Protein AF-0000000065936110 (afdb_homodimer)

Nearest PDB structures (foldseek):
  8ofl-assembly1_A  TM=8.458E-01  e=2.499E-22  Listeria monocytogenes
  2h1v-assembly1_A  TM=8.481E-01  e=3.007E-22  Bacillus subtilis
  1ak1-assembly1_A  TM=8.326E-01  e=1.269E-22  Bacillus subtilis
  2q3j-assembly1_A  TM=8.250E-01  e=1.435E-22  Bacillus subtilis
  2c8j-assembly2_B  TM=8.100E-01  e=9.115E-22  Bacillus anthracis str. Ames

Solvent-accessible surface area (backbone atoms only — not comparable to full-atom values): 31126 Å² total; per-residue (Å²): 89,41,30,40,35,41,28,44,59,59,41,25,81,33,62,79,32,40,49,48,28,42,31,44,46,44,49,29,54,60,68,40,78,48,85,52,63,67,58,27,47,34,50,12,38,49,32,25,70,26,36,38,64,62,53,38,52,55,30,50,76,60,74,29,30,34,49,36,57,57,38,48,53,50,31,40,53,53,42,29,69,75,34,77,79,36,48,60,52,51,25,17,64,27,24,79,54,30,41,59,56,38,47,51,52,37,56,73,66,56,42,44,35,40,38,39,43,48,58,35,40,50,37,29,56,65,48,40,48,44,42,51,51,49,37,52,51,40,31,58,72,72,66,58,80,54,52,76,42,73,58,63,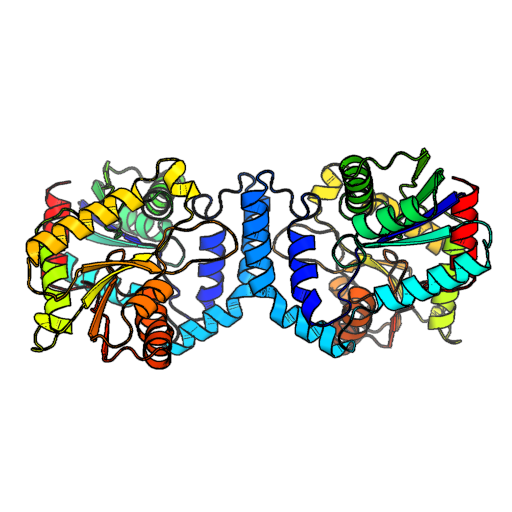53,54,57,80,38,66,46,40,49,49,21,47,51,50,28,50,53,57,58,47,67,83,52,66,47,59,62,22,33,37,33,37,35,27,74,41,48,53,43,65,54,45,73,74,63,38,53,33,67,61,47,50,53,50,38,51,50,52,52,51,61,73,54,51,86,41,39,65,41,80,44,73,26,18,38,84,78,70,66,84,57,63,52,47,74,47,38,41,69,58,51,49,61,74,46,41,64,34,32,37,40,34,35,53,69,54,44,43,50,47,27,61,61,49,58,42,44,51,58,43,53,47,43,50,50,36,55,76,68,42,34,67,37,82,45,66,28,61,41,41,40,58,34,67,44,34,46,50,23,52,52,53,52,59,74,72,104,88,41,30,39,35,41,29,45,60,60,40,23,82,34,62,81,33,40,48,48,28,42,32,42,47,43,49,29,56,58,69,40,79,49,87,51,62,66,60,27,46,35,51,12,38,48,33,26,71,26,37,36,64,63,52,39,51,56,31,49,76,60,75,29,30,33,50,36,58,58,39,48,52,51,31,42,54,54,43,28,69,77,32,76,80,37,49,59,50,51,24,17,64,28,26,80,54,31,41,59,56,39,47,51,51,37,55,73,66,57,42,43,34,40,37,39,42,47,61,34,40,50,37,30,56,64,48,40,47,43,42,52,50,50,37,53,52,41,29,57,74,72,68,59,78,54,53,77,43,74,58,62,54,54,58,79,39,64,46,40,50,48,22,47,51,51,28,50,52,57,57,46,67,84,52,67,47,59,61,21,34,37,33,38,34,29,75,39,49,53,43,65,54,45,74,73,63,38,53,33,66,61,46,51,53,51,39,51,51,53,52,45,60,74,52,52,88,43,41,65,39,81,44,73,24,19,38,82,79,71,65,84,57,63,53,48,74,48,38,40,70,59,51,50,61,73,46,41,66,33,32,36,38,33,34,52,69,55,43,43,49,49,27,60,60,50,58,42,45,51,60,43,54,46,43,52,51,36,54,74,68,41,33,67,37,82,46,68,28,62,43,41,41,57,36,69,44,32,45,52,23,51,52,53,52,58,73,72,103

Secondary structure (DSSP, 8-state):
-EEEEEEE----SSTTHHHHHHHHHHT-TTTS--S-HHHHHHHHHHHHHHHHHHHHHHHHHTTSS-HHHHHHHHHHHHHHHH-TTEEEEEEESSSSSPHHHHHHHHHHTT--EEEEEES-SS--IIIIIHHHHHHHHHHHHHT---EEEE-S--TT-HHHHHHHHHHHHHHHTT--GGGEEEEEEEE--BHHHHHTT--HHHHHHHHHHHHHHHHTT-SSEEEEEEE---SSS-B-SSBHHHHHHHTTTSEEEEEETT-SS--HIIIIIIIIIHHHHHHHHT-SEEEEPPP-TT-HHHHHHHHHHHHH-/-EEEEEEE----SSTTHHHHHHHHHHT-TTTS--S-HHHHHHHHHHHHHHHHHHHHHHHHHTTSS-HHHHHHHHHHHHHHHH-TTEEEEEEESSSSSPHHHHHHHHHHTT--EEEEEES-SS--IIIIIHHHHHHHHHHHHHT---EEEE-S--TT-HHHHHHHHHHHHHHHTT--GGGEEEEEEEE--BHHHHHTT--HHHHHHHHHHHHHHHHTT-SSEEEEEEE---SSS-B-SSBHHHHHHHTTTSEEEEEETT-SS--HIIIIIIIIIHHHHHHHHT-SEEEEPPP-TT-HHHHHHHHHHHHH-

InterPro domains:
  IPR001015 Ferrochelatase [MF_00323] (1-309)
  IPR001015 Ferrochelatase [PF00762] (2-307)
  IPR001015 Ferrochelatase [PTHR11108] (3-306)
  IPR001015 Ferrochelatase [TIGR00109] (3-305)
  IPR019772 Ferrochelatase, active site [PS00534] (182-200)
  IPR033644 Ferrochelatase, C-terminal [cd00419] (162-293)
  IPR033659 Ferrochelatase, N-terminal [cd03411] (2-157)

pLDDT: mean 96.92, std 2.72, range [80.81, 98.94]

Structure (mmCIF, N/CA/C/O backbone):
data_AF-0000000065936110-model_v1
#
loop_
_entity.id
_entity.type
_entity.pdbx_description
1 polymer Ferrochelatase
#
loop_
_atom_site.group_PDB
_atom_site.id
_atom_site.type_symbol
_atom_site.label_atom_id
_atom_site.label_alt_id
_atom_site.label_comp_id
_atom_site.label_asym_id
_atom_site.label_entity_id
_atom_site.label_seq_id
_atom_site.pdbx_PDB_ins_code
_atom_site.Cartn_x
_atom_site.Cartn_y
_atom_site.Cartn_z
_atom_site.occupancy
_atom_site.B_iso_or_equiv
_atom_site.auth_seq_id
_atom_site.auth_comp_id
_atom_site.auth_asym_id
_atom_site.auth_atom_id
_atom_site.pdbx_PDB_model_num
ATOM 1 N N . MET A 1 1 ? 23.516 -24.656 -29.562 1 90.06 1 MET A N 1
ATOM 2 C CA . MET A 1 1 ? 22.984 -25.219 -28.328 1 90.06 1 MET A CA 1
ATOM 3 C C . MET A 1 1 ? 21.609 -24.641 -28.016 1 90.06 1 MET A C 1
ATOM 5 O O . MET A 1 1 ? 21.344 -23.469 -28.328 1 90.06 1 MET A O 1
ATOM 9 N N . LYS A 1 2 ? 20.672 -25.469 -27.656 1 97.56 2 LYS A N 1
ATOM 10 C CA . LYS A 1 2 ? 19.328 -25.047 -27.297 1 97.56 2 LYS A CA 1
ATOM 11 C C . LYS A 1 2 ? 19.172 -24.969 -25.781 1 97.56 2 LYS A C 1
ATOM 13 O O . LYS A 1 2 ? 19.938 -25.578 -25.031 1 97.56 2 LYS A O 1
ATOM 18 N N . ALA A 1 3 ? 18.234 -24.125 -25.344 1 98.75 3 ALA A N 1
ATOM 19 C CA . ALA A 1 3 ? 18 -24.031 -23.906 1 98.75 3 ALA A CA 1
ATOM 20 C C . ALA A 1 3 ? 16.516 -23.875 -23.594 1 98.75 3 ALA A C 1
ATOM 22 O O . ALA A 1 3 ? 15.766 -23.266 -24.375 1 98.75 3 ALA A O 1
ATOM 23 N N . ILE A 1 4 ? 16.109 -24.453 -22.578 1 98.88 4 ILE A N 1
ATOM 24 C CA . ILE A 1 4 ? 14.797 -24.234 -21.984 1 98.88 4 ILE A CA 1
ATOM 25 C C . ILE A 1 4 ? 14.93 -23.328 -20.75 1 98.88 4 ILE A C 1
ATOM 27 O O . ILE A 1 4 ? 15.766 -23.578 -19.891 1 98.88 4 ILE A O 1
ATOM 31 N N . VAL A 1 5 ? 14.18 -22.266 -20.703 1 98.94 5 VAL A N 1
ATOM 32 C CA . VAL A 1 5 ? 14.094 -21.438 -19.516 1 98.94 5 VAL A CA 1
ATOM 33 C C . VAL A 1 5 ? 12.695 -21.547 -18.906 1 98.94 5 VAL A C 1
ATOM 35 O O . VAL A 1 5 ? 11.711 -21.156 -19.531 1 98.94 5 VAL A O 1
ATOM 38 N N . LEU A 1 6 ? 12.641 -22.109 -17.734 1 98.94 6 LEU A N 1
ATOM 39 C CA . LEU A 1 6 ? 11.391 -22.156 -16.984 1 98.94 6 LEU A CA 1
ATOM 40 C C . LEU A 1 6 ? 11.148 -20.828 -16.266 1 98.94 6 LEU A C 1
ATOM 42 O O . LEU A 1 6 ? 12.016 -20.359 -15.523 1 98.94 6 LEU A O 1
ATOM 46 N N . LEU A 1 7 ? 10.039 -20.219 -16.562 1 98.88 7 LEU A N 1
ATOM 47 C CA . LEU A 1 7 ? 9.703 -18.922 -15.961 1 98.88 7 LEU A CA 1
ATOM 48 C C . LEU A 1 7 ? 8.648 -19.078 -14.875 1 98.88 7 LEU A C 1
ATOM 50 O O . LEU A 1 7 ? 7.715 -19.875 -15.016 1 98.88 7 LEU A O 1
ATOM 54 N N . ASN A 1 8 ? 8.781 -18.406 -13.797 1 98.62 8 ASN A N 1
ATOM 55 C CA . ASN A 1 8 ? 7.824 -18.391 -12.703 1 98.62 8 ASN A CA 1
ATOM 56 C C . ASN A 1 8 ? 7.949 -17.125 -11.859 1 98.62 8 ASN A C 1
ATOM 58 O O . ASN A 1 8 ? 8.805 -16.281 -12.133 1 98.62 8 ASN A O 1
ATOM 62 N N . MET A 1 9 ? 7.098 -16.953 -10.922 1 97.44 9 MET A N 1
ATOM 63 C CA . MET A 1 9 ? 7.07 -15.758 -10.086 1 97.44 9 MET A CA 1
ATOM 64 C C . MET A 1 9 ? 8.289 -15.703 -9.172 1 97.44 9 MET A C 1
ATOM 66 O O . MET A 1 9 ? 8.773 -14.617 -8.836 1 97.44 9 MET A O 1
ATOM 70 N N . GLY A 1 10 ? 8.758 -16.875 -8.758 1 97.19 10 GLY A N 1
ATOM 71 C CA . GLY A 1 10 ? 9.789 -16.984 -7.742 1 97.19 10 GLY A CA 1
ATOM 72 C C . GLY A 1 10 ? 9.242 -16.922 -6.328 1 97.19 10 GLY A C 1
ATOM 73 O O . GLY A 1 10 ? 8.039 -17.062 -6.117 1 97.19 10 GLY A O 1
ATOM 74 N N . GLY A 1 11 ? 10.039 -16.891 -5.398 1 97 11 GLY A N 1
ATOM 75 C CA . GLY A 1 11 ? 9.797 -16.812 -3.967 1 97 11 GLY A CA 1
ATOM 76 C C . GLY A 1 11 ? 11.07 -16.609 -3.162 1 97 11 GLY A C 1
ATOM 77 O O . GLY A 1 11 ? 12.164 -16.922 -3.639 1 97 11 GLY A O 1
ATOM 78 N N . PRO A 1 12 ? 10.883 -16.078 -1.982 1 97.81 12 PRO A N 1
ATOM 79 C CA . PRO A 1 12 ? 12.07 -15.812 -1.161 1 97.81 12 PRO A CA 1
ATOM 80 C C . PRO A 1 12 ? 12.914 -17.062 -0.909 1 97.81 12 PRO A C 1
ATOM 82 O O . PRO A 1 12 ? 12.375 -18.109 -0.553 1 97.81 12 PRO A O 1
ATOM 85 N N . ASN A 1 13 ? 14.227 -16.922 -1.178 1 97 13 ASN A N 1
ATOM 86 C CA . ASN A 1 13 ? 15.164 -17.984 -0.863 1 97 13 ASN A CA 1
ATOM 87 C C . ASN A 1 13 ? 15.578 -17.953 0.605 1 97 13 ASN A C 1
ATOM 89 O O . ASN A 1 13 ? 16.156 -18.922 1.111 1 97 13 ASN A O 1
ATOM 93 N N . ASN A 1 14 ? 15.367 -16.953 1.229 1 96.88 14 ASN A N 1
ATOM 94 C CA . ASN A 1 14 ? 15.594 -16.688 2.646 1 96.88 14 ASN A CA 1
ATOM 95 C C . ASN A 1 14 ? 14.695 -15.57 3.16 1 96.88 14 ASN A C 1
ATOM 97 O O . ASN A 1 14 ? 13.992 -14.922 2.381 1 96.88 14 ASN A O 1
ATOM 101 N N . LEU A 1 15 ? 14.672 -15.383 4.453 1 96.88 15 LEU A N 1
ATOM 102 C CA . LEU A 1 15 ? 13.742 -14.438 5.062 1 96.88 15 LEU A CA 1
ATOM 103 C C . LEU A 1 15 ? 14.078 -13.008 4.652 1 96.88 15 LEU A C 1
ATOM 105 O O . LEU A 1 15 ? 13.188 -12.156 4.582 1 96.88 15 LEU A O 1
ATOM 109 N N . GLU A 1 16 ? 15.289 -12.727 4.289 1 95.88 16 GLU A N 1
ATOM 110 C CA . GLU A 1 16 ? 15.719 -11.398 3.871 1 95.88 16 GLU A CA 1
ATOM 111 C C . GLU A 1 16 ? 15.133 -11.023 2.516 1 95.88 16 GLU A C 1
ATOM 113 O O . GLU A 1 16 ? 14.914 -9.844 2.229 1 95.88 16 GLU A O 1
ATOM 118 N N . GLU A 1 17 ? 14.719 -12.008 1.714 1 97.75 17 GLU A N 1
ATOM 119 C CA . GLU A 1 17 ? 14.211 -11.781 0.365 1 97.75 17 GLU A CA 1
ATOM 120 C C . GLU A 1 17 ? 12.695 -11.57 0.373 1 97.75 17 GLU A C 1
ATOM 122 O O . GLU A 1 17 ? 12.094 -11.305 -0.669 1 97.75 17 GLU A O 1
ATOM 127 N N . VAL A 1 18 ? 12.133 -11.695 1.562 1 97.69 18 VAL A N 1
ATOM 128 C CA . VAL A 1 18 ? 10.68 -11.531 1.637 1 97.69 18 VAL A CA 1
ATOM 129 C C . VAL A 1 18 ? 10.297 -10.117 1.215 1 97.69 18 VAL A C 1
ATOM 131 O O . VAL A 1 18 ? 9.375 -9.93 0.418 1 97.69 18 VAL A O 1
ATOM 134 N N . GLU A 1 19 ? 11.031 -9.164 1.755 1 96.88 19 GLU A N 1
ATOM 135 C CA . GLU A 1 19 ? 10.773 -7.777 1.391 1 96.88 19 GLU A CA 1
ATOM 136 C C . GLU A 1 19 ? 11.023 -7.543 -0.096 1 96.88 19 GLU A C 1
ATOM 138 O O . GLU A 1 19 ? 10.266 -6.82 -0.75 1 96.88 19 GLU A O 1
ATOM 143 N N . LEU A 1 20 ? 12.109 -8.117 -0.57 1 97.62 20 LEU A N 1
ATOM 144 C CA . LEU A 1 20 ? 12.453 -8.008 -1.982 1 97.62 20 LEU A CA 1
ATOM 145 C C . LEU A 1 20 ? 11.336 -8.555 -2.863 1 97.62 20 LEU A C 1
ATOM 147 O O . LEU A 1 20 ? 10.977 -7.941 -3.873 1 97.62 20 LEU A O 1
ATOM 151 N N . PHE A 1 21 ? 10.852 -9.664 -2.488 1 98.25 21 PHE A N 1
ATOM 152 C CA . PHE A 1 21 ? 9.766 -10.312 -3.215 1 98.25 21 PHE A CA 1
ATOM 153 C C . PHE A 1 21 ? 8.555 -9.391 -3.311 1 98.25 21 PHE A C 1
ATOM 155 O O . PHE A 1 21 ? 8.039 -9.148 -4.406 1 98.25 21 PHE A O 1
ATOM 162 N N . LEU A 1 22 ? 8.094 -8.891 -2.182 1 97.31 22 LEU A N 1
ATOM 163 C CA . LEU A 1 22 ? 6.914 -8.031 -2.117 1 97.31 22 LEU A CA 1
ATOM 164 C C . LEU A 1 22 ? 7.125 -6.762 -2.936 1 97.31 22 LEU A C 1
ATOM 166 O O . LEU A 1 22 ? 6.25 -6.363 -3.709 1 97.31 22 LEU A O 1
ATOM 170 N N . ARG A 1 23 ? 8.266 -6.176 -2.779 1 97.19 23 ARG A N 1
ATOM 171 C CA . ARG A 1 23 ? 8.57 -4.922 -3.465 1 97.19 23 ARG A CA 1
ATOM 172 C C . ARG A 1 23 ? 8.531 -5.102 -4.977 1 97.19 23 ARG A C 1
ATOM 174 O O . ARG A 1 23 ? 7.938 -4.293 -5.691 1 97.19 23 ARG A O 1
ATOM 181 N N . ASN A 1 24 ? 9.148 -6.152 -5.445 1 98.25 24 ASN A N 1
ATOM 182 C CA . ASN A 1 24 ? 9.188 -6.402 -6.879 1 98.25 24 ASN A CA 1
ATOM 183 C C . ASN A 1 24 ? 7.805 -6.742 -7.426 1 98.25 24 ASN A C 1
ATOM 185 O O . ASN A 1 24 ? 7.438 -6.309 -8.523 1 98.25 24 ASN A O 1
ATOM 189 N N . MET A 1 25 ? 7.078 -7.5 -6.707 1 97.75 25 MET A N 1
ATOM 190 C CA . MET A 1 25 ? 5.746 -7.902 -7.156 1 97.75 25 MET A CA 1
ATOM 191 C C . MET A 1 25 ? 4.832 -6.691 -7.301 1 97.75 25 MET A C 1
ATOM 193 O O . MET A 1 25 ? 4.215 -6.5 -8.352 1 97.75 25 MET A O 1
ATOM 197 N N . PHE A 1 26 ? 4.793 -5.828 -6.289 1 96.56 26 PHE A N 1
ATOM 198 C CA . PHE A 1 26 ? 3.855 -4.715 -6.305 1 96.56 26 PHE A CA 1
ATOM 199 C C . PHE A 1 26 ? 4.387 -3.574 -7.168 1 96.56 26 PHE A C 1
ATOM 201 O O . PHE A 1 26 ? 3.656 -2.629 -7.473 1 96.56 26 PHE A O 1
ATOM 208 N N . ASN A 1 27 ? 5.664 -3.678 -7.594 1 97.44 27 ASN A N 1
ATOM 209 C CA . ASN A 1 27 ? 6.215 -2.703 -8.531 1 97.44 27 ASN A CA 1
ATOM 210 C C . ASN A 1 27 ? 6.086 -3.176 -9.977 1 97.44 27 ASN A C 1
ATOM 212 O O . ASN A 1 27 ? 6.648 -2.562 -10.883 1 97.44 27 ASN A O 1
ATOM 216 N N . ASP A 1 28 ? 5.441 -4.281 -10.203 1 97.81 28 ASP A N 1
ATOM 217 C CA . ASP A 1 28 ? 5.121 -4.793 -11.531 1 97.81 28 ASP A CA 1
ATOM 218 C C . ASP A 1 28 ? 3.879 -4.109 -12.102 1 97.81 28 ASP A C 1
ATOM 220 O O . ASP A 1 28 ? 2.801 -4.184 -11.508 1 97.81 28 ASP A O 1
ATOM 224 N N . LYS A 1 29 ? 4.043 -3.469 -13.258 1 96.81 29 LYS A N 1
ATOM 225 C CA . LYS A 1 29 ? 2.953 -2.723 -13.883 1 96.81 29 LYS A CA 1
ATOM 226 C C . LYS A 1 29 ? 1.805 -3.648 -14.273 1 96.81 29 LYS A C 1
ATOM 228 O O . LYS A 1 29 ? 0.672 -3.197 -14.461 1 96.81 29 LYS A O 1
ATOM 233 N N . ASN A 1 30 ? 2.117 -4.953 -14.398 1 96.94 30 ASN A N 1
ATOM 234 C CA . ASN A 1 30 ? 1.078 -5.918 -14.734 1 96.94 30 ASN A CA 1
ATOM 235 C C . ASN A 1 30 ? 0.255 -6.309 -13.516 1 96.94 30 ASN A C 1
ATOM 237 O O . ASN A 1 30 ? -0.836 -6.867 -13.648 1 96.94 30 ASN A O 1
ATOM 241 N N . ILE A 1 31 ? 0.775 -6.055 -12.305 1 95.19 31 ILE A N 1
ATOM 242 C CA . ILE A 1 31 ? 0.089 -6.344 -11.055 1 95.19 31 ILE A CA 1
ATOM 243 C C . ILE A 1 31 ? -0.644 -5.094 -10.562 1 95.19 31 ILE A C 1
ATOM 245 O O . ILE A 1 31 ? -1.825 -5.156 -10.219 1 95.19 31 ILE A O 1
ATOM 249 N N . LEU A 1 32 ? 0.073 -3.992 -10.5 1 94.5 32 LEU A N 1
ATOM 250 C CA . LEU A 1 32 ? -0.495 -2.688 -10.18 1 94.5 32 LEU A CA 1
ATOM 251 C C . LEU A 1 32 ? -0.374 -1.733 -11.359 1 94.5 32 LEU A C 1
ATOM 253 O O . LEU A 1 32 ? 0.663 -1.092 -11.547 1 94.5 32 LEU A O 1
ATOM 257 N N . PRO A 1 33 ? -1.454 -1.606 -12.07 1 94.62 33 PRO A N 1
ATOM 258 C CA . PRO A 1 33 ? -1.367 -0.84 -13.32 1 94.62 33 PRO A CA 1
ATOM 259 C C . PRO A 1 33 ? -1.363 0.669 -13.078 1 94.62 33 PRO A C 1
ATOM 261 O O . PRO A 1 33 ? -2.232 1.379 -13.594 1 94.62 33 PRO A O 1
ATOM 264 N N . ILE A 1 34 ? -0.388 1.136 -12.305 1 95.06 34 ILE A N 1
ATOM 265 C CA . ILE A 1 34 ? -0.094 2.555 -12.141 1 95.06 34 ILE A CA 1
ATOM 266 C C . ILE A 1 34 ? 0.918 2.996 -13.195 1 95.06 34 ILE A C 1
ATOM 268 O O . ILE A 1 34 ? 2.039 2.484 -13.242 1 95.06 34 ILE A O 1
ATOM 272 N N . ARG A 1 35 ? 0.65 3.971 -14.07 1 92.44 35 ARG A N 1
ATOM 273 C CA . ARG A 1 35 ? 1.43 4.336 -15.25 1 92.44 35 ARG A CA 1
ATOM 274 C C . ARG A 1 35 ? 2.736 5.016 -14.852 1 92.44 35 ARG A C 1
ATOM 276 O O . ARG A 1 35 ? 3.783 4.758 -15.445 1 92.44 35 ARG A O 1
ATOM 283 N N . ASN A 1 36 ? 2.594 5.875 -13.797 1 93.38 36 ASN A N 1
ATOM 284 C CA . ASN A 1 36 ? 3.787 6.582 -13.344 1 93.38 36 ASN A CA 1
ATOM 285 C C . ASN A 1 36 ? 4.715 5.664 -12.555 1 93.38 36 ASN A C 1
ATOM 287 O O . ASN A 1 36 ? 4.359 5.199 -11.469 1 93.38 36 ASN A O 1
ATOM 291 N N . ASP A 1 37 ? 5.93 5.422 -13.07 1 94.31 37 ASP A N 1
ATOM 292 C CA . ASP A 1 37 ? 6.863 4.457 -12.492 1 94.31 37 ASP A CA 1
ATOM 293 C C . ASP A 1 37 ? 7.273 4.863 -11.078 1 94.31 37 ASP A C 1
ATOM 295 O O . ASP A 1 37 ? 7.41 4.016 -10.195 1 94.31 37 ASP A O 1
ATOM 299 N N . LEU A 1 38 ? 7.473 6.109 -10.945 1 92.25 38 LEU A N 1
ATOM 300 C CA . LEU A 1 38 ? 7.918 6.586 -9.633 1 92.25 38 LEU A CA 1
ATOM 301 C C . LEU A 1 38 ? 6.809 6.43 -8.602 1 92.25 38 LEU A C 1
ATOM 303 O O . LEU A 1 38 ? 7.07 6.039 -7.461 1 92.25 38 LEU A O 1
ATOM 307 N N . LEU A 1 39 ? 5.586 6.789 -9 1 93 39 LEU A N 1
ATOM 308 C CA . LEU A 1 39 ? 4.445 6.617 -8.109 1 93 39 LEU A CA 1
ATOM 309 C C . LEU A 1 39 ? 4.234 5.148 -7.773 1 93 39 LEU A C 1
ATOM 311 O O . LEU A 1 39 ? 3.947 4.801 -6.621 1 93 39 LEU A O 1
ATOM 315 N N . ARG A 1 40 ? 4.375 4.277 -8.781 1 96 40 ARG A N 1
ATOM 316 C CA . ARG A 1 40 ? 4.207 2.844 -8.555 1 96 40 ARG A CA 1
ATOM 317 C C . ARG A 1 40 ? 5.262 2.314 -7.586 1 96 40 ARG A C 1
ATOM 319 O O . ARG A 1 40 ? 4.957 1.504 -6.711 1 96 40 ARG A O 1
ATOM 326 N N . LYS A 1 41 ? 6.496 2.801 -7.75 1 95.31 41 LYS A N 1
ATOM 327 C CA . LYS A 1 41 ? 7.578 2.408 -6.852 1 95.31 41 LYS A CA 1
ATOM 328 C C . LYS A 1 41 ? 7.285 2.836 -5.418 1 95.31 41 LYS A C 1
ATOM 330 O O . LYS A 1 41 ? 7.57 2.096 -4.473 1 95.31 41 LYS A O 1
ATOM 335 N N . PHE A 1 42 ? 6.773 3.988 -5.266 1 93.62 42 PHE A N 1
ATOM 336 C CA . PHE A 1 42 ? 6.418 4.504 -3.947 1 93.62 42 PHE A CA 1
ATOM 337 C C . PHE A 1 42 ? 5.309 3.666 -3.32 1 93.62 42 PHE A C 1
ATOM 339 O O . PHE A 1 42 ? 5.41 3.258 -2.162 1 93.62 42 PHE A O 1
ATOM 346 N N . VAL A 1 43 ? 4.273 3.42 -4.125 1 95.5 43 VAL A N 1
ATOM 347 C CA . VAL A 1 43 ? 3.139 2.633 -3.658 1 95.5 43 VAL A CA 1
ATOM 348 C C . VAL A 1 43 ? 3.605 1.23 -3.271 1 95.5 43 VAL A C 1
ATOM 350 O O . VAL A 1 43 ? 3.227 0.712 -2.219 1 95.5 43 VAL A O 1
ATOM 353 N N . ALA A 1 44 ? 4.406 0.65 -4.07 1 96.44 44 ALA A N 1
ATOM 354 C CA . ALA A 1 44 ? 4.961 -0.671 -3.793 1 96.44 44 ALA A CA 1
ATOM 355 C C . ALA A 1 44 ? 5.707 -0.684 -2.461 1 96.44 44 ALA A C 1
ATOM 357 O O . ALA A 1 44 ? 5.586 -1.632 -1.683 1 96.44 44 ALA A O 1
ATOM 358 N N . TYR A 1 45 ? 6.48 0.34 -2.26 1 95.25 45 TYR A N 1
ATOM 359 C CA . TYR A 1 45 ? 7.211 0.47 -1.003 1 95.25 45 TYR A CA 1
ATOM 360 C C . TYR A 1 45 ? 6.254 0.524 0.181 1 95.25 45 TYR A C 1
ATOM 362 O O . TYR A 1 45 ? 6.453 -0.169 1.182 1 95.25 45 TYR A O 1
ATOM 370 N N . MET A 1 46 ? 5.25 1.328 0.073 1 93.31 46 MET A N 1
ATOM 371 C CA . MET A 1 46 ? 4.293 1.505 1.161 1 93.31 46 MET A CA 1
ATOM 372 C C . MET A 1 46 ? 3.594 0.19 1.489 1 93.31 46 MET A C 1
ATOM 374 O O . MET A 1 46 ? 3.432 -0.157 2.66 1 93.31 46 MET A O 1
ATOM 378 N N . ILE A 1 47 ? 3.182 -0.541 0.476 1 94.44 47 ILE A N 1
ATOM 379 C CA . ILE A 1 47 ? 2.514 -1.822 0.672 1 94.44 47 ILE A CA 1
ATOM 380 C C . ILE A 1 47 ? 3.48 -2.816 1.312 1 94.44 47 ILE A C 1
ATOM 382 O O . ILE A 1 47 ? 3.123 -3.52 2.26 1 94.44 47 ILE A O 1
ATOM 386 N N . THR A 1 48 ? 4.68 -2.84 0.817 1 95.5 48 THR A N 1
ATOM 387 C CA . THR A 1 48 ? 5.695 -3.773 1.293 1 95.5 48 THR A CA 1
ATOM 388 C C . THR A 1 48 ? 5.988 -3.547 2.773 1 95.5 48 THR A C 1
ATOM 390 O O . THR A 1 48 ? 6.031 -4.496 3.557 1 95.5 48 THR A O 1
ATOM 393 N N . GLN A 1 49 ? 6.156 -2.287 3.166 1 92.88 49 GLN A N 1
ATOM 394 C CA . GLN A 1 49 ? 6.477 -1.963 4.555 1 92.88 49 GLN A CA 1
ATOM 395 C C . GLN A 1 49 ? 5.348 -2.383 5.492 1 92.88 49 GLN A C 1
ATOM 397 O O . GLN A 1 49 ? 5.598 -2.789 6.629 1 92.88 49 GLN A O 1
ATOM 402 N N . GLY A 1 50 ? 4.188 -2.311 5.02 1 90.75 50 GLY A N 1
ATOM 403 C CA . GLY A 1 50 ? 3.043 -2.697 5.824 1 90.75 50 GLY A CA 1
ATOM 404 C C . GLY A 1 50 ? 2.861 -4.199 5.922 1 90.75 50 GLY A C 1
ATOM 405 O O . GLY A 1 50 ? 2.367 -4.711 6.93 1 90.75 50 GLY A O 1
ATOM 406 N N . ARG A 1 51 ? 3.338 -4.902 4.922 1 91.88 51 ARG A N 1
ATOM 407 C CA . ARG A 1 51 ? 3.004 -6.32 4.828 1 91.88 51 ARG A CA 1
ATOM 408 C C . ARG A 1 51 ? 4.211 -7.191 5.156 1 91.88 51 ARG A C 1
ATOM 410 O O . ARG A 1 51 ? 4.07 -8.391 5.391 1 91.88 51 ARG A O 1
ATOM 417 N N . LYS A 1 52 ? 5.398 -6.688 5.168 1 93.81 52 LYS A N 1
ATOM 418 C CA . LYS A 1 52 ? 6.625 -7.48 5.227 1 93.81 52 LYS A CA 1
ATOM 419 C C . LYS A 1 52 ? 6.676 -8.312 6.504 1 93.81 52 LYS A C 1
ATOM 421 O O . LYS A 1 52 ? 7.137 -9.461 6.484 1 93.81 52 LYS A O 1
ATOM 426 N N . LYS A 1 53 ? 6.18 -7.812 7.629 1 92.12 53 LYS A N 1
ATOM 427 C CA . LYS A 1 53 ? 6.254 -8.547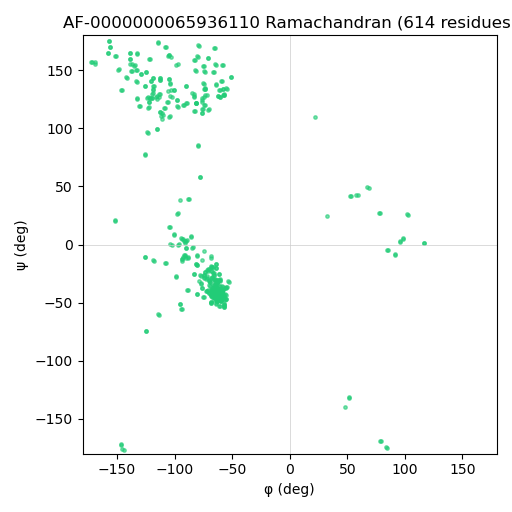 8.891 1 92.12 53 LYS A CA 1
ATOM 428 C C . LYS A 1 53 ? 5.367 -9.789 8.852 1 92.12 53 LYS A C 1
ATOM 430 O O . LYS A 1 53 ? 5.805 -10.883 9.227 1 92.12 53 LYS A O 1
ATOM 435 N N . GLU A 1 54 ? 4.172 -9.617 8.453 1 90.44 54 GLU A N 1
ATOM 436 C CA . GLU A 1 54 ? 3.254 -10.742 8.352 1 90.44 54 GLU A CA 1
ATOM 437 C C . GLU A 1 54 ? 3.756 -11.773 7.336 1 90.44 54 GLU A C 1
ATOM 439 O O . GLU A 1 54 ? 3.713 -12.977 7.59 1 90.44 54 GLU A O 1
ATOM 444 N N . ALA A 1 55 ? 4.184 -11.336 6.18 1 92.62 55 ALA A N 1
ATOM 445 C CA . ALA A 1 55 ? 4.707 -12.234 5.152 1 92.62 55 ALA A CA 1
ATOM 446 C C . ALA A 1 55 ? 5.91 -13.016 5.668 1 92.62 55 ALA A C 1
ATOM 448 O O . ALA A 1 55 ? 6.031 -14.219 5.426 1 92.62 55 ALA A O 1
ATOM 449 N N . ARG A 1 56 ? 6.781 -12.281 6.348 1 95.19 56 ARG A N 1
ATOM 450 C CA . ARG A 1 56 ? 7.953 -12.938 6.918 1 95.19 56 ARG A CA 1
ATOM 451 C C . ARG A 1 56 ? 7.547 -14.039 7.895 1 95.19 56 ARG A C 1
ATOM 453 O O . ARG A 1 56 ? 8.117 -15.125 7.879 1 95.19 56 ARG A O 1
ATOM 460 N N . SER A 1 57 ? 6.594 -13.703 8.711 1 94.06 57 SER A N 1
ATOM 461 C CA . SER A 1 57 ? 6.094 -14.688 9.672 1 94.06 57 SER A CA 1
ATOM 462 C C . SER A 1 57 ? 5.559 -15.93 8.969 1 94.06 57 SER A C 1
ATOM 464 O O . SER A 1 57 ? 5.781 -17.047 9.422 1 94.06 57 SER A O 1
ATOM 466 N N . ASN A 1 58 ? 4.828 -15.75 7.895 1 91.94 58 ASN A N 1
ATOM 467 C CA . ASN A 1 58 ? 4.305 -16.875 7.125 1 91.94 58 ASN A CA 1
ATOM 468 C C . ASN A 1 58 ? 5.426 -17.75 6.562 1 91.94 58 ASN A C 1
ATOM 470 O O . ASN A 1 58 ? 5.344 -18.969 6.605 1 91.94 58 ASN A O 1
ATOM 474 N N . TYR A 1 59 ? 6.461 -17.109 6.047 1 95.5 59 TYR A N 1
ATOM 475 C CA . TYR A 1 59 ? 7.57 -17.859 5.477 1 95.5 59 TYR A CA 1
ATOM 476 C C . TYR A 1 59 ? 8.367 -18.562 6.57 1 95.5 59 TYR A C 1
ATOM 478 O O . TYR A 1 59 ? 8.938 -19.641 6.34 1 95.5 59 TYR A O 1
ATOM 486 N N . GLU A 1 60 ? 8.406 -17.938 7.77 1 95.75 60 GLU A N 1
ATOM 487 C CA . GLU A 1 60 ? 9.047 -18.609 8.898 1 95.75 60 GLU A CA 1
ATOM 488 C C . GLU A 1 60 ? 8.359 -19.938 9.211 1 95.75 60 GLU A C 1
ATOM 490 O O . GLU A 1 60 ? 9.031 -20.922 9.5 1 95.75 60 GLU A O 1
ATOM 495 N N . LYS A 1 61 ? 7.082 -19.938 9.102 1 93.38 61 LYS A N 1
ATOM 496 C CA . LYS A 1 61 ? 6.309 -21.156 9.352 1 93.38 61 LYS A CA 1
ATOM 497 C C . LYS A 1 61 ? 6.578 -22.203 8.281 1 93.38 61 LYS A C 1
ATOM 499 O O . LYS A 1 61 ? 6.336 -23.391 8.5 1 93.38 61 LYS A O 1
ATOM 504 N N . LEU A 1 62 ? 7.105 -21.797 7.152 1 94.19 62 LEU A N 1
ATOM 505 C CA . LEU A 1 62 ? 7.363 -22.703 6.035 1 94.19 62 LEU A CA 1
ATOM 506 C C . LEU A 1 62 ? 8.836 -23.094 5.984 1 94.19 62 LEU A C 1
ATOM 508 O O . LEU A 1 62 ? 9.297 -23.656 4.988 1 94.19 62 LEU A O 1
ATOM 512 N N . GLY A 1 63 ? 9.633 -22.734 7.016 1 94.31 63 GLY A N 1
ATOM 513 C CA . GLY A 1 63 ? 11.039 -23.094 7.055 1 94.31 63 GLY A CA 1
ATOM 514 C C . GLY A 1 63 ? 11.953 -21.984 6.598 1 94.31 63 GLY A C 1
ATOM 515 O O . GLY A 1 63 ? 13.156 -22.188 6.402 1 94.31 63 GLY A O 1
ATOM 516 N N . GLY A 1 64 ? 11.406 -20.766 6.309 1 94.88 64 GLY A N 1
ATOM 517 C CA . GLY A 1 64 ? 12.211 -19.578 6.086 1 94.88 64 GLY A CA 1
ATOM 518 C C . GLY A 1 64 ? 12.484 -19.312 4.621 1 94.88 64 GLY A C 1
ATOM 519 O O . GLY A 1 64 ? 13.234 -18.391 4.281 1 94.88 64 GLY A O 1
ATOM 520 N N . LYS A 1 65 ? 11.93 -20.125 3.758 1 95.38 65 LYS A N 1
ATOM 521 C CA . LYS A 1 65 ? 12.109 -19.922 2.32 1 95.38 65 LYS A CA 1
ATOM 522 C C . LYS A 1 65 ? 10.906 -20.469 1.543 1 95.38 65 LYS A C 1
ATOM 524 O O . LYS A 1 65 ? 10.109 -21.234 2.08 1 95.38 65 LYS A O 1
ATOM 529 N N . SER A 1 66 ? 10.758 -20.047 0.315 1 95.69 66 SER A N 1
ATOM 530 C CA . SER A 1 66 ? 9.664 -20.5 -0.534 1 95.69 66 SER A CA 1
ATOM 531 C C . SER A 1 66 ? 9.891 -21.938 -1.002 1 95.69 66 SER A C 1
ATOM 533 O O . SER A 1 66 ? 10.961 -22.266 -1.512 1 95.69 66 SER A O 1
ATOM 535 N N . PRO A 1 67 ? 8.906 -22.75 -0.92 1 96.62 67 PRO A N 1
ATOM 536 C CA . PRO A 1 67 ? 9.023 -24.109 -1.451 1 96.62 67 PRO A CA 1
ATOM 537 C C . PRO A 1 67 ? 9.133 -24.156 -2.975 1 96.62 67 PRO A C 1
ATOM 539 O O . PRO A 1 67 ? 9.641 -25.125 -3.539 1 96.62 67 PRO A O 1
ATOM 542 N N . LEU A 1 68 ? 8.727 -23.109 -3.613 1 97.75 68 LEU A N 1
ATOM 543 C CA . LEU A 1 68 ? 8.672 -23.047 -5.07 1 97.75 68 LEU A CA 1
ATOM 544 C C . LEU A 1 68 ? 10.055 -23.297 -5.676 1 97.75 68 LEU A C 1
ATOM 546 O O . LEU A 1 68 ? 10.18 -24.031 -6.656 1 97.75 68 LEU A O 1
ATOM 550 N N . ASN A 1 69 ? 11.062 -22.672 -5.117 1 96.69 69 ASN A N 1
ATOM 551 C CA . ASN A 1 69 ? 12.406 -22.797 -5.668 1 96.69 69 ASN A CA 1
ATOM 552 C C . ASN A 1 69 ? 12.93 -24.234 -5.531 1 96.69 69 ASN A C 1
ATOM 554 O O . ASN A 1 69 ? 13.633 -24.719 -6.418 1 96.69 69 ASN A O 1
ATOM 558 N N . PHE A 1 70 ? 12.625 -24.828 -4.422 1 96.44 70 PHE A N 1
ATOM 559 C CA . PHE A 1 70 ? 13.008 -26.203 -4.172 1 96.44 70 PHE A CA 1
ATOM 560 C C . PHE A 1 70 ? 12.461 -27.125 -5.262 1 96.44 70 PHE A C 1
ATOM 562 O O . PHE A 1 70 ? 13.219 -27.875 -5.875 1 96.44 70 PHE A O 1
ATOM 569 N N . TYR A 1 71 ? 11.242 -27.047 -5.535 1 98.38 71 TYR A N 1
ATOM 570 C CA . TYR A 1 71 ? 10.594 -27.891 -6.52 1 98.38 71 TYR A CA 1
ATOM 571 C C . TYR A 1 71 ? 11.055 -27.547 -7.934 1 98.38 71 TYR A C 1
ATOM 573 O O . TYR A 1 71 ? 11.164 -28.422 -8.789 1 98.38 71 TYR A O 1
ATOM 581 N N . THR A 1 72 ? 11.289 -26.266 -8.18 1 98.75 72 THR A N 1
ATOM 582 C CA . THR A 1 72 ? 11.766 -25.844 -9.492 1 98.75 72 THR A CA 1
ATOM 583 C C . THR A 1 72 ? 13.133 -26.469 -9.789 1 98.75 72 THR A C 1
ATOM 585 O O . THR A 1 72 ? 13.367 -26.969 -10.898 1 98.75 72 THR A O 1
ATOM 588 N N . ASP A 1 73 ? 14.023 -26.438 -8.812 1 98.56 73 ASP A N 1
ATOM 589 C CA . ASP A 1 73 ? 15.359 -27 -8.992 1 98.56 73 ASP A CA 1
ATOM 590 C C . ASP A 1 73 ? 15.297 -28.5 -9.273 1 98.56 73 ASP A C 1
ATOM 592 O O . ASP A 1 73 ? 16.047 -29 -10.109 1 98.56 73 ASP A O 1
ATOM 596 N N . ARG A 1 74 ? 14.438 -29.141 -8.57 1 98.69 74 ARG A N 1
ATOM 597 C CA . ARG A 1 74 ? 14.273 -30.578 -8.789 1 98.69 74 ARG A CA 1
ATOM 598 C C . ARG A 1 74 ? 13.695 -30.859 -10.172 1 98.69 74 ARG A C 1
ATOM 600 O O . ARG A 1 74 ? 14.078 -31.828 -10.828 1 98.69 74 ARG A O 1
ATOM 607 N N . LEU A 1 75 ? 12.75 -30.047 -10.547 1 98.88 75 LEU A N 1
ATOM 608 C CA . LEU A 1 75 ? 12.156 -30.172 -11.875 1 98.88 75 LEU A CA 1
ATOM 609 C C . LEU A 1 75 ? 13.203 -29.969 -12.961 1 98.88 75 LEU A C 1
ATOM 611 O O . LEU A 1 75 ? 13.242 -30.734 -13.938 1 98.88 75 LEU A O 1
ATOM 615 N N . ILE A 1 76 ? 14.031 -28.969 -12.797 1 98.81 76 ILE A N 1
ATOM 616 C CA . ILE A 1 76 ? 15.086 -28.672 -13.758 1 98.81 76 ILE A CA 1
ATOM 617 C C . ILE A 1 76 ? 16.047 -29.844 -13.859 1 98.81 76 ILE A C 1
ATOM 619 O O . ILE A 1 76 ? 16.438 -30.25 -14.953 1 98.81 76 ILE A O 1
ATOM 623 N N . ALA A 1 77 ? 16.453 -30.406 -12.719 1 98.69 77 ALA A N 1
ATOM 624 C CA . ALA A 1 77 ? 17.375 -31.531 -12.695 1 98.69 77 ALA A CA 1
ATOM 625 C C . ALA A 1 77 ? 16.812 -32.719 -13.477 1 98.69 77 ALA A C 1
ATOM 627 O O . ALA A 1 77 ? 17.531 -33.344 -14.25 1 98.69 77 ALA A O 1
ATOM 628 N N . LYS A 1 78 ? 15.578 -33 -13.305 1 98.75 78 LYS A N 1
ATOM 629 C CA . LYS A 1 78 ? 14.945 -34.125 -13.992 1 98.75 78 LYS A CA 1
ATOM 630 C C . LYS A 1 78 ? 14.805 -33.844 -15.484 1 98.75 78 LYS A C 1
ATOM 632 O O . LYS A 1 78 ? 15.008 -34.75 -16.312 1 98.75 78 LYS A O 1
ATOM 637 N N . LEU A 1 79 ? 14.414 -32.625 -15.812 1 98.69 79 LEU A N 1
ATOM 638 C CA . LEU A 1 79 ? 14.281 -32.25 -17.219 1 98.69 79 LEU A CA 1
ATOM 639 C C . LEU A 1 79 ? 15.625 -32.312 -17.922 1 98.69 79 LEU A C 1
ATOM 641 O O . LEU A 1 79 ? 15.695 -32.75 -19.078 1 98.69 79 LEU A O 1
ATOM 645 N N . GLN A 1 80 ? 16.641 -31.859 -17.172 1 98.56 80 GLN A N 1
ATOM 646 C CA . GLN A 1 80 ? 17.984 -31.922 -17.734 1 98.56 80 GLN A CA 1
ATOM 647 C C . GLN A 1 80 ? 18.406 -33.344 -18.031 1 98.56 80 GLN A C 1
ATOM 649 O O . GLN A 1 80 ? 19.031 -33.625 -19.062 1 98.56 80 GLN A O 1
ATOM 654 N N . LYS A 1 81 ? 18.094 -34.219 -17.125 1 98.38 81 LYS A N 1
ATOM 655 C CA . LYS A 1 81 ? 18.406 -35.625 -17.328 1 98.38 81 LYS A CA 1
ATOM 656 C C . LYS A 1 81 ? 17.672 -36.188 -18.531 1 98.38 81 LYS A C 1
ATOM 658 O O . LYS A 1 81 ? 18.219 -37 -19.297 1 98.38 81 LYS A O 1
ATOM 663 N N . ARG A 1 82 ? 16.422 -35.75 -18.75 1 98.06 82 ARG A N 1
ATOM 664 C CA . ARG A 1 82 ? 15.586 -36.219 -19.844 1 98.06 82 ARG A CA 1
ATOM 665 C C . ARG A 1 82 ? 16.031 -35.625 -21.188 1 98.06 82 ARG A C 1
ATOM 667 O O . ARG A 1 82 ? 15.773 -36.219 -22.234 1 98.06 82 ARG A O 1
ATOM 674 N N . LEU A 1 83 ? 16.625 -34.438 -21.109 1 98.19 83 LEU A N 1
ATOM 675 C CA . LEU A 1 83 ? 17.094 -33.719 -22.281 1 98.19 83 LEU A CA 1
ATOM 676 C C . LEU A 1 83 ? 18.562 -33.344 -22.141 1 98.19 83 LEU A C 1
ATOM 678 O O . LEU A 1 83 ? 18.891 -32.156 -22 1 98.19 83 LEU A O 1
ATOM 682 N N . PRO A 1 84 ? 19.469 -34.25 -22.328 1 97.06 84 PRO A N 1
ATOM 683 C CA . PRO A 1 84 ? 20.891 -34 -22.047 1 97.06 84 PRO A CA 1
ATOM 684 C C . PRO A 1 84 ? 21.516 -33 -23 1 97.06 84 PRO A C 1
ATOM 686 O O . PRO A 1 84 ? 22.516 -32.375 -22.672 1 97.06 84 PRO A O 1
ATOM 689 N N . ASP A 1 85 ? 20.953 -32.812 -24.172 1 96.25 85 ASP A N 1
ATOM 690 C CA . ASP A 1 85 ? 21.547 -31.953 -25.188 1 96.25 85 ASP A CA 1
ATOM 691 C C . ASP A 1 85 ? 20.938 -30.547 -25.141 1 96.25 85 ASP A C 1
ATOM 693 O O . ASP A 1 85 ? 21.266 -29.703 -25.969 1 96.25 85 ASP A O 1
ATOM 697 N N . VAL A 1 86 ? 20.031 -30.312 -24.25 1 97.94 86 VAL A N 1
ATOM 698 C CA . VAL A 1 86 ? 19.375 -29.031 -24.094 1 97.94 86 VAL A CA 1
ATOM 699 C C . VAL A 1 86 ? 19.719 -28.453 -22.719 1 97.94 86 VAL A C 1
ATOM 701 O O . VAL A 1 86 ? 19.562 -29.125 -21.703 1 97.94 86 VAL A O 1
ATOM 704 N N . TYR A 1 87 ? 20.188 -27.281 -22.672 1 98.06 87 TYR A N 1
ATOM 705 C CA . TYR A 1 87 ? 20.469 -26.641 -21.391 1 98.06 87 TYR A CA 1
ATOM 706 C C . TYR A 1 87 ? 19.188 -26.172 -20.719 1 98.06 87 TYR A C 1
ATOM 708 O O . TYR A 1 87 ? 18.375 -25.469 -21.344 1 98.06 87 TYR A O 1
ATOM 716 N N . VAL A 1 88 ? 18.922 -26.562 -19.469 1 98.69 88 VAL A N 1
ATOM 717 C CA . VAL A 1 88 ? 17.703 -26.188 -18.766 1 98.69 88 VAL A CA 1
ATOM 718 C C . VAL A 1 88 ? 18.016 -25.266 -17.594 1 98.69 88 VAL A C 1
ATOM 720 O O . VAL A 1 88 ? 18.891 -25.578 -16.781 1 98.69 88 VAL A O 1
ATOM 723 N N . THR A 1 89 ? 17.375 -24.141 -17.516 1 98.56 89 THR A N 1
ATOM 724 C CA . THR A 1 89 ? 17.547 -23.203 -16.422 1 98.56 89 THR A CA 1
ATOM 725 C C . THR A 1 89 ? 16.234 -22.516 -16.078 1 98.56 89 THR A C 1
ATOM 727 O O . THR A 1 89 ? 15.164 -22.938 -16.531 1 98.56 89 THR A O 1
ATOM 730 N N . LYS A 1 90 ? 16.281 -21.562 -15.117 1 98.88 90 LYS A N 1
ATOM 731 C CA . LYS A 1 90 ? 15.078 -20.875 -14.68 1 98.88 90 LYS A CA 1
ATOM 732 C C . LYS A 1 90 ? 15.312 -19.359 -14.578 1 98.88 90 LYS A C 1
ATOM 734 O O . LYS A 1 90 ? 16.453 -18.906 -14.492 1 98.88 90 LYS A O 1
ATOM 739 N N . ALA A 1 91 ? 14.32 -18.625 -14.703 1 98.81 91 ALA A N 1
ATOM 740 C CA . ALA A 1 91 ? 14.266 -17.203 -14.398 1 98.81 91 ALA A CA 1
ATOM 741 C C . ALA A 1 91 ? 13.039 -16.859 -13.562 1 98.81 91 ALA A C 1
ATOM 743 O O . ALA A 1 91 ? 11.914 -17.203 -13.938 1 98.81 91 ALA A O 1
ATOM 744 N N . MET A 1 92 ? 13.266 -16.234 -12.445 1 98.81 92 MET A N 1
ATOM 745 C CA . MET A 1 92 ? 12.172 -15.867 -11.539 1 98.81 92 MET A CA 1
ATOM 746 C C . MET A 1 92 ? 11.867 -14.375 -11.625 1 98.81 92 MET A C 1
ATOM 748 O O . MET A 1 92 ? 12.789 -13.555 -11.742 1 98.81 92 MET A O 1
ATOM 752 N N . ARG A 1 93 ? 10.594 -14.031 -11.547 1 98.69 93 ARG A N 1
ATOM 753 C CA . ARG A 1 93 ? 10.117 -12.688 -11.844 1 98.69 93 ARG A CA 1
ATOM 754 C C . ARG A 1 93 ? 10.414 -11.734 -10.695 1 98.69 93 ARG A C 1
ATOM 756 O O . ARG A 1 93 ? 10.734 -10.562 -10.914 1 98.69 93 ARG A O 1
ATOM 763 N N . TYR A 1 94 ? 10.367 -12.297 -9.391 1 98.5 94 TYR A N 1
ATOM 764 C CA . TYR A 1 94 ? 10.344 -11.32 -8.305 1 98.5 94 TYR A CA 1
ATOM 765 C C . TYR A 1 94 ? 11.469 -11.578 -7.312 1 98.5 94 TYR A C 1
ATOM 767 O O . TYR A 1 94 ? 11.695 -10.781 -6.398 1 98.5 94 TYR A O 1
ATOM 775 N N . THR A 1 95 ? 12.156 -12.695 -7.406 1 98.31 95 THR A N 1
ATOM 776 C CA . THR A 1 95 ? 13.336 -13.008 -6.605 1 98.31 95 THR A CA 1
ATOM 777 C C . THR A 1 95 ? 14.406 -13.68 -7.461 1 98.31 95 THR A C 1
ATOM 779 O O . THR A 1 95 ? 14.125 -14.133 -8.57 1 98.31 95 THR A O 1
ATOM 782 N N . PRO A 1 96 ? 15.641 -13.742 -6.957 1 97.75 96 PRO A N 1
ATOM 783 C CA . PRO A 1 96 ? 16.656 -14.445 -7.734 1 97.75 96 PRO A CA 1
ATOM 784 C C . PRO A 1 96 ? 16.359 -15.938 -7.883 1 97.75 96 PRO A C 1
ATOM 786 O O . PRO A 1 96 ? 15.773 -16.547 -6.988 1 97.75 96 PRO A O 1
ATOM 789 N N . PRO A 1 97 ? 16.953 -16.469 -8.984 1 98.06 97 PRO A N 1
ATOM 790 C CA . PRO A 1 97 ? 17.656 -15.836 -10.094 1 98.06 97 PRO A CA 1
ATOM 791 C C . PRO A 1 97 ? 16.719 -15.086 -11.039 1 98.06 97 PRO A C 1
ATOM 793 O O . PRO A 1 97 ? 15.75 -15.664 -11.531 1 98.06 97 PRO A O 1
ATOM 796 N N . PHE A 1 98 ? 17.031 -13.867 -11.312 1 98.62 98 PHE A N 1
ATOM 797 C CA . PHE A 1 98 ? 16.234 -13.031 -12.211 1 98.62 98 PHE A CA 1
ATOM 798 C C . PHE A 1 98 ? 16.547 -13.367 -13.664 1 98.62 98 PHE A C 1
ATOM 800 O O . PHE A 1 98 ? 17.469 -14.117 -13.953 1 98.62 98 PHE A O 1
ATOM 807 N N . ALA A 1 99 ? 15.773 -12.812 -14.57 1 98.62 99 ALA A N 1
ATOM 808 C CA . ALA A 1 99 ? 15.969 -13.016 -16 1 98.62 99 ALA A CA 1
ATOM 809 C C . ALA A 1 99 ? 17.391 -12.641 -16.422 1 98.62 99 ALA A C 1
ATOM 811 O O . ALA A 1 99 ? 17.984 -13.305 -17.266 1 98.62 99 ALA A O 1
ATOM 812 N N . LYS A 1 100 ? 17.906 -11.625 -15.82 1 98 100 LYS A N 1
ATOM 813 C CA . LYS A 1 100 ? 19.25 -11.164 -16.156 1 98 100 LYS A CA 1
ATOM 814 C C . LYS A 1 100 ? 20.281 -12.258 -15.906 1 98 100 LYS A C 1
ATOM 816 O O . LYS A 1 100 ? 21.172 -12.484 -16.734 1 98 100 LYS A O 1
ATOM 821 N N . GLU A 1 101 ? 20.203 -12.867 -14.797 1 97.69 101 GLU A N 1
ATOM 822 C CA . GLU A 1 101 ? 21.141 -13.922 -14.438 1 97.69 101 GLU A CA 1
ATOM 823 C C . GLU A 1 101 ? 21 -15.125 -15.375 1 97.69 101 GLU A C 1
ATOM 825 O O . GLU A 1 101 ? 22 -15.711 -15.805 1 97.69 101 GLU A O 1
ATOM 830 N N . ALA A 1 102 ? 19.75 -15.516 -15.656 1 98.06 102 ALA A N 1
ATOM 831 C CA . ALA A 1 102 ? 19.516 -16.625 -16.578 1 98.06 102 ALA A CA 1
ATOM 832 C C . ALA A 1 102 ? 20.094 -16.312 -17.953 1 98.06 102 ALA A C 1
ATOM 834 O O . ALA A 1 102 ? 20.719 -17.188 -18.578 1 98.06 102 ALA A O 1
ATOM 835 N N . ILE A 1 103 ? 19.938 -15.117 -18.375 1 98.56 103 ILE A N 1
ATOM 836 C CA . ILE A 1 103 ? 20.406 -14.703 -19.703 1 98.56 103 ILE A CA 1
ATOM 837 C C . ILE A 1 103 ? 21.922 -14.719 -19.75 1 98.56 103 ILE A C 1
ATOM 839 O O . ILE A 1 103 ? 22.516 -15.156 -20.734 1 98.56 103 ILE A O 1
ATOM 843 N N . LYS A 1 104 ? 22.516 -14.203 -18.703 1 97.62 104 LYS A N 1
ATOM 844 C CA . LYS A 1 104 ? 23.969 -14.25 -18.625 1 97.62 104 LYS A CA 1
ATOM 845 C C . LYS A 1 104 ? 24.484 -15.688 -18.75 1 97.62 104 LYS A C 1
ATOM 847 O O . LYS A 1 104 ? 25.484 -15.938 -19.406 1 97.62 104 LYS A O 1
ATOM 852 N N . GLU A 1 105 ? 23.812 -16.547 -18.094 1 97.31 105 GLU A N 1
ATOM 853 C CA . GLU A 1 105 ? 24.156 -17.953 -18.188 1 97.31 105 GLU A CA 1
ATOM 854 C C . GLU A 1 105 ? 24.016 -18.469 -19.609 1 97.31 105 GLU A C 1
ATOM 856 O O . GLU A 1 105 ? 24.859 -19.219 -20.094 1 97.31 105 GLU A O 1
ATOM 861 N N . LEU A 1 106 ? 22.953 -18.109 -20.281 1 98.38 106 LEU A N 1
ATOM 862 C CA . LEU A 1 106 ? 22.703 -18.531 -21.656 1 98.38 106 LEU A CA 1
ATOM 863 C C . LEU A 1 106 ? 23.797 -18 -22.594 1 98.38 106 LEU A C 1
ATOM 865 O O . LEU A 1 106 ? 24.266 -18.719 -23.469 1 98.38 106 LEU A O 1
ATOM 869 N N . MET A 1 107 ? 24.125 -16.781 -22.328 1 97.5 107 MET A N 1
ATOM 870 C CA . MET A 1 107 ? 25.188 -16.172 -23.125 1 97.5 107 MET A CA 1
ATOM 871 C C . MET A 1 107 ? 26.516 -16.906 -22.906 1 97.5 107 MET A C 1
ATOM 873 O O . MET A 1 107 ? 27.25 -17.156 -23.859 1 97.5 107 MET A O 1
ATOM 877 N N . TYR A 1 108 ? 26.781 -17.172 -21.672 1 96.56 108 TYR A N 1
ATOM 878 C CA . TYR A 1 108 ? 28 -17.891 -21.328 1 96.56 108 TYR A CA 1
ATOM 879 C C . TYR A 1 108 ? 28.094 -19.219 -22.062 1 96.56 108 TYR A C 1
ATOM 881 O O . TYR A 1 108 ? 29.172 -19.641 -22.5 1 96.56 108 TYR A O 1
ATOM 889 N N . HIS A 1 109 ? 27 -19.922 -22.25 1 96.31 109 HIS A N 1
ATOM 890 C CA . HIS A 1 109 ? 26.953 -21.219 -22.906 1 96.31 109 HIS A CA 1
ATOM 891 C C . HIS A 1 109 ? 26.75 -21.078 -24.406 1 96.31 109 HIS A C 1
ATOM 893 O O . HIS A 1 109 ? 26.547 -22.062 -25.109 1 96.31 109 HIS A O 1
ATOM 899 N N . ASN A 1 110 ? 26.734 -19.875 -24.875 1 96.25 110 ASN A N 1
ATOM 900 C CA . ASN A 1 110 ? 26.594 -19.578 -26.297 1 96.25 110 ASN A CA 1
ATOM 901 C C . ASN A 1 110 ? 25.312 -20.172 -26.875 1 96.25 110 ASN A C 1
ATOM 903 O O . ASN A 1 110 ? 25.328 -20.766 -27.953 1 96.25 110 ASN A O 1
ATOM 907 N N . VAL A 1 111 ? 24.25 -20.031 -26.109 1 97.94 111 VAL A N 1
ATOM 908 C CA . VAL A 1 111 ? 22.953 -20.516 -26.547 1 97.94 111 VAL A CA 1
ATOM 909 C C . VAL A 1 111 ? 22.391 -19.594 -27.625 1 97.94 111 VAL A C 1
ATOM 911 O O . VAL A 1 111 ? 22.375 -18.375 -27.469 1 97.94 111 VAL A O 1
ATOM 914 N N . ARG A 1 112 ? 21.875 -20.188 -28.672 1 96.62 112 ARG A N 1
ATOM 915 C CA . ARG A 1 112 ? 21.375 -19.375 -29.766 1 96.62 112 ARG A CA 1
ATOM 916 C C . ARG A 1 112 ? 19.891 -19.609 -29.984 1 96.62 112 ARG A C 1
ATOM 918 O O . ARG A 1 112 ? 19.234 -18.859 -30.703 1 96.62 112 ARG A O 1
ATOM 925 N N . GLU A 1 113 ? 19.312 -20.609 -29.422 1 98.31 113 GLU A N 1
ATOM 926 C CA . GLU A 1 113 ? 17.891 -20.906 -29.5 1 98.31 113 GLU A CA 1
ATOM 927 C C . GLU A 1 113 ? 17.312 -21.172 -28.109 1 98.31 113 GLU A C 1
ATOM 929 O O . GLU A 1 113 ? 17.75 -22.094 -27.406 1 98.31 113 GLU A O 1
ATOM 934 N N . VAL A 1 114 ? 16.328 -20.328 -27.688 1 98.75 114 VAL A N 1
ATOM 935 C CA . VAL A 1 114 ? 15.836 -20.359 -26.312 1 98.75 114 VAL A CA 1
ATOM 936 C C . VAL A 1 114 ? 14.336 -20.641 -26.312 1 98.75 114 VAL A C 1
ATOM 938 O O . VAL A 1 114 ? 13.57 -19.969 -27.016 1 98.75 114 VAL A O 1
ATOM 941 N N . PHE A 1 115 ? 13.906 -21.625 -25.594 1 98.88 115 PHE A N 1
ATOM 942 C CA . PHE A 1 115 ? 12.508 -21.969 -25.406 1 98.88 115 PHE A CA 1
ATOM 943 C C . PHE A 1 115 ? 12.023 -21.547 -24.031 1 98.88 115 PHE A C 1
ATOM 945 O O . PHE A 1 115 ? 12.461 -22.078 -23.016 1 98.88 115 PHE A O 1
ATOM 952 N N . LEU A 1 116 ? 11.148 -20.516 -23.984 1 98.88 116 LEU A N 1
ATOM 953 C CA . LEU A 1 116 ? 10.609 -19.969 -22.75 1 98.88 116 LEU A CA 1
ATOM 954 C C . LEU A 1 116 ? 9.297 -20.656 -22.375 1 98.88 116 LEU A C 1
ATOM 956 O O . LEU A 1 116 ? 8.32 -20.578 -23.125 1 98.88 116 LEU A O 1
ATOM 960 N N . ILE A 1 117 ? 9.273 -21.266 -21.219 1 98.88 117 ILE A N 1
ATOM 961 C CA . ILE A 1 117 ? 8.086 -21.969 -20.766 1 98.88 117 ILE A CA 1
ATOM 962 C C . ILE A 1 117 ? 7.652 -21.422 -19.406 1 98.88 117 ILE A C 1
ATOM 964 O O . ILE A 1 117 ? 8.156 -21.859 -18.359 1 98.88 117 ILE A O 1
ATOM 968 N N . PRO A 1 118 ? 6.699 -20.5 -19.406 1 98.81 118 PRO A N 1
ATOM 969 C CA . PRO A 1 118 ? 6.121 -20.094 -18.109 1 98.81 118 PRO A CA 1
ATOM 970 C C . PRO A 1 118 ? 5.438 -21.25 -17.391 1 98.81 118 PRO A C 1
ATOM 972 O O . PRO A 1 118 ? 4.652 -21.984 -18 1 98.81 118 PRO A O 1
ATOM 975 N N . LEU A 1 119 ? 5.723 -21.375 -16.172 1 98.81 119 LEU A N 1
ATOM 976 C CA . LEU A 1 119 ? 5.148 -22.484 -15.398 1 98.81 119 LEU A CA 1
ATOM 977 C C . LEU A 1 119 ? 3.797 -22.078 -14.812 1 98.81 119 LEU A C 1
ATOM 979 O O . LEU A 1 119 ? 3.508 -22.375 -13.648 1 98.81 119 LEU A O 1
ATOM 983 N N . TYR A 1 120 ? 3.043 -21.375 -15.555 1 98.38 120 TYR A N 1
ATOM 984 C CA . TYR A 1 120 ? 1.625 -21.094 -15.383 1 98.38 120 TYR A CA 1
ATOM 985 C C . TYR A 1 120 ? 0.786 -21.828 -16.422 1 98.38 120 TYR A C 1
ATOM 987 O O . TYR A 1 120 ? 0.902 -21.562 -17.625 1 98.38 120 TYR A O 1
ATOM 995 N N . PRO A 1 121 ? -0.072 -22.719 -15.922 1 98.75 121 PRO A N 1
ATOM 996 C CA . PRO A 1 121 ? -0.825 -23.469 -16.938 1 98.75 121 PRO A CA 1
ATOM 997 C C . PRO A 1 121 ? -1.727 -22.562 -17.781 1 98.75 121 PRO A C 1
ATOM 999 O O . PRO A 1 121 ? -1.996 -22.875 -18.938 1 98.75 121 PRO A O 1
ATOM 1002 N N . HIS A 1 122 ? -2.186 -21.484 -17.141 1 98.88 122 HIS A N 1
ATOM 1003 C CA . HIS A 1 122 ? -3.102 -20.547 -17.797 1 98.88 122 HIS A CA 1
ATOM 1004 C C . HIS A 1 122 ? -2.436 -19.203 -18.031 1 98.88 122 HIS A C 1
ATOM 1006 O O . HIS A 1 122 ? -1.675 -18.719 -17.188 1 98.88 122 HIS A O 1
ATOM 1012 N N . TYR A 1 123 ? -2.783 -18.625 -19.156 1 98.81 123 TYR A N 1
ATOM 1013 C CA . TYR A 1 123 ? -2.236 -17.297 -19.469 1 98.81 123 TYR A CA 1
ATOM 1014 C C . TYR A 1 123 ? -2.906 -16.219 -18.625 1 98.81 123 TYR A C 1
ATOM 1016 O O . TYR A 1 123 ? -4.125 -16.25 -18.422 1 98.81 123 TYR A O 1
ATOM 1024 N N . SER A 1 124 ? -2.131 -15.328 -18.156 1 98.75 124 SER A N 1
ATOM 1025 C CA . SER A 1 124 ? -2.615 -14.07 -17.609 1 98.75 124 SER A CA 1
ATOM 1026 C C . SER A 1 124 ? -1.61 -12.945 -17.828 1 98.75 124 SER A C 1
ATOM 1028 O O . SER A 1 124 ? -0.403 -13.188 -17.891 1 98.75 124 SER A O 1
ATOM 1030 N N . THR A 1 125 ? -2.102 -11.773 -17.938 1 98.5 125 THR A N 1
ATOM 1031 C CA . THR A 1 125 ? -1.226 -10.609 -18.016 1 98.5 125 THR A CA 1
ATOM 1032 C C . THR A 1 125 ? -0.389 -10.477 -16.75 1 98.5 125 THR A C 1
ATOM 1034 O O . THR A 1 125 ? 0.747 -10 -16.797 1 98.5 125 THR A O 1
ATOM 1037 N N . THR A 1 126 ? -0.884 -11.016 -15.625 1 97.75 126 THR A N 1
ATOM 1038 C CA . THR A 1 126 ? -0.245 -10.812 -14.328 1 97.75 126 THR A CA 1
ATOM 1039 C C . THR A 1 126 ? 0.811 -11.883 -14.078 1 97.75 126 THR A C 1
ATOM 1041 O O . THR A 1 126 ? 1.557 -11.812 -13.094 1 97.75 126 THR A O 1
ATOM 1044 N N . THR A 1 127 ? 0.861 -12.906 -14.875 1 98.5 127 THR A N 1
ATOM 1045 C CA . THR A 1 127 ? 1.815 -13.984 -14.648 1 98.5 127 THR A CA 1
ATOM 1046 C C . THR A 1 127 ? 2.664 -14.219 -15.891 1 98.5 127 THR A C 1
ATOM 1048 O O . THR A 1 127 ? 3.768 -13.688 -16.016 1 98.5 127 THR A O 1
ATOM 1051 N N . THR A 1 128 ? 2.066 -14.844 -16.938 1 98.81 128 THR A N 1
ATOM 1052 C CA . THR A 1 128 ? 2.766 -15.219 -18.156 1 98.81 128 THR A CA 1
ATOM 1053 C C . THR A 1 128 ? 3.324 -13.992 -18.859 1 98.81 128 THR A C 1
ATOM 1055 O O . THR A 1 128 ? 4.52 -13.93 -19.172 1 98.81 128 THR A O 1
ATOM 1058 N N . LYS A 1 129 ? 2.467 -13.055 -19.094 1 98.75 129 LYS A N 1
ATOM 1059 C CA . LYS A 1 129 ? 2.902 -11.852 -19.797 1 98.75 129 LYS A CA 1
ATOM 1060 C C . LYS A 1 129 ? 4.02 -11.141 -19.031 1 98.75 129 LYS A C 1
ATOM 1062 O O . LYS A 1 129 ? 5.027 -10.75 -19.625 1 98.75 129 LYS A O 1
ATOM 1067 N N . SER A 1 130 ? 3.805 -10.961 -17.75 1 98.69 130 SER A N 1
ATOM 1068 C CA . SER A 1 130 ? 4.793 -10.281 -16.922 1 98.69 130 SER A CA 1
ATOM 1069 C C . SER A 1 130 ? 6.156 -10.961 -17.016 1 98.69 130 SER A C 1
ATOM 1071 O O . SER A 1 130 ? 7.176 -10.297 -17.188 1 98.69 130 SER A O 1
ATOM 1073 N N . SER A 1 131 ? 6.199 -12.258 -16.906 1 98.75 131 SER A N 1
ATOM 1074 C CA . SER A 1 131 ? 7.449 -13.016 -16.922 1 98.75 131 SER A CA 1
ATOM 1075 C C . SER A 1 131 ? 8.117 -12.938 -18.281 1 98.75 131 SER A C 1
ATOM 1077 O O . SER A 1 131 ? 9.336 -12.75 -18.375 1 98.75 131 SER A O 1
ATOM 1079 N N . LEU A 1 132 ? 7.336 -13.117 -19.328 1 98.81 132 LEU A N 1
ATOM 1080 C CA . LEU A 1 132 ? 7.883 -13.086 -20.672 1 98.81 132 LEU A CA 1
ATOM 1081 C C . LEU A 1 132 ? 8.422 -11.695 -21 1 98.81 132 LEU A C 1
ATOM 1083 O O . LEU A 1 132 ? 9.531 -11.562 -21.531 1 98.81 132 LEU A O 1
ATOM 1087 N N . GLU A 1 133 ? 7.625 -10.648 -20.641 1 98.56 133 GLU A N 1
ATOM 1088 C CA . GLU A 1 133 ? 8.062 -9.281 -20.891 1 98.56 133 GLU A CA 1
ATOM 1089 C C . GLU A 1 133 ? 9.375 -8.977 -20.172 1 98.56 133 GLU A C 1
ATOM 1091 O O . GLU A 1 133 ? 10.266 -8.336 -20.75 1 98.56 133 GLU A O 1
ATOM 1096 N N . ASP A 1 134 ? 9.43 -9.422 -18.984 1 98.62 134 ASP A N 1
ATOM 1097 C CA . ASP A 1 134 ? 10.641 -9.195 -18.203 1 98.62 134 ASP A CA 1
ATOM 1098 C C . ASP A 1 134 ? 11.852 -9.836 -18.875 1 98.62 134 ASP A C 1
ATOM 1100 O O . ASP A 1 134 ? 12.906 -9.203 -19 1 98.62 134 ASP A O 1
ATOM 1104 N N . PHE A 1 135 ? 11.711 -11.062 -19.312 1 98.75 135 PHE A N 1
ATOM 1105 C CA . PHE A 1 135 ? 12.805 -11.789 -19.953 1 98.75 135 PHE A CA 1
ATOM 1106 C C . PHE A 1 135 ? 13.227 -11.102 -21.25 1 98.75 135 PHE A C 1
ATOM 1108 O O . PHE A 1 135 ? 14.414 -10.867 -21.469 1 98.75 135 PHE A O 1
ATOM 1115 N N . TYR A 1 136 ? 12.273 -10.766 -22.094 1 98.56 136 TYR A N 1
ATOM 1116 C CA . TYR A 1 136 ? 12.562 -10.133 -23.375 1 98.56 136 TYR A CA 1
ATOM 1117 C C . TYR A 1 136 ? 13.219 -8.773 -23.188 1 98.56 136 TYR A C 1
ATOM 1119 O O . TYR A 1 136 ? 14.172 -8.43 -23.891 1 98.56 136 TYR A O 1
ATOM 1127 N N . ASN A 1 137 ? 12.656 -8.023 -22.234 1 98.12 137 ASN A N 1
ATOM 1128 C CA . ASN A 1 137 ? 13.227 -6.711 -21.969 1 98.12 137 ASN A CA 1
ATOM 1129 C C . ASN A 1 137 ? 14.68 -6.82 -21.484 1 98.12 137 ASN A C 1
ATOM 1131 O O . ASN A 1 137 ? 15.531 -6.023 -21.891 1 98.12 137 ASN A O 1
ATOM 1135 N N . MET A 1 138 ? 14.891 -7.773 -20.625 1 98.19 138 MET A N 1
ATOM 1136 C CA . MET A 1 138 ? 16.25 -7.965 -20.109 1 98.19 138 MET A CA 1
ATOM 1137 C C . MET A 1 138 ? 17.188 -8.414 -21.219 1 98.19 138 MET A C 1
ATOM 1139 O O . MET A 1 138 ? 18.328 -7.957 -21.297 1 98.19 138 MET A O 1
ATOM 1143 N N . ALA A 1 139 ? 16.734 -9.352 -22.047 1 98.31 139 ALA A N 1
ATOM 1144 C CA . ALA A 1 139 ? 17.547 -9.812 -23.172 1 98.31 139 ALA A CA 1
ATOM 1145 C C . ALA A 1 139 ? 17.938 -8.648 -24.078 1 98.31 139 ALA A C 1
ATOM 1147 O O . ALA A 1 139 ? 19.094 -8.516 -24.453 1 98.31 139 ALA A O 1
ATOM 1148 N N . LYS A 1 140 ? 16.906 -7.867 -24.359 1 97.31 140 LYS A N 1
ATOM 1149 C CA . LYS A 1 140 ? 17.141 -6.691 -25.188 1 97.31 140 LYS A CA 1
ATOM 1150 C C . LYS A 1 140 ? 18.141 -5.746 -24.531 1 97.31 140 LYS A C 1
ATOM 1152 O O . LYS A 1 140 ? 19.047 -5.227 -25.203 1 97.31 140 LYS A O 1
ATOM 1157 N N . GLY A 1 141 ? 17.984 -5.57 -23.281 1 97 141 GLY A N 1
ATOM 1158 C CA . GLY A 1 141 ? 18.812 -4.633 -22.531 1 97 141 GLY A CA 1
ATOM 1159 C C . GLY A 1 141 ? 20.281 -5.012 -22.516 1 97 141 GLY A C 1
ATOM 1160 O O . GLY A 1 141 ? 21.156 -4.145 -22.484 1 97 141 GLY A O 1
ATOM 1161 N N . VAL A 1 142 ? 20.562 -6.305 -22.562 1 96.44 142 VAL A N 1
ATOM 1162 C CA . VAL A 1 142 ? 21.953 -6.73 -22.453 1 96.44 142 VAL A CA 1
ATOM 1163 C C . VAL A 1 142 ? 22.484 -7.129 -23.828 1 96.44 142 VAL A C 1
ATOM 1165 O O . VAL A 1 142 ? 23.609 -7.609 -23.938 1 96.44 142 VAL A O 1
ATOM 1168 N N . GLY A 1 143 ? 21.656 -7.02 -24.844 1 96.31 143 GLY A N 1
ATOM 1169 C CA . GLY A 1 143 ? 22.062 -7.297 -26.219 1 96.31 143 GLY A CA 1
ATOM 1170 C C . GLY A 1 143 ? 22.141 -8.781 -26.531 1 96.31 143 GLY A C 1
ATOM 1171 O O . GLY A 1 143 ? 23.016 -9.211 -27.297 1 96.31 143 GLY A O 1
ATOM 1172 N N . TYR A 1 144 ? 21.359 -9.539 -25.812 1 97.31 144 TYR A N 1
ATOM 1173 C CA . TYR A 1 144 ? 21.312 -10.977 -26.078 1 97.31 144 TYR A CA 1
ATOM 1174 C C . TYR A 1 144 ? 20.359 -11.273 -27.25 1 97.31 144 TYR A C 1
ATOM 1176 O O . TYR A 1 144 ? 19.172 -10.977 -27.172 1 97.31 144 TYR A O 1
ATOM 1184 N N . HIS A 1 145 ? 21 -11.766 -28.312 1 93.38 145 HIS A N 1
ATOM 1185 C CA . HIS A 1 145 ? 20.219 -12.094 -29.5 1 93.38 145 HIS A CA 1
ATOM 1186 C C . HIS A 1 145 ? 20.172 -13.602 -29.734 1 93.38 145 HIS A C 1
ATOM 1188 O O . HIS A 1 145 ? 21.203 -14.242 -29.906 1 93.38 145 HIS A O 1
ATOM 1194 N N . ALA A 1 146 ? 19.094 -14.125 -29.547 1 96.38 146 ALA A N 1
ATOM 1195 C CA . ALA A 1 146 ? 18.828 -15.539 -29.797 1 96.38 146 ALA A CA 1
ATOM 1196 C C . ALA A 1 146 ? 17.469 -15.719 -30.453 1 96.38 146 ALA A C 1
ATOM 1198 O O . ALA A 1 146 ? 16.672 -14.781 -30.531 1 96.38 146 ALA A O 1
ATOM 1199 N N . ARG A 1 147 ? 17.375 -16.844 -31.156 1 97.06 147 ARG A N 1
ATOM 1200 C CA . ARG A 1 147 ? 16.031 -17.203 -31.625 1 97.06 147 ARG A CA 1
ATOM 1201 C C . ARG A 1 147 ? 15.156 -17.641 -30.453 1 97.06 147 ARG A C 1
ATOM 1203 O O . ARG A 1 147 ? 15.43 -18.656 -29.797 1 97.06 147 ARG A O 1
ATOM 1210 N N . PHE A 1 148 ? 14.016 -16.906 -30.078 1 98.44 148 PHE A N 1
ATOM 1211 C CA . PHE A 1 148 ? 13.18 -17.156 -28.922 1 98.44 148 PHE A CA 1
ATOM 1212 C C . PHE A 1 148 ? 11.875 -17.844 -29.328 1 98.44 148 PHE A C 1
ATOM 1214 O O . PHE A 1 148 ? 11.258 -17.469 -30.328 1 98.44 148 PHE A O 1
ATOM 1221 N N . HIS A 1 149 ? 11.547 -18.828 -28.641 1 98.5 149 HIS A N 1
ATOM 1222 C CA . HIS A 1 149 ? 10.242 -19.484 -28.688 1 98.5 149 HIS A CA 1
ATOM 1223 C C . HIS A 1 149 ? 9.555 -19.422 -27.328 1 98.5 149 HIS A C 1
ATOM 1225 O O . HIS A 1 149 ? 10.203 -19.609 -26.281 1 98.5 149 HIS A O 1
ATOM 1231 N N . ASP A 1 150 ? 8.305 -18.984 -27.297 1 98.56 150 ASP A N 1
ATOM 1232 C CA . ASP A 1 150 ? 7.586 -19 -26.016 1 98.56 150 ASP A CA 1
ATOM 1233 C C . ASP A 1 150 ? 6.195 -19.609 -26.188 1 98.56 150 ASP A C 1
ATOM 1235 O O . ASP A 1 150 ? 5.746 -19.859 -27.297 1 98.56 150 ASP A O 1
ATOM 1239 N N . ILE A 1 151 ? 5.594 -19.953 -25.125 1 98.31 151 ILE A N 1
ATOM 1240 C CA . ILE A 1 151 ? 4.234 -20.484 -25.125 1 98.31 151 ILE A CA 1
ATOM 1241 C C . ILE A 1 151 ? 3.389 -19.719 -24.109 1 98.31 151 ILE A C 1
ATOM 1243 O O . ILE A 1 151 ? 3.887 -19.312 -23.062 1 98.31 151 ILE A O 1
ATOM 1247 N N . ALA A 1 152 ? 2.139 -19.547 -24.375 1 97.75 152 ALA A N 1
ATOM 1248 C CA . ALA A 1 152 ? 1.248 -18.719 -23.562 1 97.75 152 ALA A CA 1
ATOM 1249 C C . ALA A 1 152 ? 0.603 -19.547 -22.453 1 97.75 152 ALA A C 1
ATOM 1251 O O . ALA A 1 152 ? 0.294 -19.031 -21.375 1 97.75 152 ALA A O 1
ATOM 1252 N N . ASN A 1 153 ? 0.257 -20.719 -22.781 1 98.56 153 ASN A N 1
ATOM 1253 C CA . ASN A 1 153 ? -0.438 -21.641 -21.875 1 98.56 153 ASN A CA 1
ATOM 1254 C C . ASN A 1 153 ? -0.252 -23.094 -22.312 1 98.56 153 ASN A C 1
ATOM 1256 O O . ASN A 1 153 ? 0.294 -23.359 -23.375 1 98.56 153 ASN A O 1
ATOM 1260 N N . PHE A 1 154 ? -0.561 -24 -21.422 1 98.81 154 PHE A N 1
ATOM 1261 C CA . PHE A 1 154 ? -0.418 -25.406 -21.812 1 98.81 154 PHE A CA 1
ATOM 1262 C C . PHE A 1 154 ? -1.405 -26.281 -21.047 1 98.81 154 PHE A C 1
ATOM 1264 O O . PHE A 1 154 ? -1.19 -27.484 -20.891 1 98.81 154 PHE A O 1
ATOM 1271 N N . TYR A 1 155 ? -2.514 -25.672 -20.5 1 98.75 155 TYR A N 1
ATOM 1272 C CA . TYR A 1 155 ? -3.447 -26.359 -19.609 1 98.75 155 TYR A CA 1
ATOM 1273 C C . TYR A 1 155 ? -4.156 -27.5 -20.344 1 98.75 155 TYR A C 1
ATOM 1275 O O . TYR A 1 155 ? -4.68 -28.422 -19.703 1 98.75 155 TYR A O 1
ATOM 1283 N N . GLU A 1 156 ? -4.109 -27.5 -21.672 1 98.56 156 GLU A N 1
ATOM 1284 C CA . GLU A 1 156 ? -4.816 -28.516 -22.453 1 98.56 156 GLU A CA 1
ATOM 1285 C C . GLU A 1 156 ? -3.93 -29.719 -22.719 1 98.56 156 GLU A C 1
ATOM 1287 O O . GLU A 1 156 ? -4.395 -30.75 -23.234 1 98.56 156 GLU A O 1
ATOM 1292 N N . ASN A 1 157 ? -2.68 -29.641 -22.438 1 98.69 157 ASN A N 1
ATOM 1293 C CA . ASN A 1 157 ? -1.748 -30.719 -22.719 1 98.69 157 ASN A CA 1
ATOM 1294 C C . ASN A 1 157 ? -2.166 -32 -22.031 1 98.69 157 ASN A C 1
ATOM 1296 O O . ASN A 1 157 ? -2.367 -32.031 -20.812 1 98.69 157 ASN A O 1
ATOM 1300 N N . ARG A 1 158 ? -2.238 -33.031 -22.75 1 98.25 158 ARG A N 1
ATOM 1301 C CA . ARG A 1 158 ? -2.754 -34.312 -22.281 1 98.25 158 ARG A CA 1
ATOM 1302 C C . ARG A 1 158 ? -1.866 -34.875 -21.172 1 98.25 158 ARG A C 1
ATOM 1304 O O . ARG A 1 158 ? -2.365 -35.375 -20.156 1 98.25 158 ARG A O 1
ATOM 1311 N N . LEU A 1 159 ? -0.582 -34.844 -21.391 1 98.69 159 LEU A N 1
ATOM 1312 C CA . LEU A 1 159 ? 0.349 -35.406 -20.406 1 98.69 159 LEU A CA 1
ATOM 1313 C C . LEU A 1 159 ? 0.331 -34.594 -19.125 1 98.69 159 LEU A C 1
ATOM 1315 O O . LEU A 1 159 ? 0.462 -35.156 -18.031 1 98.69 159 LEU A O 1
ATOM 1319 N N . TYR A 1 160 ? 0.155 -33.281 -19.25 1 98.81 160 TYR A N 1
ATOM 1320 C CA . TYR A 1 160 ? 0.038 -32.438 -18.078 1 98.81 160 TYR A CA 1
ATOM 1321 C C . TYR A 1 160 ? -1.188 -32.812 -17.25 1 98.81 160 TYR A C 1
ATOM 1323 O O . TYR A 1 160 ? -1.11 -32.906 -16.016 1 98.81 160 TYR A O 1
ATOM 1331 N N . ASN A 1 161 ? -2.312 -33 -17.922 1 98.81 161 ASN A N 1
ATOM 1332 C CA . ASN A 1 161 ? -3.547 -33.344 -17.234 1 98.81 161 ASN A CA 1
ATOM 1333 C C . ASN A 1 161 ? -3.445 -34.719 -16.578 1 98.81 161 ASN A C 1
ATOM 1335 O O . ASN A 1 161 ? -4.035 -34.969 -15.531 1 98.81 161 ASN A O 1
ATOM 1339 N N . GLN A 1 162 ? -2.646 -35.625 -17.172 1 98.44 162 GLN A N 1
ATOM 1340 C CA . GLN A 1 162 ? -2.396 -36.906 -16.531 1 98.44 162 GLN A CA 1
ATOM 1341 C C . GLN A 1 162 ? -1.603 -36.75 -15.242 1 98.44 162 GLN A C 1
ATOM 1343 O O . GLN A 1 162 ? -1.835 -37.469 -14.273 1 98.44 162 GLN A O 1
ATOM 1348 N N . ALA A 1 163 ? -0.629 -35.844 -15.305 1 98.75 163 ALA A N 1
ATOM 1349 C CA . ALA A 1 163 ? 0.14 -35.562 -14.094 1 98.75 163 ALA A CA 1
ATOM 1350 C C . ALA A 1 163 ? -0.767 -35.062 -12.977 1 98.75 163 ALA A C 1
ATOM 1352 O O . ALA A 1 163 ? -0.588 -35.438 -11.812 1 98.75 163 ALA A O 1
ATOM 1353 N N . ILE A 1 164 ? -1.754 -34.219 -13.336 1 98.81 164 ILE A N 1
ATOM 1354 C CA . ILE A 1 164 ? -2.697 -33.688 -12.367 1 98.81 164 ILE A CA 1
ATOM 1355 C C . ILE A 1 164 ? -3.543 -34.812 -11.781 1 98.81 164 ILE A C 1
ATOM 1357 O O . ILE A 1 164 ? -3.705 -34.906 -10.562 1 98.81 164 ILE A O 1
ATOM 1361 N N . ILE A 1 165 ? -4.051 -35.688 -12.641 1 97.94 165 ILE A N 1
ATOM 1362 C CA . ILE A 1 165 ? -4.914 -36.781 -12.219 1 97.94 165 ILE A CA 1
ATOM 1363 C C . ILE A 1 165 ? -4.16 -37.688 -11.25 1 97.94 165 ILE A C 1
ATOM 1365 O O . ILE A 1 165 ? -4.719 -38.125 -10.25 1 97.94 165 ILE A O 1
ATOM 1369 N N . GLU A 1 166 ? -2.938 -37.906 -11.539 1 97.69 166 GLU A N 1
ATOM 1370 C CA . GLU A 1 166 ? -2.111 -38.719 -10.664 1 97.69 166 GLU A CA 1
ATOM 1371 C C . GLU A 1 166 ? -2.008 -38.125 -9.266 1 97.69 166 GLU A C 1
ATOM 1373 O O . GLU A 1 166 ? -2.072 -38.844 -8.266 1 97.69 166 GLU A O 1
ATOM 1378 N N . ARG A 1 167 ? -1.823 -36.844 -9.164 1 98.38 167 ARG A N 1
ATOM 1379 C CA . ARG A 1 167 ? -1.71 -36.156 -7.879 1 98.38 167 ARG A CA 1
ATOM 1380 C C . ARG A 1 167 ? -3.02 -36.219 -7.098 1 98.38 167 ARG A C 1
ATOM 1382 O O . ARG A 1 167 ? -3.01 -36.375 -5.875 1 98.38 167 ARG A O 1
ATOM 1389 N N . ILE A 1 168 ? -4.113 -36.031 -7.812 1 98 168 ILE A N 1
ATOM 1390 C CA . ILE A 1 168 ? -5.438 -36.125 -7.199 1 98 168 ILE A CA 1
ATOM 1391 C C . ILE A 1 168 ? -5.645 -37.531 -6.613 1 98 168 ILE A C 1
ATOM 1393 O O . ILE A 1 168 ? -6.082 -37.656 -5.469 1 98 168 ILE A O 1
ATOM 1397 N N . GLU A 1 169 ? -5.273 -38.5 -7.344 1 95.88 169 GLU A N 1
ATOM 1398 C CA . GLU A 1 169 ? -5.414 -39.875 -6.891 1 95.88 169 GLU A CA 1
ATOM 1399 C C . GLU A 1 169 ? -4.512 -40.156 -5.691 1 95.88 169 GLU A C 1
ATOM 1401 O O . GLU A 1 169 ? -4.922 -40.812 -4.742 1 95.88 169 GLU A O 1
ATOM 1406 N N . GLU A 1 170 ? -3.332 -39.688 -5.781 1 97.44 170 GLU A N 1
ATOM 1407 C CA . GLU A 1 170 ? -2.389 -39.875 -4.684 1 97.44 170 GLU A CA 1
ATOM 1408 C C . GLU A 1 170 ? -2.932 -39.281 -3.387 1 97.44 170 GLU A C 1
ATOM 1410 O O . GLU A 1 170 ? -2.738 -39.844 -2.309 1 97.44 170 GLU A O 1
ATOM 1415 N N . ALA A 1 171 ? -3.58 -38.156 -3.508 1 97.44 171 ALA A N 1
ATOM 1416 C CA . ALA A 1 171 ? -4.086 -37.438 -2.334 1 97.44 171 ALA A CA 1
ATOM 1417 C C . ALA A 1 171 ? -5.219 -38.219 -1.673 1 97.44 171 ALA A C 1
ATOM 1419 O O . ALA A 1 171 ? -5.426 -38.125 -0.461 1 97.44 171 ALA A O 1
ATOM 1420 N N . LEU A 1 172 ? -5.949 -38.969 -2.379 1 95.69 172 LEU A N 1
ATOM 1421 C CA . LEU A 1 172 ? -7.062 -39.75 -1.854 1 95.69 172 LEU A CA 1
ATOM 1422 C C . LEU A 1 172 ? -6.555 -40.938 -1.011 1 95.69 172 LEU A C 1
ATOM 1424 O O . LEU A 1 172 ? -7.25 -41.406 -0.106 1 95.69 172 LEU A O 1
ATOM 1428 N N . ASP A 1 173 ? -5.32 -41.375 -1.364 1 93.94 173 ASP A N 1
ATOM 1429 C CA . ASP A 1 173 ? -4.645 -42.406 -0.58 1 93.94 173 ASP A CA 1
ATOM 1430 C C . ASP A 1 173 ? -5.539 -43.625 -0.392 1 93.94 173 ASP A C 1
ATOM 1432 O O . ASP A 1 173 ? -5.746 -44.094 0.734 1 93.94 173 ASP A O 1
ATOM 1436 N N . GLY A 1 174 ? -6.191 -44 -1.375 1 92.88 174 GLY A N 1
ATOM 1437 C CA . GLY A 1 174 ? -6.953 -45.25 -1.354 1 92.88 174 GLY A CA 1
ATOM 1438 C C . GLY A 1 174 ? -8.391 -45.062 -0.905 1 92.88 174 GLY A C 1
ATOM 1439 O O . GLY A 1 174 ? -9.195 -45.969 -0.969 1 92.88 174 GLY A O 1
ATOM 1440 N N . GLU A 1 175 ? -8.719 -43.906 -0.455 1 95.56 175 GLU A N 1
ATOM 1441 C CA . GLU A 1 175 ? -10.094 -43.656 -0.045 1 95.56 175 GLU A CA 1
ATOM 1442 C C . GLU A 1 175 ? -11.023 -43.594 -1.251 1 95.56 175 GLU A C 1
ATOM 1444 O O . GLU A 1 175 ? -10.578 -43.344 -2.373 1 95.56 175 GLU A O 1
ATOM 1449 N N . ASP A 1 176 ? -12.281 -43.781 -0.925 1 94.56 176 ASP A N 1
ATOM 1450 C CA . ASP A 1 176 ? -13.289 -43.812 -1.98 1 94.56 176 ASP A CA 1
ATOM 1451 C C . ASP A 1 176 ? -13.539 -42.375 -2.508 1 94.56 176 ASP A C 1
ATOM 1453 O O . ASP A 1 176 ? -14.016 -41.531 -1.772 1 94.56 176 ASP A O 1
ATOM 1457 N N . THR A 1 177 ? -13.297 -42.188 -3.762 1 93.38 177 THR A N 1
ATOM 1458 C CA . THR A 1 177 ? -13.461 -40.906 -4.406 1 93.38 177 THR A CA 1
ATOM 1459 C C . THR A 1 177 ? -14.914 -40.438 -4.301 1 93.38 177 THR A C 1
ATOM 1461 O O . THR A 1 177 ? -15.172 -39.219 -4.219 1 93.38 177 THR A O 1
ATOM 1464 N N . LYS A 1 178 ? -15.789 -41.344 -4.25 1 94.69 178 LYS A N 1
ATOM 1465 C CA . LYS A 1 178 ? -17.219 -41.031 -4.242 1 94.69 178 LYS A CA 1
ATOM 1466 C C . LYS A 1 178 ? -17.625 -40.344 -2.932 1 94.69 178 LYS A C 1
ATOM 1468 O O . LYS A 1 178 ? -18.688 -39.75 -2.842 1 94.69 178 LYS A O 1
ATOM 1473 N N . GLU A 1 179 ? -16.766 -40.375 -2.047 1 96.19 179 GLU A N 1
ATOM 1474 C CA . GLU A 1 179 ? -17.047 -39.781 -0.748 1 96.19 179 GLU A CA 1
ATOM 1475 C C . GLU A 1 179 ? -16.594 -38.344 -0.706 1 96.19 179 GLU A C 1
ATOM 1477 O O . GLU A 1 179 ? -16.906 -37.594 0.241 1 96.19 179 GLU A O 1
ATOM 1482 N N . TYR A 1 180 ? -15.883 -37.906 -1.705 1 97.75 180 TYR A N 1
ATOM 1483 C CA . TYR A 1 180 ? -15.258 -36.594 -1.663 1 97.75 180 TYR A CA 1
ATOM 1484 C C . TYR A 1 180 ? -15.883 -35.656 -2.688 1 97.75 180 TYR A C 1
ATOM 1486 O O . TYR A 1 180 ? -16.234 -36.062 -3.795 1 97.75 180 TYR A O 1
ATOM 1494 N N . GLU A 1 181 ? -16.031 -34.406 -2.283 1 98.06 181 GLU A N 1
ATOM 1495 C CA . GLU A 1 181 ? -16.156 -33.281 -3.223 1 98.06 181 GLU A CA 1
ATOM 1496 C C . GLU A 1 181 ? -14.789 -32.812 -3.68 1 98.06 181 GLU A C 1
ATOM 1498 O O . GLU A 1 181 ? -13.891 -32.594 -2.859 1 98.06 181 GLU A O 1
ATOM 1503 N N . LEU A 1 182 ? -14.617 -32.688 -4.996 1 98.56 182 LEU A N 1
ATOM 1504 C CA . LEU A 1 182 ? -13.359 -32.156 -5.523 1 98.56 182 LEU A CA 1
ATOM 1505 C C . LEU A 1 182 ? -13.492 -30.688 -5.84 1 98.56 182 LEU A C 1
ATOM 1507 O O . LEU A 1 182 ? -14.336 -30.297 -6.645 1 98.56 182 LEU A O 1
ATOM 1511 N N . VAL A 1 183 ? -12.688 -29.875 -5.176 1 98.75 183 VAL A N 1
ATOM 1512 C CA . VAL A 1 183 ? -12.703 -28.438 -5.406 1 98.75 183 VAL A CA 1
ATOM 1513 C C . VAL A 1 183 ? -11.406 -28.016 -6.098 1 98.75 183 VAL A C 1
ATOM 1515 O O . VAL A 1 183 ? -10.32 -28.109 -5.523 1 98.75 183 VAL A O 1
ATOM 1518 N N . PHE A 1 184 ? -11.531 -27.578 -7.336 1 98.88 184 PHE A N 1
ATOM 1519 C CA . PHE A 1 184 ? -10.406 -26.922 -8.008 1 98.88 184 PHE A CA 1
ATOM 1520 C C . PHE A 1 184 ? -10.234 -25.5 -7.508 1 98.88 184 PHE A C 1
ATOM 1522 O O . PHE A 1 184 ? -11.102 -24.656 -7.73 1 98.88 184 PHE A O 1
ATOM 1529 N N . SER A 1 185 ? -9.148 -25.25 -6.824 1 98.81 185 SER A N 1
ATOM 1530 C CA . SER A 1 185 ? -8.859 -23.922 -6.312 1 98.81 185 SER A CA 1
ATOM 1531 C C . SER A 1 185 ? -7.906 -23.172 -7.238 1 98.81 185 SER A C 1
ATOM 1533 O O . SER A 1 185 ? -6.828 -23.672 -7.566 1 98.81 185 SER A O 1
ATOM 1535 N N . ALA A 1 186 ? -8.273 -22.031 -7.68 1 98.75 186 ALA A N 1
ATOM 1536 C CA . ALA A 1 186 ? -7.449 -21.172 -8.531 1 98.75 186 ALA A CA 1
ATOM 1537 C C . ALA A 1 186 ? -7.16 -19.828 -7.863 1 98.75 186 ALA A C 1
ATOM 1539 O O . ALA A 1 186 ? -7.984 -19.328 -7.105 1 98.75 186 ALA A O 1
ATOM 1540 N N . HIS A 1 187 ? -5.957 -19.312 -8.062 1 98.19 187 HIS A N 1
ATOM 1541 C CA . HIS A 1 187 ? -5.688 -17.953 -7.621 1 98.19 187 HIS A CA 1
ATOM 1542 C C . HIS A 1 187 ? -6.652 -16.953 -8.273 1 98.19 187 HIS A C 1
ATOM 1544 O O . HIS A 1 187 ? -6.875 -17.016 -9.484 1 98.19 187 HIS A O 1
ATOM 1550 N N . SER A 1 188 ? -7.191 -16.094 -7.512 1 97.81 188 SER A N 1
ATOM 1551 C CA . SER A 1 188 ? -8.164 -15.141 -8.031 1 97.81 188 SER A CA 1
ATOM 1552 C C . SER A 1 188 ? -7.469 -13.977 -8.734 1 97.81 188 SER A C 1
ATOM 1554 O O . SER A 1 188 ? -6.25 -13.812 -8.625 1 97.81 188 SER A O 1
ATOM 1556 N N . LEU A 1 189 ? -8.219 -13.258 -9.578 1 96.88 189 LEU A N 1
ATOM 1557 C CA . LEU A 1 189 ? -7.828 -11.992 -10.195 1 96.88 189 LEU A CA 1
ATOM 1558 C C . LEU A 1 189 ? -8.945 -10.961 -10.07 1 96.88 189 LEU A C 1
ATOM 1560 O O . LEU A 1 189 ? -10.125 -11.312 -10.023 1 96.88 189 LEU A O 1
ATOM 1564 N N . PRO A 1 190 ? -8.516 -9.711 -10.008 1 93.81 190 PRO A N 1
ATOM 1565 C CA . PRO A 1 190 ? -9.562 -8.695 -10.109 1 93.81 190 PRO A CA 1
ATOM 1566 C C . PRO A 1 190 ? -10.422 -8.859 -11.367 1 93.81 190 PRO A C 1
ATOM 1568 O O . PRO A 1 190 ? -9.883 -9.062 -12.461 1 93.81 190 PRO A O 1
ATOM 1571 N N . GLN A 1 191 ? -11.711 -8.773 -11.219 1 96.19 191 GLN A N 1
ATOM 1572 C CA . GLN A 1 191 ? -12.648 -8.922 -12.328 1 96.19 191 GLN A CA 1
ATOM 1573 C C . GLN A 1 191 ? -12.297 -7.98 -13.477 1 96.19 191 GLN A C 1
ATOM 1575 O O . GLN A 1 191 ? -12.492 -8.32 -14.641 1 96.19 191 GLN A O 1
ATOM 1580 N N . LYS A 1 192 ? -11.773 -6.852 -13.156 1 93.38 192 LYS A N 1
ATOM 1581 C CA . LYS A 1 192 ? -11.445 -5.84 -14.156 1 93.38 192 LYS A CA 1
ATOM 1582 C C . LYS A 1 192 ? -10.383 -6.348 -15.125 1 93.38 192 LYS A C 1
ATOM 1584 O O . LYS A 1 192 ? -10.383 -5.977 -16.297 1 93.38 192 LYS A O 1
ATOM 1589 N N . ILE A 1 193 ? -9.492 -7.172 -14.672 1 95.25 193 ILE A N 1
ATOM 1590 C CA . ILE A 1 193 ? -8.453 -7.746 -15.523 1 95.25 193 ILE A CA 1
ATOM 1591 C C . ILE A 1 193 ? -9.086 -8.641 -16.578 1 95.25 193 ILE A C 1
ATOM 1593 O O . ILE A 1 193 ? -8.703 -8.602 -17.75 1 95.25 193 ILE A O 1
ATOM 1597 N N . ILE A 1 194 ? -10.086 -9.383 -16.188 1 97.81 194 ILE A N 1
ATOM 1598 C CA . ILE A 1 194 ? -10.812 -10.258 -17.109 1 97.81 194 ILE A CA 1
ATOM 1599 C C . ILE A 1 194 ? -11.586 -9.414 -18.109 1 97.81 194 ILE A C 1
ATOM 1601 O O . ILE A 1 194 ? -11.578 -9.703 -19.312 1 97.81 194 ILE A O 1
ATOM 1605 N N . GLU A 1 195 ? -12.156 -8.367 -17.641 1 96.75 195 GLU A N 1
ATOM 1606 C CA . GLU A 1 195 ? -12.961 -7.496 -18.484 1 96.75 195 GLU A CA 1
ATOM 1607 C C . GLU A 1 195 ? -12.109 -6.809 -19.547 1 96.75 195 GLU A C 1
ATOM 1609 O O . GLU A 1 195 ? -12.594 -6.48 -20.625 1 96.75 195 GLU A O 1
ATOM 1614 N N . LYS A 1 196 ? -10.883 -6.66 -19.25 1 96 196 LYS A N 1
ATOM 1615 C CA . LYS A 1 196 ? -9.961 -6.016 -20.188 1 96 196 LYS A CA 1
ATOM 1616 C C . LYS A 1 196 ? -9.43 -7.012 -21.203 1 96 196 LYS A C 1
ATOM 1618 O O . LYS A 1 196 ? -8.617 -6.652 -22.062 1 96 196 LYS A O 1
ATOM 1623 N N . GLY A 1 197 ? -9.844 -8.305 -21.047 1 97.88 197 GLY A N 1
ATOM 1624 C CA . GLY A 1 197 ? -9.539 -9.242 -22.125 1 97.88 197 GLY A CA 1
ATOM 1625 C C . GLY A 1 197 ? -8.617 -10.359 -21.688 1 97.88 197 GLY A C 1
ATOM 1626 O O . GLY A 1 197 ? -8.234 -11.211 -22.5 1 97.88 197 GLY A O 1
ATOM 1627 N N . ASP A 1 198 ? -8.242 -10.367 -20.453 1 98.5 198 ASP A N 1
ATOM 1628 C CA . ASP A 1 198 ? -7.41 -11.453 -19.953 1 98.5 198 ASP A CA 1
ATOM 1629 C C . ASP A 1 198 ? -8.141 -12.789 -20.047 1 98.5 198 ASP A C 1
ATOM 1631 O O . ASP A 1 198 ? -9.258 -12.93 -19.531 1 98.5 198 ASP A O 1
ATOM 1635 N N . PRO A 1 199 ? -7.543 -13.758 -20.625 1 98.75 199 PRO A N 1
ATOM 1636 C CA . PRO A 1 199 ? -8.266 -15.008 -20.875 1 98.75 199 PRO A CA 1
ATOM 1637 C C . PRO A 1 199 ? -8.234 -15.953 -19.688 1 98.75 199 PRO A C 1
ATOM 1639 O O . PRO A 1 199 ? -8.789 -17.047 -19.75 1 98.75 199 PRO A O 1
ATOM 1642 N N . TYR A 1 200 ? -7.73 -15.586 -18.594 1 98.81 200 TYR A N 1
ATOM 1643 C CA . TYR A 1 200 ? -7.414 -16.438 -17.453 1 98.81 200 TYR A CA 1
ATOM 1644 C C . TYR A 1 200 ? -8.648 -17.188 -16.969 1 98.81 200 TYR A C 1
ATOM 1646 O O . TYR A 1 200 ? -8.617 -18.406 -16.828 1 98.81 200 TYR A O 1
ATOM 1654 N N . LEU A 1 201 ? -9.688 -16.484 -16.734 1 98.75 201 LEU A N 1
ATOM 1655 C CA . LEU A 1 201 ? -10.891 -17.125 -16.203 1 98.75 201 LEU A CA 1
ATOM 1656 C C . LEU A 1 201 ? -11.422 -18.172 -17.172 1 98.75 201 LEU A C 1
ATOM 1658 O O . LEU A 1 201 ? -11.766 -19.281 -16.75 1 98.75 201 LEU A O 1
ATOM 1662 N N . GLN A 1 202 ? -11.477 -17.828 -18.406 1 98.69 202 GLN A N 1
ATOM 1663 C CA . GLN A 1 202 ? -11.953 -18.766 -19.422 1 98.69 202 GLN A CA 1
ATOM 1664 C C . GLN A 1 202 ? -11.078 -20.016 -19.469 1 98.69 202 GLN A C 1
ATOM 1666 O O . GLN A 1 202 ? -11.594 -21.125 -19.547 1 98.69 202 GLN A O 1
ATOM 1671 N N . GLU A 1 203 ? -9.812 -19.828 -19.422 1 98.88 203 GLU A N 1
ATOM 1672 C CA . GLU A 1 203 ? -8.883 -20.953 -19.5 1 98.88 203 GLU A CA 1
ATOM 1673 C C . GLU A 1 203 ? -9 -21.844 -18.281 1 98.88 203 GLU A C 1
ATOM 1675 O O . GLU A 1 203 ? -8.938 -23.078 -18.391 1 98.88 203 GLU A O 1
ATOM 1680 N N . VAL A 1 204 ? -9.156 -21.219 -17.109 1 98.88 204 VAL A N 1
ATOM 1681 C CA . VAL A 1 204 ? -9.312 -22 -15.891 1 98.88 204 VAL A CA 1
ATOM 1682 C C . VAL A 1 204 ? -10.586 -22.844 -15.969 1 98.88 204 VAL A C 1
ATOM 1684 O O . VAL A 1 204 ? -10.578 -24.031 -15.641 1 98.88 204 VAL A O 1
ATOM 1687 N N . GLN A 1 205 ? -11.648 -22.25 -16.406 1 98.81 205 GLN A N 1
ATOM 1688 C CA . GLN A 1 205 ? -12.93 -22.938 -16.516 1 98.81 205 GLN A CA 1
ATOM 1689 C C . GLN A 1 205 ? -12.844 -24.078 -17.531 1 98.81 205 GLN A C 1
ATOM 1691 O O . GLN A 1 205 ? -13.367 -25.172 -17.297 1 98.81 205 GLN A O 1
ATOM 1696 N N . GLU A 1 206 ? -12.211 -23.797 -18.641 1 98.81 206 GLU A N 1
ATOM 1697 C CA . GLU A 1 206 ? -12.008 -24.844 -19.641 1 98.81 206 GLU A CA 1
ATOM 1698 C C . GLU A 1 206 ? -11.172 -25.984 -19.078 1 98.81 206 GLU A C 1
ATOM 1700 O O . GLU A 1 206 ? -11.453 -27.156 -19.359 1 98.81 206 GLU A O 1
ATOM 1705 N N . HIS A 1 207 ? -10.172 -25.625 -18.328 1 98.88 207 HIS A N 1
ATOM 1706 C CA . HIS A 1 207 ? -9.312 -26.625 -17.719 1 98.88 207 HIS A CA 1
ATOM 1707 C C . HIS A 1 207 ? -10.094 -27.516 -16.75 1 98.88 207 HIS A C 1
ATOM 1709 O O . HIS A 1 207 ? -9.922 -28.734 -16.734 1 98.88 207 HIS A O 1
ATOM 1715 N N . VAL A 1 208 ? -10.922 -26.891 -15.93 1 98.69 208 VAL A N 1
ATOM 1716 C CA . VAL A 1 208 ? -11.766 -27.625 -15 1 98.69 208 VAL A CA 1
ATOM 1717 C C . VAL A 1 208 ? -12.656 -28.594 -15.773 1 98.69 208 VAL A C 1
ATOM 1719 O O . VAL A 1 208 ? -12.82 -29.75 -15.367 1 98.69 208 VAL A O 1
ATOM 1722 N N . LYS A 1 209 ? -13.211 -28.141 -16.875 1 98.25 209 LYS A N 1
ATOM 1723 C CA . LYS A 1 209 ? -14.055 -29 -17.703 1 98.25 209 LYS A CA 1
ATOM 1724 C C . LYS A 1 209 ? -13.281 -30.203 -18.219 1 98.25 209 LYS A C 1
ATOM 1726 O O . LYS A 1 209 ? -13.789 -31.328 -18.234 1 98.25 209 LYS A O 1
ATOM 1731 N N . ILE A 1 210 ? -12.102 -29.953 -18.672 1 98.56 210 ILE A N 1
ATOM 1732 C CA . ILE A 1 210 ? -11.258 -31.016 -19.203 1 98.56 210 ILE A CA 1
ATOM 1733 C C . ILE A 1 210 ? -11 -32.062 -18.109 1 98.56 210 ILE A C 1
ATOM 1735 O O . ILE A 1 210 ? -11.203 -33.25 -18.328 1 98.56 210 ILE A O 1
ATOM 1739 N N . LEU A 1 211 ? -10.602 -31.594 -16.922 1 98.56 211 LEU A N 1
ATOM 1740 C CA . LEU A 1 211 ? -10.25 -32.5 -15.836 1 98.56 211 LEU A CA 1
ATOM 1741 C C . LEU A 1 211 ? -11.477 -33.25 -15.328 1 98.56 211 LEU A C 1
ATOM 1743 O O . LEU A 1 211 ? -11.391 -34.438 -15.016 1 98.56 211 LEU A O 1
ATOM 1747 N N . THR A 1 212 ? -12.586 -32.531 -15.234 1 97.5 212 THR A N 1
ATOM 1748 C CA . THR A 1 212 ? -13.812 -33.188 -14.789 1 97.5 212 THR A CA 1
ATOM 1749 C C . THR A 1 212 ? -14.25 -34.25 -15.773 1 97.5 212 THR A C 1
ATOM 1751 O O . THR A 1 212 ? -14.781 -35.312 -15.367 1 97.5 212 THR A O 1
ATOM 1754 N N . SER A 1 213 ? -14.062 -34 -17.031 1 96.94 213 SER A N 1
ATOM 1755 C CA . SER A 1 213 ? -14.398 -34.969 -18.047 1 96.94 213 SER A CA 1
ATOM 1756 C C . SER A 1 213 ? -13.531 -36.219 -17.906 1 96.94 213 SER A C 1
ATOM 1758 O O . SER A 1 213 ? -14.008 -37.344 -18.125 1 96.94 213 SER A O 1
ATOM 1760 N N . ILE A 1 214 ? -12.266 -36.062 -17.625 1 96.38 214 ILE A N 1
ATOM 1761 C CA . ILE A 1 214 ? -11.344 -37.188 -17.469 1 96.38 214 ILE A CA 1
ATOM 1762 C C . ILE A 1 214 ? -11.719 -37.969 -16.219 1 96.38 214 ILE A C 1
ATOM 1764 O O . ILE A 1 214 ? -11.695 -39.219 -16.234 1 96.38 214 ILE A O 1
ATOM 1768 N N . LEU A 1 215 ? -12.031 -37.344 -15.148 1 94.94 215 LEU A N 1
ATOM 1769 C CA . LEU A 1 215 ? -12.312 -37.938 -13.852 1 94.94 215 LEU A CA 1
ATOM 1770 C C . LEU A 1 215 ? -13.695 -38.594 -13.852 1 94.94 215 LEU A C 1
ATOM 1772 O O . LEU A 1 215 ? -13.977 -39.469 -13.023 1 94.94 215 LEU A O 1
ATOM 1776 N N . GLU A 1 216 ? -14.438 -38.5 -14.797 1 84 216 GLU A N 1
ATOM 1777 C CA . GLU A 1 216 ? -15.742 -39.094 -15.031 1 84 216 GLU A CA 1
ATOM 1778 C C . GLU A 1 216 ? -16.406 -39.5 -13.719 1 84 216 GLU A C 1
ATOM 1780 O O . GLU A 1 216 ? -16.094 -40.531 -13.141 1 84 216 GLU A O 1
ATOM 1785 N N . GLU A 1 217 ? -17.422 -38.938 -13.195 1 81.69 217 GLU A N 1
ATOM 1786 C CA . GLU A 1 217 ? -18.344 -39.188 -12.086 1 81.69 217 GLU A CA 1
ATOM 1787 C C . GLU A 1 217 ? -17.641 -39.906 -10.938 1 81.69 217 GLU A C 1
ATOM 1789 O O . GLU A 1 217 ? -18.266 -40.656 -10.195 1 81.69 217 GLU A O 1
ATOM 1794 N N . LYS A 1 218 ? -16.281 -39.75 -10.836 1 91 218 LYS A N 1
ATOM 1795 C CA . LYS A 1 218 ? -15.531 -40.375 -9.758 1 91 218 LYS A CA 1
ATOM 1796 C C . LYS A 1 218 ? -15.781 -39.688 -8.422 1 91 218 LYS A C 1
ATOM 1798 O O . LYS A 1 218 ? -15.688 -40.312 -7.363 1 91 218 LYS A O 1
ATOM 1803 N N . PHE A 1 219 ? -16.047 -38.469 -8.438 1 96.25 219 PHE A N 1
ATOM 1804 C CA . PHE A 1 219 ? -16.25 -37.719 -7.223 1 96.25 219 PHE A CA 1
ATOM 1805 C C . PHE A 1 219 ? -17.734 -37.406 -7.027 1 96.25 219 PHE A C 1
ATOM 1807 O O . PHE A 1 219 ? -18.531 -37.531 -7.961 1 96.25 219 PHE A O 1
ATOM 1814 N N . SER A 1 220 ? -18.078 -37.062 -5.785 1 96 220 SER A N 1
ATOM 1815 C CA . SER A 1 220 ? -19.453 -36.688 -5.488 1 96 220 SER A CA 1
ATOM 1816 C C . SER A 1 220 ? -19.859 -35.406 -6.191 1 96 220 SER A C 1
ATOM 1818 O O . SER A 1 220 ? -21.031 -35.188 -6.473 1 96 220 SER A O 1
ATOM 1820 N N . GLY A 1 221 ? -18.906 -34.594 -6.395 1 96.81 221 GLY A N 1
ATOM 1821 C CA . GLY A 1 221 ? -19.109 -33.312 -7.078 1 96.81 221 GLY A CA 1
ATOM 1822 C C . GLY A 1 221 ? -17.812 -32.625 -7.441 1 96.81 221 GLY A C 1
ATOM 1823 O O . GLY A 1 221 ? -16.75 -32.969 -6.922 1 96.81 221 GLY A O 1
ATOM 1824 N N . TYR A 1 222 ? -17.922 -31.797 -8.445 1 98 222 TYR A N 1
ATOM 1825 C CA . TYR A 1 222 ? -16.797 -30.984 -8.914 1 98 222 TYR A CA 1
ATOM 1826 C C . TYR A 1 222 ? -17.109 -29.5 -8.781 1 98 222 TYR A C 1
ATOM 1828 O O . TYR A 1 222 ? -18.219 -29.047 -9.109 1 98 222 TYR A O 1
ATOM 1836 N N . HIS A 1 223 ? -16.109 -28.75 -8.219 1 98.38 223 HIS A N 1
ATOM 1837 C CA . HIS A 1 223 ? -16.328 -27.344 -7.957 1 98.38 223 HIS A CA 1
ATOM 1838 C C . HIS A 1 223 ? -15.102 -26.516 -8.336 1 98.38 223 HIS A C 1
ATOM 1840 O O . HIS A 1 223 ? -13.984 -27.031 -8.383 1 98.38 223 HIS A O 1
ATOM 1846 N N . LEU A 1 224 ? -15.352 -25.297 -8.734 1 98.75 224 LEU A N 1
ATOM 1847 C CA . LEU A 1 224 ? -14.312 -24.297 -8.93 1 98.75 224 LEU A CA 1
ATOM 1848 C C . LEU A 1 224 ? -14.453 -23.172 -7.906 1 98.75 224 LEU A C 1
ATOM 1850 O O . LEU A 1 224 ? -15.562 -22.703 -7.648 1 98.75 224 LEU A O 1
ATOM 1854 N N . ALA A 1 225 ? -13.398 -22.828 -7.238 1 98.69 225 ALA A N 1
ATOM 1855 C CA . ALA A 1 225 ? -13.375 -21.703 -6.312 1 98.69 225 ALA A CA 1
ATOM 1856 C C . ALA A 1 225 ? -12.07 -20.906 -6.441 1 98.69 225 ALA A C 1
ATOM 1858 O O . ALA A 1 225 ? -11.086 -21.422 -6.977 1 98.69 225 ALA A O 1
ATOM 1859 N N . PHE A 1 226 ? -12.141 -19.734 -5.984 1 98.5 226 PHE A N 1
ATOM 1860 C CA . PHE A 1 226 ? -11 -18.828 -6.141 1 98.5 226 PHE A CA 1
ATOM 1861 C C . PHE A 1 226 ? -10.469 -18.391 -4.781 1 98.5 226 PHE A C 1
ATOM 1863 O O . PHE A 1 226 ? -11.242 -18.141 -3.857 1 98.5 226 PHE A O 1
ATOM 1870 N N . GLN A 1 227 ? -9.148 -18.391 -4.656 1 96.88 227 GLN A N 1
ATOM 1871 C CA . GLN A 1 227 ? -8.508 -17.984 -3.412 1 96.88 227 GLN A CA 1
ATOM 1872 C C . GLN A 1 227 ? -7.703 -16.703 -3.602 1 96.88 227 GLN A C 1
ATOM 1874 O O . GLN A 1 227 ? -7.602 -16.188 -4.715 1 96.88 227 GLN A O 1
ATOM 1879 N N . SER A 1 228 ? -7.16 -16.141 -2.52 1 93.19 228 SER A N 1
ATOM 1880 C CA . SER A 1 228 ? -6.223 -15.023 -2.484 1 93.19 228 SER A CA 1
ATOM 1881 C C . SER A 1 228 ? -6.879 -13.727 -2.945 1 93.19 228 SER A C 1
ATOM 1883 O O . SER A 1 228 ? -6.328 -13 -3.779 1 93.19 228 SER A O 1
ATOM 1885 N N . LYS A 1 229 ? -7.98 -13.375 -2.455 1 89 229 LYS A N 1
ATOM 1886 C CA . LYS A 1 229 ? -8.68 -12.125 -2.711 1 89 229 LYS A CA 1
ATOM 1887 C C . LYS A 1 229 ? -8.273 -11.047 -1.708 1 89 229 LYS A C 1
ATOM 1889 O O . LYS A 1 229 ? -8.07 -11.336 -0.527 1 89 229 LYS A O 1
ATOM 1894 N N . LEU A 1 230 ? -8.055 -9.852 -2.289 1 83 230 LEU A N 1
ATOM 1895 C CA . LEU A 1 230 ? -7.656 -8.758 -1.413 1 83 230 LEU A CA 1
ATOM 1896 C C . LEU A 1 230 ? -8.477 -7.5 -1.705 1 83 230 LEU A C 1
ATOM 1898 O O . LEU A 1 230 ? -8.773 -7.207 -2.865 1 83 230 LEU A O 1
ATOM 1902 N N . GLY A 1 231 ? -8.852 -6.797 -0.606 1 80.81 231 GLY A N 1
ATOM 1903 C CA . GLY A 1 231 ? -9.359 -5.445 -0.748 1 80.81 231 GLY A CA 1
ATOM 1904 C C . GLY A 1 231 ? -10.805 -5.395 -1.198 1 80.81 231 GLY A C 1
ATOM 1905 O O . GLY A 1 231 ? -11.484 -6.422 -1.23 1 80.81 231 GLY A O 1
ATOM 1906 N N . PRO A 1 232 ? -11.164 -4.164 -1.539 1 82.81 232 PRO A N 1
ATOM 1907 C CA . PRO A 1 232 ? -12.586 -3.92 -1.785 1 82.81 232 PRO A CA 1
ATOM 1908 C C . PRO A 1 232 ? -12.969 -4.09 -3.254 1 82.81 232 PRO A C 1
ATOM 1910 O O . PRO A 1 232 ? -14.141 -3.93 -3.613 1 82.81 232 PRO A O 1
ATOM 1913 N N . VAL A 1 233 ? -12.094 -4.5 -4.039 1 87.19 233 VAL A N 1
ATOM 1914 C CA . VAL A 1 233 ? -12.391 -4.633 -5.461 1 87.19 233 VAL A CA 1
ATOM 1915 C C . VAL A 1 233 ? -13.094 -5.965 -5.719 1 87.19 233 VAL A C 1
ATOM 1917 O O . VAL A 1 233 ? -13.055 -6.867 -4.879 1 87.19 233 VAL A O 1
ATOM 1920 N N . LYS A 1 234 ? -13.773 -5.973 -6.844 1 91.62 234 LYS A N 1
ATOM 1921 C CA . LYS A 1 234 ? -14.438 -7.215 -7.215 1 91.62 234 LYS A CA 1
ATOM 1922 C C . LYS A 1 234 ? -13.445 -8.234 -7.754 1 91.62 234 LYS A C 1
ATOM 1924 O O . LYS A 1 234 ? -12.68 -7.938 -8.672 1 91.62 234 LYS A O 1
ATOM 1929 N N . TRP A 1 235 ? -13.391 -9.383 -7.152 1 94.62 235 TRP A N 1
ATOM 1930 C CA . TRP A 1 235 ? -12.523 -10.477 -7.559 1 94.62 235 TRP A CA 1
ATOM 1931 C C . TRP A 1 235 ? -13.336 -11.602 -8.203 1 94.62 235 TRP A C 1
ATOM 1933 O O . TRP A 1 235 ? -14.562 -11.602 -8.148 1 94.62 235 TRP A O 1
ATOM 1943 N N . LEU A 1 236 ? -12.609 -12.516 -8.781 1 96.5 236 LEU A N 1
ATOM 1944 C CA . LEU A 1 236 ? -13.273 -13.703 -9.312 1 96.5 236 LEU A CA 1
ATOM 1945 C C . LEU A 1 236 ? -13.922 -14.516 -8.195 1 96.5 236 LEU A C 1
ATOM 1947 O O . LEU A 1 236 ? -13.352 -14.648 -7.109 1 96.5 236 LEU A O 1
ATOM 1951 N N . GLU A 1 237 ? -15.125 -15.008 -8.398 1 94.69 237 GLU A N 1
ATOM 1952 C CA . GLU A 1 237 ? -15.938 -15.758 -7.445 1 94.69 237 GLU A CA 1
ATOM 1953 C C . GLU A 1 237 ? -16.297 -17.141 -7.988 1 94.69 237 GLU A C 1
ATOM 1955 O O . GLU A 1 237 ? -16.203 -17.375 -9.195 1 94.69 237 GLU A O 1
ATOM 1960 N N . PRO A 1 238 ? -16.656 -18.047 -7.125 1 97.38 238 PRO A N 1
ATOM 1961 C CA . PRO A 1 238 ? -16.844 -17.969 -5.676 1 97.38 238 PRO A CA 1
ATOM 1962 C C . PRO A 1 238 ? -15.523 -18.078 -4.91 1 97.38 238 PRO A C 1
ATOM 1964 O O . PRO A 1 238 ? -14.602 -18.766 -5.359 1 97.38 238 PRO A O 1
ATOM 1967 N N . GLY A 1 239 ? -15.438 -17.453 -3.791 1 97.56 239 GLY A N 1
ATOM 1968 C CA . GLY A 1 239 ? -14.297 -17.625 -2.91 1 97.56 239 GLY A CA 1
ATOM 1969 C C . GLY A 1 239 ? -14.195 -19.016 -2.33 1 97.56 239 GLY A C 1
ATOM 1970 O O . GLY A 1 239 ? -15.219 -19.656 -2.07 1 97.56 239 GLY A O 1
ATOM 1971 N N . LEU A 1 240 ? -13.008 -19.438 -2.092 1 98.06 240 LEU A N 1
ATOM 1972 C CA . LEU A 1 240 ? -12.812 -20.781 -1.542 1 98.06 240 LEU A CA 1
ATOM 1973 C C . LEU A 1 240 ? -13.469 -20.906 -0.171 1 98.06 240 LEU A C 1
ATOM 1975 O O . LEU A 1 240 ? -14.008 -21.969 0.169 1 98.06 240 LEU A O 1
ATOM 1979 N N . ASP A 1 241 ? -13.398 -19.875 0.617 1 96.5 241 ASP A N 1
ATOM 1980 C CA . ASP A 1 241 ? -14.055 -19.891 1.923 1 96.5 241 ASP A CA 1
ATOM 1981 C C . ASP A 1 241 ? -15.555 -20.094 1.78 1 96.5 241 ASP A C 1
ATOM 1983 O O . ASP A 1 241 ? -16.156 -20.891 2.51 1 96.5 241 ASP A O 1
ATOM 1987 N N . GLU A 1 242 ? -16.125 -19.359 0.881 1 97 242 GLU A N 1
ATOM 1988 C CA . GLU A 1 242 ? -17.562 -19.5 0.625 1 97 242 GLU A CA 1
ATOM 1989 C C . GLU A 1 242 ? -17.906 -20.891 0.145 1 97 242 GLU A C 1
ATOM 1991 O O . GLU A 1 242 ? -18.922 -21.469 0.556 1 97 242 GLU A O 1
ATOM 1996 N N . LYS A 1 243 ? -17.109 -21.391 -0.721 1 98.19 243 LYS A N 1
ATOM 1997 C CA . LYS A 1 243 ? -17.359 -22.734 -1.257 1 98.19 243 LYS A CA 1
ATOM 1998 C C . LYS A 1 243 ? -17.234 -23.797 -0.165 1 98.19 243 LYS A C 1
ATOM 2000 O O . LYS A 1 243 ? -18.031 -24.734 -0.124 1 98.19 243 LYS A O 1
ATOM 2005 N N . LEU A 1 244 ? -16.25 -23.672 0.691 1 98.19 244 LEU A N 1
ATOM 2006 C CA . LEU A 1 244 ? -16.094 -24.594 1.809 1 98.19 244 LEU A CA 1
ATOM 2007 C C . LEU A 1 244 ? -17.312 -24.562 2.715 1 98.19 244 LEU A C 1
ATOM 2009 O O . LEU A 1 244 ? -17.766 -25.609 3.203 1 98.19 244 LEU A O 1
ATOM 2013 N N . GLU A 1 245 ? -17.812 -23.391 2.934 1 97.94 245 GLU A N 1
ATOM 2014 C CA . GLU A 1 245 ? -19.016 -23.25 3.754 1 97.94 245 GLU A CA 1
ATOM 2015 C C . GLU A 1 245 ? -20.203 -23.969 3.121 1 97.94 245 GLU A C 1
ATOM 2017 O O . GLU A 1 245 ? -21 -24.594 3.822 1 97.94 245 GLU A O 1
ATOM 2022 N N . GLU A 1 246 ? -20.297 -23.812 1.829 1 98 246 GLU A N 1
ATOM 2023 C CA . GLU A 1 246 ? -21.375 -24.484 1.093 1 98 246 GLU A CA 1
ATOM 2024 C C . GLU A 1 246 ? -21.266 -26 1.236 1 98 246 GLU A C 1
ATOM 2026 O O . GLU A 1 246 ? -22.281 -26.703 1.206 1 98 246 GLU A O 1
ATOM 2031 N N . LEU A 1 247 ? -20.078 -26.5 1.391 1 98.06 247 LEU A N 1
ATOM 2032 C CA . LEU A 1 247 ? -19.828 -27.938 1.392 1 98.06 247 LEU A CA 1
ATOM 2033 C C . LEU A 1 247 ? -19.562 -28.438 2.807 1 98.06 247 LEU A C 1
ATOM 2035 O O . LEU A 1 247 ? -18.922 -29.484 2.994 1 98.06 247 LEU A O 1
ATOM 2039 N N . LYS A 1 248 ? -19.891 -27.625 3.766 1 96.25 248 LYS A N 1
ATOM 2040 C CA . LYS A 1 248 ? -19.703 -28.047 5.152 1 96.25 248 LYS A CA 1
ATOM 2041 C C . LYS A 1 248 ? -20.328 -29.406 5.395 1 96.25 248 LYS A C 1
ATOM 2043 O O . LYS A 1 248 ? -21.375 -29.734 4.832 1 96.25 248 LYS A O 1
ATOM 2048 N N . GLY A 1 249 ? -19.734 -30.25 6.227 1 97.06 249 GLY A N 1
ATOM 2049 C CA . GLY A 1 249 ? -20.219 -31.594 6.551 1 97.06 249 GLY A CA 1
ATOM 2050 C C . GLY A 1 249 ? -19.781 -32.656 5.547 1 97.06 249 GLY A C 1
ATOM 2051 O O . GLY A 1 249 ? -20.078 -33.812 5.727 1 97.06 249 GLY A O 1
ATOM 2052 N N . LYS A 1 250 ? -19.125 -32.219 4.508 1 98 250 LYS A N 1
ATOM 2053 C CA . LYS A 1 250 ? -18.656 -33.156 3.477 1 98 250 LYS A CA 1
ATOM 2054 C C . LYS A 1 250 ? -17.156 -33.375 3.58 1 98 250 LYS A C 1
ATOM 2056 O O . LYS A 1 250 ? -16.469 -32.688 4.348 1 98 250 LYS A O 1
ATOM 2061 N N . LYS A 1 251 ? -16.703 -34.5 2.908 1 98.38 251 LYS A N 1
ATOM 2062 C CA . LYS A 1 251 ? -15.266 -34.688 2.66 1 98.38 251 LYS A CA 1
ATOM 2063 C C . LYS A 1 251 ? -14.836 -33.906 1.408 1 98.38 251 LYS A C 1
ATOM 2065 O O . LYS A 1 251 ? -15.469 -34.031 0.356 1 98.38 251 LYS A O 1
ATOM 2070 N N . ILE A 1 252 ? -13.805 -33.094 1.559 1 98.62 252 ILE A N 1
ATOM 2071 C CA . ILE A 1 252 ? -13.414 -32.188 0.472 1 98.62 252 ILE A CA 1
ATOM 2072 C C . ILE A 1 252 ? -11.945 -32.438 0.116 1 98.62 252 ILE A C 1
ATOM 2074 O O . ILE A 1 252 ? -11.086 -32.5 0.999 1 98.62 252 ILE A O 1
ATOM 2078 N N . LEU A 1 253 ? -11.688 -32.688 -1.125 1 98.69 253 LEU A N 1
ATOM 2079 C CA . LEU A 1 253 ? -10.336 -32.656 -1.676 1 98.69 253 LEU A CA 1
ATOM 2080 C C . LEU A 1 253 ? -10.125 -31.406 -2.531 1 98.69 253 LEU A C 1
ATOM 2082 O O . LEU A 1 253 ? -10.883 -31.156 -3.471 1 98.69 253 LEU A O 1
ATOM 2086 N N . VAL A 1 254 ? -9.117 -30.609 -2.166 1 98.81 254 VAL A N 1
ATOM 2087 C CA . VAL A 1 254 ? -8.797 -29.391 -2.91 1 98.81 254 VAL A CA 1
ATOM 2088 C C . VAL A 1 254 ? -7.602 -29.641 -3.83 1 98.81 254 VAL A C 1
ATOM 2090 O O . VAL A 1 254 ? -6.613 -30.25 -3.418 1 98.81 254 VAL A O 1
ATOM 2093 N N . TYR A 1 255 ? -7.68 -29.25 -5.027 1 98.88 255 TYR A N 1
ATOM 2094 C CA . TYR A 1 255 ? -6.551 -29.266 -5.949 1 98.88 255 TYR A CA 1
ATOM 2095 C C . TYR A 1 255 ? -6.23 -27.859 -6.438 1 98.88 255 TYR A C 1
ATOM 2097 O O . TYR A 1 255 ? -7.102 -27.172 -6.977 1 98.88 255 TYR A O 1
ATOM 2105 N N . PRO A 1 256 ? -5.016 -27.391 -6.305 1 98.81 256 PRO A N 1
ATOM 2106 C CA . PRO A 1 256 ? -4.621 -26.047 -6.703 1 98.81 256 PRO A CA 1
ATOM 2107 C C . PRO A 1 256 ? -4.371 -25.922 -8.203 1 98.81 256 PRO A C 1
ATOM 2109 O O . PRO A 1 256 ? -3.219 -25.797 -8.633 1 98.81 256 PRO A O 1
ATOM 2112 N N . ILE A 1 257 ? -5.316 -25.703 -9 1 98.88 257 ILE A N 1
ATOM 2113 C CA . ILE A 1 257 ? -5.34 -25.922 -10.438 1 98.88 257 ILE A CA 1
ATOM 2114 C C . ILE A 1 257 ? -4.496 -24.859 -11.133 1 98.88 257 ILE A C 1
ATOM 2116 O O . ILE A 1 257 ? -4.02 -25.062 -12.258 1 98.88 257 ILE A O 1
ATOM 2120 N N . SER A 1 258 ? -4.301 -23.688 -10.461 1 98.5 258 SER A N 1
ATOM 2121 C CA . SER A 1 258 ? -3.6 -22.609 -11.156 1 98.5 258 SER A CA 1
ATOM 2122 C C . SER A 1 258 ? -2.098 -22.688 -10.906 1 98.5 258 SER A C 1
ATOM 2124 O O . SER A 1 258 ? -1.344 -21.828 -11.391 1 98.5 258 SER A O 1
ATOM 2126 N N . PHE A 1 259 ? -1.631 -23.703 -10.148 1 98.69 259 PHE A N 1
ATOM 2127 C CA . PHE A 1 259 ? -0.217 -23.828 -9.812 1 98.69 259 PHE A CA 1
ATOM 2128 C C . PHE A 1 259 ? 0.353 -25.141 -10.328 1 98.69 259 PHE A C 1
ATOM 2130 O O . PHE A 1 259 ? -0.311 -26.172 -10.273 1 98.69 259 PHE A O 1
ATOM 2137 N N . THR A 1 260 ? 1.57 -25.094 -10.82 1 98.75 260 THR A N 1
ATOM 2138 C CA . THR A 1 260 ? 2.25 -26.281 -11.297 1 98.75 260 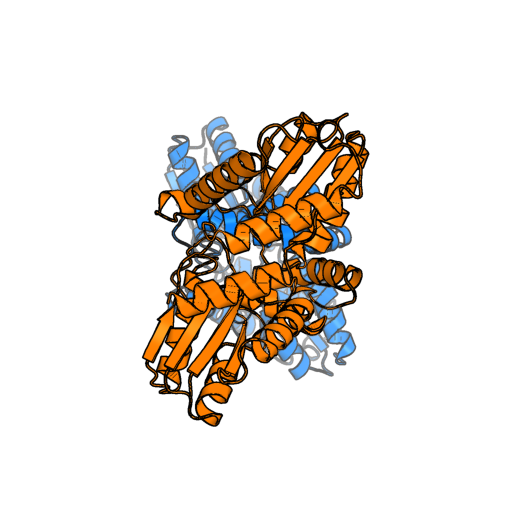THR A CA 1
ATOM 2139 C C . THR A 1 260 ? 3.211 -26.812 -10.234 1 98.75 260 THR A C 1
ATOM 2141 O O . THR A 1 260 ? 3.527 -28 -10.211 1 98.75 260 THR A O 1
ATOM 2144 N N . LEU A 1 261 ? 3.682 -25.922 -9.414 1 98.75 261 LEU A N 1
ATOM 2145 C CA . LEU A 1 261 ? 4.605 -26.234 -8.328 1 98.75 261 LEU A CA 1
ATOM 2146 C C . LEU A 1 261 ? 4.07 -25.719 -6.996 1 98.75 261 LEU A C 1
ATOM 2148 O O . LEU A 1 261 ? 3.512 -24.625 -6.93 1 98.75 261 LEU A O 1
ATOM 2152 N N . ASP A 1 262 ? 4.191 -26.562 -5.992 1 98.31 262 ASP A N 1
ATOM 2153 C CA . ASP A 1 262 ? 3.799 -26.094 -4.664 1 98.31 262 ASP A CA 1
ATOM 2154 C C . ASP A 1 262 ? 4.602 -24.859 -4.254 1 98.31 262 ASP A C 1
ATOM 2156 O O . ASP A 1 262 ? 5.797 -24.766 -4.551 1 98.31 262 ASP A O 1
ATOM 2160 N N . ASN A 1 263 ? 3.941 -23.969 -3.629 1 97.5 263 ASN A N 1
ATOM 2161 C CA . ASN A 1 263 ? 4.469 -22.672 -3.236 1 97.5 263 ASN A CA 1
ATOM 2162 C C . ASN A 1 263 ? 3.867 -22.188 -1.915 1 97.5 263 ASN A C 1
ATOM 2164 O O . ASN A 1 263 ? 3.209 -22.969 -1.216 1 97.5 263 ASN A O 1
ATOM 2168 N N . SER A 1 264 ? 4.141 -20.984 -1.538 1 95.06 264 SER A N 1
ATOM 2169 C CA . SER A 1 264 ? 3.658 -20.469 -0.26 1 95.06 264 SER A CA 1
ATOM 2170 C C . SER A 1 264 ? 2.133 -20.438 -0.216 1 95.06 264 SER A C 1
ATOM 2172 O O . SER A 1 264 ? 1.534 -20.656 0.839 1 95.06 264 SER A O 1
ATOM 2174 N N . GLU A 1 265 ? 1.476 -20.234 -1.339 1 94.38 265 GLU A N 1
ATOM 2175 C CA . GLU A 1 265 ? 0.018 -20.156 -1.386 1 94.38 265 GLU A CA 1
ATOM 2176 C C . GLU A 1 265 ? -0.604 -21.547 -1.188 1 94.38 265 GLU A C 1
ATOM 2178 O O . GLU A 1 265 ? -1.637 -21.672 -0.526 1 94.38 265 GLU A O 1
ATOM 2183 N N . THR A 1 266 ? 0.012 -22.484 -1.779 1 97.5 266 THR A N 1
ATOM 2184 C CA . THR A 1 266 ? -0.53 -23.828 -1.607 1 97.5 266 THR A CA 1
ATOM 2185 C C . THR A 1 266 ? -0.208 -24.375 -0.217 1 97.5 266 THR A C 1
ATOM 2187 O O . THR A 1 266 ? -1.096 -24.859 0.487 1 97.5 266 THR A O 1
ATOM 2190 N N . GLU A 1 267 ? 1.008 -24.219 0.216 1 96.5 267 GLU A N 1
ATOM 2191 C CA . GLU A 1 267 ? 1.459 -24.844 1.457 1 96.5 267 GLU A CA 1
ATOM 2192 C C . GLU A 1 267 ? 0.934 -24.094 2.676 1 96.5 267 GLU A C 1
ATOM 2194 O O . GLU A 1 267 ? 0.638 -24.703 3.707 1 96.5 267 GLU A O 1
ATOM 2199 N N . PHE A 1 268 ? 0.885 -22.844 2.562 1 94.88 268 PHE A N 1
ATOM 2200 C CA . PHE A 1 268 ? 0.427 -22.062 3.709 1 94.88 268 PHE A CA 1
ATOM 2201 C C . PHE A 1 268 ? -1.065 -21.781 3.607 1 94.88 268 PHE A C 1
ATOM 2203 O O . PHE A 1 268 ? -1.835 -22.141 4.504 1 94.88 268 PHE A O 1
ATOM 2210 N N . GLU A 1 269 ? -1.491 -21.219 2.561 1 94.88 269 GLU A N 1
ATOM 2211 C CA . GLU A 1 269 ? -2.881 -20.781 2.436 1 94.88 269 GLU A CA 1
ATOM 2212 C C . GLU A 1 269 ? -3.824 -21.984 2.371 1 94.88 269 GLU A C 1
ATOM 2214 O O . GLU A 1 269 ? -4.777 -22.062 3.146 1 94.88 269 GLU A O 1
ATOM 2219 N N . LEU A 1 270 ? -3.562 -22.922 1.53 1 97.81 270 LEU A N 1
ATOM 2220 C CA . LEU A 1 270 ? -4.484 -24.031 1.339 1 97.81 270 LEU A CA 1
ATOM 2221 C C . LEU A 1 270 ? -4.309 -25.078 2.438 1 97.81 270 LEU A C 1
ATOM 2223 O O . LEU A 1 270 ? -5.289 -25.531 3.027 1 97.81 270 LEU A O 1
ATOM 2227 N N . HIS A 1 271 ? -3.076 -25.375 2.766 1 96.88 271 HIS A N 1
ATOM 2228 C CA . HIS A 1 271 ? -2.824 -26.5 3.668 1 96.88 271 HIS A CA 1
ATOM 2229 C C . HIS A 1 271 ? -2.99 -26.078 5.125 1 96.88 271 HIS A C 1
ATOM 2231 O O . HIS A 1 271 ? -3.297 -26.906 5.984 1 96.88 271 HIS A O 1
ATOM 2237 N N . ILE A 1 272 ? -2.814 -24.812 5.406 1 95.38 272 ILE A N 1
ATOM 2238 C CA . ILE A 1 272 ? -2.848 -24.406 6.805 1 95.38 272 ILE A CA 1
ATOM 2239 C C . ILE A 1 272 ? -4.059 -23.5 7.051 1 95.38 272 ILE A C 1
ATOM 2241 O O . ILE A 1 272 ? -4.969 -23.875 7.801 1 95.38 272 ILE A O 1
ATOM 2245 N N . GLU A 1 273 ? -4.105 -22.375 6.348 1 95.19 273 GLU A N 1
ATOM 2246 C CA . GLU A 1 273 ? -5.148 -21.391 6.629 1 95.19 273 GLU A CA 1
ATOM 2247 C C . GLU A 1 273 ? -6.531 -21.953 6.32 1 95.19 273 GLU A C 1
ATOM 2249 O O . GLU A 1 273 ? -7.43 -21.906 7.164 1 95.19 273 GLU A O 1
ATOM 2254 N N . TYR A 1 274 ? -6.719 -22.5 5.18 1 97.5 274 TYR A N 1
ATOM 2255 C CA . TYR A 1 274 ? -8.031 -23 4.785 1 97.5 274 TYR A CA 1
ATOM 2256 C C . TYR A 1 274 ? -8.367 -24.297 5.508 1 97.5 274 TYR A C 1
ATOM 2258 O O . TYR A 1 274 ? -9.539 -24.625 5.688 1 97.5 274 TYR A O 1
ATOM 2266 N N . ALA A 1 275 ? -7.32 -25.031 5.902 1 97.5 275 ALA A N 1
ATOM 2267 C CA . ALA A 1 275 ? -7.566 -26.203 6.742 1 97.5 275 ALA A CA 1
ATOM 2268 C C . ALA A 1 275 ? -8.203 -25.797 8.07 1 97.5 275 ALA A C 1
ATOM 2270 O O . ALA A 1 275 ? -9.125 -26.469 8.547 1 97.5 275 ALA A O 1
ATOM 2271 N N . GLN A 1 276 ? -7.688 -24.75 8.625 1 97 276 GLN A N 1
ATOM 2272 C CA . GLN A 1 276 ? -8.242 -24.234 9.875 1 97 276 GLN A CA 1
ATOM 2273 C C . GLN A 1 276 ? -9.68 -23.75 9.68 1 97 276 GLN A C 1
ATOM 2275 O O . GLN A 1 276 ? -10.539 -24 10.523 1 97 276 GLN A O 1
ATOM 2280 N N . ILE A 1 277 ? -9.906 -23.078 8.594 1 96.81 277 ILE A N 1
ATOM 2281 C CA . ILE A 1 277 ? -11.242 -22.594 8.281 1 96.81 277 ILE A CA 1
ATOM 2282 C C .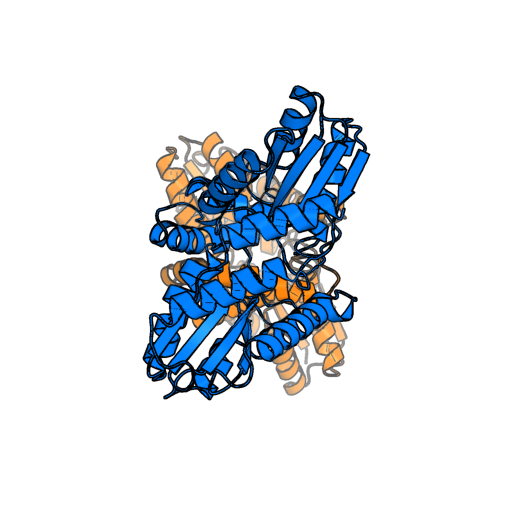 ILE A 1 277 ? -12.203 -23.766 8.117 1 96.81 277 ILE A C 1
ATOM 2284 O O . ILE A 1 277 ? -13.305 -23.766 8.672 1 96.81 277 ILE A O 1
ATOM 2288 N N . ALA A 1 278 ? -11.789 -24.781 7.395 1 97.88 278 ALA A N 1
ATOM 2289 C CA . ALA A 1 278 ? -12.594 -25.984 7.148 1 97.88 278 ALA A CA 1
ATOM 2290 C C . ALA A 1 278 ? -12.953 -26.672 8.461 1 97.88 278 ALA A C 1
ATOM 2292 O O . ALA A 1 278 ? -14.094 -27.109 8.648 1 97.88 278 ALA A O 1
ATOM 2293 N N . GLN A 1 279 ? -11.992 -26.734 9.344 1 97.12 279 GLN A N 1
ATOM 2294 C CA . GLN A 1 279 ? -12.211 -27.344 10.648 1 97.12 279 GLN A CA 1
ATOM 2295 C C . GLN A 1 279 ? -13.25 -26.562 11.453 1 97.12 279 GLN A C 1
ATOM 2297 O O . GLN A 1 279 ? -14.172 -27.156 12.031 1 97.12 279 GLN A O 1
ATOM 2302 N N . LYS A 1 280 ? -13.141 -25.312 11.461 1 97.44 280 LYS A N 1
ATOM 2303 C CA . LYS A 1 280 ? -14.008 -24.438 12.25 1 97.44 280 LYS A CA 1
ATOM 2304 C C . LYS A 1 280 ? -15.453 -24.531 11.773 1 97.44 280 LYS A C 1
ATOM 2306 O O . LYS A 1 280 ? -16.391 -24.438 12.578 1 97.44 280 LYS A O 1
ATOM 2311 N N . ILE A 1 281 ? -15.633 -24.719 10.5 1 97 281 ILE A N 1
ATOM 2312 C CA . ILE A 1 281 ? -16.984 -24.641 9.961 1 97 281 ILE A CA 1
ATOM 2313 C C . ILE A 1 281 ? -17.594 -26.047 9.922 1 97 281 ILE A C 1
ATOM 2315 O O . ILE A 1 281 ? -18.766 -26.203 9.578 1 97 281 ILE A O 1
ATOM 2319 N N . GLY A 1 282 ? -16.797 -27.078 10.109 1 96.94 282 GLY A N 1
ATOM 2320 C CA . GLY A 1 282 ? -17.344 -28.422 10.258 1 96.94 282 GLY A CA 1
ATOM 2321 C C . GLY A 1 282 ? -17.203 -29.266 9.008 1 96.94 282 GLY A C 1
ATOM 2322 O O . GLY A 1 282 ? -18.031 -30.141 8.75 1 96.94 282 GLY A O 1
ATOM 2323 N N . VAL A 1 283 ? -16.266 -29 8.18 1 97 283 VAL A N 1
ATOM 2324 C CA . VAL A 1 283 ? -15.898 -29.906 7.09 1 97 283 VAL A CA 1
ATOM 2325 C C . VAL A 1 283 ? -15.453 -31.25 7.66 1 97 283 VAL A C 1
ATOM 2327 O O . VAL A 1 283 ? -14.656 -31.297 8.602 1 97 283 VAL A O 1
ATOM 2330 N N . LYS A 1 284 ? -16.047 -32.312 7.188 1 97.31 284 LYS A N 1
ATOM 2331 C CA . LYS A 1 284 ? -15.797 -33.625 7.75 1 97.31 284 LYS A CA 1
ATOM 2332 C C . LYS A 1 284 ? -14.336 -34.031 7.57 1 97.31 284 LYS A C 1
ATOM 2334 O O . LYS A 1 284 ? -13.727 -34.594 8.484 1 97.31 284 LYS A O 1
ATOM 2339 N N . LYS A 1 285 ? -13.836 -33.875 6.387 1 97.69 285 LYS A N 1
ATOM 2340 C CA . LYS A 1 285 ? -12.438 -34.125 6.055 1 97.69 285 LYS A CA 1
ATOM 2341 C C . LYS A 1 285 ? -11.945 -33.156 4.98 1 97.69 285 LYS A C 1
ATOM 2343 O O . LYS A 1 285 ? -12.641 -32.906 3.996 1 97.69 285 LYS A O 1
ATOM 2348 N N . TYR A 1 286 ? -10.781 -32.594 5.238 1 98.31 286 TYR A N 1
ATOM 2349 C CA . TYR A 1 286 ? -10.172 -31.641 4.328 1 98.31 286 TYR A CA 1
ATOM 2350 C C . TYR A 1 286 ? -8.789 -32.094 3.885 1 98.31 286 TYR A C 1
ATOM 2352 O O . TYR A 1 286 ? -7.906 -32.312 4.715 1 98.31 286 TYR A O 1
ATOM 2360 N N . LYS A 1 287 ? -8.633 -32.312 2.6 1 98.25 287 LYS A N 1
ATOM 2361 C CA . LYS A 1 287 ? -7.348 -32.688 2.014 1 98.25 287 LYS A CA 1
ATOM 2362 C C . LYS A 1 287 ? -6.953 -31.734 0.891 1 98.25 287 LYS A C 1
ATOM 2364 O O . LYS A 1 287 ? -7.816 -31.156 0.227 1 98.25 287 LYS A O 1
ATOM 2369 N N . VAL A 1 288 ? -5.723 -31.531 0.727 1 98.75 288 VAL A N 1
ATOM 2370 C CA . VAL A 1 288 ? -5.184 -30.766 -0.393 1 98.75 288 VAL A CA 1
ATOM 2371 C C . VAL A 1 288 ? -4.199 -31.625 -1.182 1 98.75 288 VAL A C 1
ATOM 2373 O O . VAL A 1 288 ? -3.258 -32.188 -0.612 1 98.75 288 VAL A O 1
ATOM 2376 N N . ALA A 1 289 ? -4.492 -31.781 -2.469 1 98.69 289 ALA A N 1
ATOM 2377 C CA . ALA A 1 289 ? -3.553 -32.5 -3.328 1 98.69 289 ALA A CA 1
ATOM 2378 C C . ALA A 1 289 ? -2.326 -31.641 -3.633 1 98.69 289 ALA A C 1
ATOM 2380 O O . ALA A 1 289 ? -2.43 -30.422 -3.77 1 98.69 289 ALA A O 1
ATOM 2381 N N . ARG A 1 290 ? -1.203 -32.281 -3.818 1 98.25 290 ARG A N 1
ATOM 2382 C CA . ARG A 1 290 ? 0.014 -31.578 -4.219 1 98.25 290 ARG A CA 1
ATOM 2383 C C . ARG A 1 290 ? -0.037 -31.203 -5.695 1 98.25 290 ARG A C 1
ATOM 2385 O O . ARG A 1 290 ? -0.747 -31.828 -6.48 1 98.25 290 ARG A O 1
ATOM 2392 N N . CYS A 1 291 ? 0.682 -30.172 -5.996 1 98.75 291 CYS A N 1
ATOM 2393 C CA . CYS A 1 291 ? 0.899 -29.859 -7.402 1 98.75 291 CYS A CA 1
ATOM 2394 C C . CYS A 1 291 ? 1.715 -30.953 -8.086 1 98.75 291 CYS A C 1
ATOM 2396 O O . CYS A 1 291 ? 2.295 -31.812 -7.414 1 98.75 291 CYS A O 1
ATOM 2398 N N . PRO A 1 292 ? 1.786 -30.906 -9.406 1 98.75 292 PRO A N 1
ATOM 2399 C CA . PRO A 1 292 ? 2.605 -31.906 -10.102 1 98.75 292 PRO A CA 1
ATOM 2400 C C . PRO A 1 292 ? 4.066 -31.875 -9.656 1 98.75 292 PRO A C 1
ATOM 2402 O O . PRO A 1 292 ? 4.707 -32.938 -9.57 1 98.75 292 PRO A O 1
ATOM 2405 N N . ASN A 1 293 ? 4.594 -30.688 -9.359 1 98.62 293 ASN A N 1
ATOM 2406 C CA . ASN A 1 293 ? 5.977 -30.562 -8.922 1 98.62 293 ASN A CA 1
ATOM 2407 C C . ASN A 1 293 ? 6.941 -31.266 -9.875 1 98.62 293 ASN A C 1
ATOM 2409 O O . ASN A 1 293 ? 6.895 -31.047 -11.086 1 98.62 293 ASN A O 1
ATOM 2413 N N . GLU A 1 294 ? 7.824 -32.031 -9.367 1 98.44 294 GLU A N 1
ATOM 2414 C CA . GLU A 1 294 ? 8.82 -32.656 -10.227 1 98.44 294 GLU A CA 1
ATOM 2415 C C . GLU A 1 294 ? 8.422 -34.062 -10.594 1 98.44 294 GLU A C 1
ATOM 2417 O O . GLU A 1 294 ? 9.281 -34.938 -10.852 1 98.44 294 GLU A O 1
ATOM 2422 N N . SER A 1 295 ? 7.156 -34.375 -10.617 1 98.38 295 SER A N 1
ATOM 2423 C CA . SER A 1 295 ? 6.699 -35.719 -10.977 1 98.38 295 SER A CA 1
ATOM 2424 C C . SER A 1 295 ? 7.168 -36.094 -12.375 1 98.38 295 SER A C 1
ATOM 2426 O O . SER A 1 295 ? 7.344 -35.25 -13.234 1 98.38 295 SER A O 1
ATOM 2428 N N . ASP A 1 296 ? 7.289 -37.375 -12.625 1 98.31 296 ASP A N 1
ATOM 2429 C CA . ASP A 1 296 ? 7.738 -37.875 -13.922 1 98.31 296 ASP A CA 1
ATOM 2430 C C . ASP A 1 296 ? 6.762 -37.5 -15.023 1 98.31 296 ASP A C 1
ATOM 2432 O O . ASP A 1 296 ? 7.176 -37.125 -16.125 1 98.31 296 ASP A O 1
ATOM 2436 N N . ARG A 1 297 ? 5.527 -37.531 -14.703 1 98.19 297 ARG A N 1
ATOM 2437 C CA . ARG A 1 297 ? 4.516 -37.219 -15.695 1 98.19 297 ARG A CA 1
ATOM 2438 C C . ARG A 1 297 ? 4.582 -35.719 -16.078 1 98.19 297 ARG A C 1
ATOM 2440 O O . ARG A 1 297 ? 4.336 -35.375 -17.219 1 98.19 297 ARG A O 1
ATOM 2447 N N . PHE A 1 298 ? 4.84 -34.906 -15.094 1 98.81 298 PHE A N 1
ATOM 2448 C CA . PHE A 1 298 ? 4.969 -33.469 -15.414 1 98.81 298 PHE A CA 1
ATOM 2449 C C . PHE A 1 298 ? 6.211 -33.219 -16.266 1 98.81 298 PHE A C 1
ATOM 2451 O O . PHE A 1 298 ? 6.188 -32.406 -17.188 1 98.81 298 PHE A O 1
ATOM 2458 N N . VAL A 1 299 ? 7.328 -33.938 -15.945 1 98.81 299 VAL A N 1
ATOM 2459 C CA . VAL A 1 299 ? 8.539 -33.844 -16.75 1 98.81 299 VAL A CA 1
ATOM 2460 C C . VAL A 1 299 ? 8.234 -34.25 -18.188 1 98.81 299 VAL A C 1
ATOM 2462 O O . VAL A 1 299 ? 8.633 -33.594 -19.141 1 98.81 299 VAL A O 1
ATOM 2465 N N . ASP A 1 300 ? 7.48 -35.375 -18.344 1 98.69 300 ASP A N 1
ATOM 2466 C CA . ASP A 1 300 ? 7.074 -35.812 -19.672 1 98.69 300 ASP A CA 1
ATOM 2467 C C . ASP A 1 300 ? 6.254 -34.75 -20.375 1 98.69 300 ASP A C 1
ATOM 2469 O O . ASP A 1 300 ? 6.414 -34.562 -21.594 1 98.69 300 ASP A O 1
ATOM 2473 N N . ALA A 1 301 ? 5.398 -34.125 -19.641 1 98.88 301 ALA A N 1
ATOM 2474 C CA . ALA A 1 301 ? 4.562 -33.094 -20.203 1 98.88 301 ALA A CA 1
ATOM 2475 C C . ALA A 1 301 ? 5.414 -31.922 -20.719 1 98.88 301 ALA A C 1
ATOM 2477 O O . ALA A 1 301 ? 5.184 -31.422 -21.812 1 98.88 301 ALA A O 1
ATOM 2478 N N . LEU A 1 302 ? 6.387 -31.516 -19.922 1 98.88 302 LEU A N 1
ATOM 2479 C CA . LEU A 1 302 ? 7.238 -30.391 -20.297 1 98.88 302 LEU A CA 1
ATOM 2480 C C . LEU A 1 302 ? 8.086 -30.734 -21.516 1 98.88 302 LEU A C 1
ATOM 2482 O O . LEU A 1 302 ? 8.344 -29.875 -22.375 1 98.88 302 LEU A O 1
ATOM 2486 N N . VAL A 1 303 ? 8.539 -31.984 -21.594 1 98.81 303 VAL A N 1
ATOM 2487 C CA . VAL A 1 303 ? 9.281 -32.438 -22.766 1 98.81 303 VAL A CA 1
ATOM 2488 C C . VAL A 1 303 ? 8.383 -32.375 -24 1 98.81 303 VAL A C 1
ATOM 2490 O O . VAL A 1 303 ? 8.805 -31.891 -25.062 1 98.81 303 VAL A O 1
ATOM 2493 N N . ASP A 1 304 ? 7.18 -32.844 -23.844 1 98.81 304 ASP A N 1
ATOM 2494 C CA . ASP A 1 304 ? 6.219 -32.812 -24.938 1 98.81 304 ASP A CA 1
ATOM 2495 C C . ASP A 1 304 ? 5.938 -31.375 -25.391 1 98.81 304 ASP A C 1
ATOM 2497 O O . ASP A 1 304 ? 5.902 -31.094 -26.594 1 98.81 304 ASP A O 1
ATOM 2501 N N . ILE A 1 305 ? 5.734 -30.484 -24.438 1 98.75 305 ILE A N 1
ATOM 2502 C CA . ILE A 1 305 ? 5.477 -29.078 -24.719 1 98.75 305 ILE A CA 1
ATOM 2503 C C . ILE A 1 305 ? 6.66 -28.469 -25.453 1 98.75 305 ILE A C 1
ATOM 2505 O O . ILE A 1 305 ? 6.484 -27.812 -26.484 1 98.75 305 ILE A O 1
ATOM 2509 N N . TYR A 1 306 ? 7.848 -28.734 -24.984 1 98.56 306 TYR A N 1
ATOM 2510 C CA . TYR A 1 306 ? 9.078 -28.25 -25.594 1 98.56 306 TYR A CA 1
ATOM 2511 C C . TYR A 1 306 ? 9.195 -28.719 -27.047 1 98.56 306 TYR A C 1
ATOM 2513 O O . TYR A 1 306 ? 9.461 -27.922 -27.953 1 98.56 306 TYR A O 1
ATOM 2521 N N . GLN A 1 307 ? 8.891 -29.938 -27.297 1 98 307 GLN A N 1
ATOM 2522 C CA . GLN A 1 307 ? 9.07 -30.531 -28.625 1 98 307 GLN A CA 1
ATOM 2523 C C . GLN A 1 307 ? 8.055 -29.984 -29.609 1 98 307 GLN A C 1
ATOM 2525 O O . GLN A 1 307 ? 8.305 -29.969 -30.828 1 98 307 GLN A O 1
ATOM 2530 N N . ARG A 1 308 ? 7.008 -29.484 -29.125 1 97.25 308 ARG A N 1
ATOM 2531 C CA . ARG A 1 308 ? 5.945 -29 -29.984 1 97.25 308 ARG A CA 1
ATOM 2532 C C . ARG A 1 308 ? 6.105 -27.5 -30.266 1 97.25 308 ARG A C 1
ATOM 2534 O O . ARG A 1 308 ? 5.398 -26.938 -31.094 1 97.25 308 ARG A O 1
ATOM 2541 N N . MET A 1 309 ? 6.934 -26.875 -29.516 1 97.12 309 MET A N 1
ATOM 2542 C CA . MET A 1 309 ? 7.203 -25.453 -29.703 1 97.12 309 MET A CA 1
ATOM 2543 C C . MET A 1 309 ? 8.102 -25.219 -30.906 1 97.12 309 MET A C 1
ATOM 2545 O O . MET A 1 309 ? 7.969 -24.203 -31.594 1 97.12 309 MET A O 1
ATOM 2549 N N . MET B 1 1 ? -27.062 34.656 9.188 1 90 1 MET B N 1
ATOM 2550 C CA . MET B 1 1 ? -26.109 34.125 10.156 1 90 1 MET B CA 1
ATOM 2551 C C . MET B 1 1 ? -24.812 33.719 9.477 1 90 1 MET B C 1
ATOM 2553 O O . MET B 1 1 ? -24.812 33.25 8.328 1 90 1 MET B O 1
ATOM 2557 N N . LYS B 1 2 ? -23.703 34.094 10.023 1 97.56 2 LYS B N 1
ATOM 2558 C CA . LYS B 1 2 ? -22.375 33.719 9.516 1 97.56 2 LYS B CA 1
ATOM 2559 C C . LYS B 1 2 ? -21.812 32.531 10.266 1 97.56 2 LYS B C 1
ATOM 2561 O O . LYS B 1 2 ? -22.219 32.219 11.383 1 97.56 2 LYS B O 1
ATOM 2566 N N . ALA B 1 3 ? -20.906 31.812 9.594 1 98.75 3 ALA B N 1
ATOM 2567 C CA . ALA B 1 3 ? -20.281 30.672 10.258 1 98.75 3 ALA B CA 1
ATOM 2568 C C . ALA B 1 3 ? -18.812 30.562 9.883 1 98.75 3 ALA B C 1
ATOM 2570 O O . ALA B 1 3 ? -18.422 30.891 8.766 1 98.75 3 ALA B O 1
ATOM 2571 N N . ILE B 1 4 ? -18.047 30.172 10.789 1 98.81 4 ILE B N 1
ATOM 2572 C CA . ILE B 1 4 ? -16.672 29.766 10.562 1 98.81 4 ILE B CA 1
ATOM 2573 C C . ILE B 1 4 ? -16.562 28.25 10.602 1 98.81 4 ILE B C 1
ATOM 2575 O O . ILE B 1 4 ? -17.062 27.609 11.531 1 98.81 4 ILE B O 1
ATOM 2579 N N . VAL B 1 5 ? -15.984 27.656 9.586 1 98.94 5 VAL B N 1
ATOM 2580 C CA . VAL B 1 5 ? -15.68 26.234 9.594 1 98.94 5 VAL B CA 1
ATOM 2581 C C . VAL B 1 5 ? -14.164 26.031 9.617 1 98.94 5 VAL B C 1
ATOM 2583 O O . VAL B 1 5 ? -13.469 26.422 8.672 1 98.94 5 VAL B O 1
ATOM 2586 N N . LEU B 1 6 ? -13.695 25.484 10.695 1 98.94 6 LEU B N 1
ATOM 2587 C CA . LEU B 1 6 ? -12.289 25.109 10.781 1 98.94 6 LEU B CA 1
ATOM 2588 C C . LEU B 1 6 ? -12.039 23.766 10.102 1 98.94 6 LEU B C 1
ATOM 2590 O O . LEU B 1 6 ? -12.703 22.781 10.398 1 98.94 6 LEU B O 1
ATOM 2594 N N . LEU B 1 7 ? -11.156 23.781 9.133 1 98.88 7 LEU B N 1
ATOM 2595 C CA . LEU B 1 7 ? -10.859 22.562 8.375 1 98.88 7 LEU B CA 1
ATOM 2596 C C . LEU B 1 7 ? -9.523 21.969 8.797 1 98.88 7 LEU B C 1
ATOM 2598 O O . LEU B 1 7 ? -8.562 22.703 9.062 1 98.88 7 LEU B O 1
ATOM 2602 N N . ASN B 1 8 ? -9.438 20.703 8.914 1 98.62 8 ASN B N 1
ATOM 2603 C CA . ASN B 1 8 ? -8.211 19.984 9.234 1 98.62 8 ASN B CA 1
ATOM 2604 C C . ASN B 1 8 ? -8.273 18.531 8.766 1 98.62 8 ASN B C 1
ATOM 2606 O O . ASN B 1 8 ? -9.289 18.094 8.219 1 98.62 8 ASN B O 1
ATOM 2610 N N . MET B 1 9 ? -7.219 17.812 8.906 1 97.44 9 MET B N 1
ATOM 2611 C CA . MET B 1 9 ? -7.137 16.438 8.438 1 97.44 9 MET B CA 1
ATOM 2612 C C . MET B 1 9 ? -8.023 15.523 9.281 1 97.44 9 MET B C 1
ATOM 2614 O O . MET B 1 9 ? -8.539 14.523 8.781 1 97.44 9 MET B O 1
ATOM 2618 N N . GLY B 1 10 ? -8.156 15.875 10.57 1 97.19 10 GLY B N 1
ATOM 2619 C CA . GLY B 1 10 ? -8.82 15 11.523 1 97.19 10 GLY B CA 1
ATOM 2620 C C . GLY B 1 10 ? -7.895 13.945 12.109 1 97.19 10 GLY B C 1
ATOM 2621 O O . GLY B 1 10 ? -6.672 14.047 11.992 1 97.19 10 GLY B O 1
ATOM 2622 N N . GLY B 1 11 ? -8.375 13.102 12.844 1 97 11 GLY B N 1
ATOM 2623 C CA . GLY B 1 11 ? -7.746 11.977 13.531 1 97 11 GLY B CA 1
ATOM 2624 C C . GLY B 1 11 ? -8.742 11.047 14.195 1 97 11 GLY B C 1
ATOM 2625 O O . GLY B 1 11 ? -9.875 11.453 14.484 1 97 11 GLY B O 1
ATOM 2626 N N . PRO B 1 12 ? -8.297 9.836 14.391 1 97.81 12 PRO B N 1
ATOM 2627 C CA . PRO B 1 12 ? -9.211 8.859 14.984 1 97.81 12 PRO B CA 1
ATOM 2628 C C . PRO B 1 12 ? -9.758 9.312 16.344 1 97.81 12 PRO B C 1
ATOM 2630 O O . PRO B 1 12 ? -8.992 9.766 17.203 1 97.81 12 PRO B O 1
ATOM 2633 N N . ASN B 1 13 ? -11.094 9.25 16.469 1 97.06 13 ASN B N 1
ATOM 2634 C CA . ASN B 1 13 ? -11.742 9.523 17.75 1 97.06 13 ASN B CA 1
ATOM 2635 C C . ASN B 1 13 ? -11.711 8.312 18.672 1 97.06 13 ASN B C 1
ATOM 2637 O O . ASN B 1 13 ? -11.977 8.43 19.875 1 97.06 13 ASN B O 1
ATOM 2641 N N . ASN B 1 14 ? -11.469 7.242 18.188 1 96.88 14 ASN B N 1
ATOM 2642 C CA . ASN B 1 14 ? -11.312 5.949 18.844 1 96.88 14 ASN B CA 1
ATOM 2643 C C . ASN B 1 14 ? -10.477 4.988 18.016 1 96.88 14 ASN B C 1
ATOM 2645 O O . ASN B 1 14 ? -10.133 5.293 16.859 1 96.88 14 ASN B O 1
ATOM 2649 N N . LEU B 1 15 ? -10.102 3.881 18.594 1 96.88 15 LEU B N 1
ATOM 2650 C CA . LEU B 1 15 ? -9.188 2.955 17.938 1 96.88 15 LEU B CA 1
ATOM 2651 C C . LEU B 1 15 ? -9.828 2.344 16.703 1 96.88 15 LEU B C 1
ATOM 2653 O O . LEU B 1 15 ? -9.133 1.994 15.742 1 96.88 15 LEU B O 1
ATOM 2657 N N . GLU B 1 16 ? -11.133 2.275 16.625 1 95.88 16 GLU B N 1
ATOM 2658 C CA . GLU B 1 16 ? -11.844 1.712 15.492 1 95.88 16 GLU B CA 1
ATOM 2659 C C . GLU B 1 16 ? -11.734 2.615 14.266 1 95.88 16 GLU B C 1
ATOM 2661 O O . GLU B 1 16 ? -11.781 2.139 13.133 1 95.88 16 GLU B O 1
ATOM 2666 N N . GLU B 1 17 ? -11.438 3.904 14.453 1 97.75 17 GLU B N 1
ATOM 2667 C CA . GLU B 1 17 ? -11.383 4.879 13.367 1 97.75 17 GLU B CA 1
ATOM 2668 C C . GLU B 1 17 ? -9.977 4.965 12.773 1 97.75 17 GLU B C 1
ATOM 2670 O O . GLU B 1 17 ? -9.75 5.691 11.805 1 97.75 17 GLU B O 1
ATOM 2675 N N . VAL B 1 18 ? -9.078 4.203 13.375 1 97.69 18 VAL B N 1
ATOM 2676 C CA . VAL B 1 18 ? -7.707 4.254 12.875 1 97.69 18 VAL B CA 1
ATOM 2677 C C . VAL B 1 18 ? -7.668 3.758 11.43 1 97.69 18 VAL B C 1
ATOM 2679 O O . VAL B 1 18 ? -7.059 4.391 10.562 1 97.69 18 VAL B O 1
ATOM 2682 N N . GLU B 1 19 ? -8.336 2.646 11.219 1 96.88 19 GLU B N 1
ATOM 2683 C CA . GLU B 1 19 ? -8.398 2.104 9.859 1 96.88 19 GLU B CA 1
ATOM 2684 C C . GLU B 1 19 ? -9.109 3.07 8.914 1 96.88 19 GLU B C 1
ATOM 2686 O O . GLU B 1 19 ? -8.688 3.238 7.766 1 96.88 19 GLU B O 1
ATOM 2691 N N . LEU B 1 20 ? -10.188 3.643 9.406 1 97.62 20 LEU B N 1
ATOM 2692 C CA . LEU B 1 20 ? -10.945 4.613 8.625 1 97.62 20 LEU B CA 1
ATOM 2693 C C . LEU B 1 20 ? -10.07 5.793 8.227 1 97.62 20 LEU B C 1
ATOM 2695 O O . LEU B 1 20 ? -10.117 6.246 7.078 1 97.62 20 LEU B O 1
ATOM 2699 N N . PHE B 1 21 ? -9.344 6.258 9.156 1 98.25 21 PHE B N 1
ATOM 2700 C CA . PHE B 1 21 ? -8.438 7.379 8.93 1 98.25 21 PHE B CA 1
ATOM 2701 C C . PHE B 1 21 ? -7.453 7.066 7.816 1 98.25 21 PHE B C 1
ATOM 2703 O O . PHE B 1 21 ? -7.32 7.836 6.863 1 98.25 21 PHE B O 1
ATOM 2710 N N . LEU B 1 22 ? -6.75 5.941 7.93 1 97.31 22 LEU B N 1
ATOM 2711 C CA . LEU B 1 22 ? -5.742 5.531 6.957 1 97.31 22 LEU B CA 1
ATOM 2712 C C . LEU B 1 22 ? -6.363 5.348 5.578 1 97.31 22 LEU B C 1
ATOM 2714 O O . LEU B 1 22 ? -5.82 5.828 4.578 1 97.31 22 LEU B O 1
ATOM 2718 N N . ARG B 1 23 ? -7.48 4.699 5.543 1 97.25 23 ARG B N 1
ATOM 2719 C CA . ARG B 1 23 ? -8.148 4.41 4.277 1 97.25 23 ARG B CA 1
ATOM 2720 C C . ARG B 1 23 ? -8.531 5.699 3.553 1 97.25 23 ARG B C 1
ATOM 2722 O O . ARG B 1 23 ? -8.297 5.832 2.352 1 97.25 23 ARG B O 1
ATOM 2729 N N . ASN B 1 24 ? -9.102 6.617 4.281 1 98.25 24 ASN B N 1
ATOM 2730 C CA . ASN B 1 24 ? -9.523 7.875 3.678 1 98.25 24 ASN B CA 1
ATOM 2731 C C . ASN B 1 24 ? -8.328 8.711 3.229 1 98.25 24 ASN B C 1
ATOM 2733 O O . ASN B 1 24 ? -8.367 9.344 2.17 1 98.25 24 ASN B O 1
ATOM 2737 N N . MET B 1 25 ? -7.32 8.727 4.004 1 97.75 25 MET B N 1
ATOM 2738 C CA . MET B 1 25 ? -6.133 9.516 3.674 1 97.75 25 MET B CA 1
ATOM 2739 C C . MET B 1 25 ? -5.488 9.008 2.387 1 97.75 25 MET B C 1
ATOM 2741 O O . MET B 1 25 ? -5.238 9.789 1.466 1 97.75 25 MET B O 1
ATOM 2745 N N . PHE B 1 26 ? -5.281 7.695 2.279 1 96.56 26 PHE B N 1
ATOM 2746 C CA . PHE B 1 26 ? -4.562 7.152 1.132 1 96.56 26 PHE B CA 1
ATOM 2747 C C . PHE B 1 26 ? -5.48 7.039 -0.079 1 96.56 26 PHE B C 1
ATOM 2749 O O . PHE B 1 26 ? -5.02 6.797 -1.195 1 96.56 26 PHE B O 1
ATOM 2756 N N . ASN B 1 27 ? -6.797 7.25 0.136 1 97.44 27 ASN B N 1
ATOM 2757 C CA . ASN B 1 27 ? -7.73 7.293 -0.983 1 97.44 27 ASN B CA 1
ATOM 2758 C C . ASN B 1 27 ? -7.965 8.719 -1.467 1 97.44 27 ASN B C 1
ATOM 2760 O O . ASN B 1 27 ? -8.859 8.969 -2.275 1 97.44 27 ASN B O 1
ATOM 2764 N N . ASP B 1 28 ? -7.262 9.672 -0.937 1 97.81 28 ASP B N 1
ATOM 2765 C CA . ASP B 1 28 ? -7.27 11.062 -1.385 1 97.81 28 ASP B CA 1
ATOM 2766 C C . ASP B 1 28 ? -6.359 11.25 -2.596 1 97.81 28 ASP B C 1
ATOM 2768 O O . ASP B 1 28 ? -5.156 10.992 -2.52 1 97.81 28 ASP B O 1
ATOM 2772 N N . LYS B 1 29 ? -6.949 11.734 -3.701 1 96.88 29 LYS B N 1
ATOM 2773 C CA . LYS B 1 29 ? -6.211 11.914 -4.949 1 96.88 29 LYS B CA 1
ATOM 2774 C C . LYS B 1 29 ? -5.102 12.953 -4.789 1 96.88 29 LYS B C 1
ATOM 2776 O O . LYS B 1 29 ? -4.152 12.977 -5.57 1 96.88 29 LYS B O 1
ATOM 2781 N N . ASN B 1 30 ? -5.246 13.805 -3.754 1 96.94 30 ASN B N 1
ATOM 2782 C CA . ASN B 1 30 ? -4.223 14.812 -3.506 1 96.94 30 ASN B CA 1
ATOM 2783 C C . ASN B 1 30 ? -3.029 14.227 -2.754 1 96.94 30 ASN B C 1
ATOM 2785 O O . ASN B 1 30 ? -1.956 14.828 -2.717 1 96.94 30 ASN B O 1
ATOM 2789 N N . ILE B 1 31 ? -3.205 13.047 -2.119 1 95.25 31 ILE B N 1
ATOM 2790 C CA . ILE B 1 31 ? -2.146 12.352 -1.393 1 95.25 31 ILE B CA 1
ATOM 2791 C C . ILE B 1 31 ? -1.495 11.312 -2.297 1 95.25 31 ILE B C 1
ATOM 2793 O O . ILE B 1 31 ? -0.268 11.25 -2.402 1 95.25 31 ILE B O 1
ATOM 2797 N N . LEU B 1 32 ? -2.318 10.484 -2.902 1 94.5 32 LEU B N 1
ATOM 2798 C CA . LEU B 1 32 ? -1.877 9.508 -3.893 1 94.5 32 LEU B CA 1
ATOM 2799 C C . LEU B 1 32 ? -2.479 9.812 -5.262 1 94.5 32 LEU B C 1
ATOM 2801 O O . LEU B 1 32 ? -3.605 9.406 -5.551 1 94.5 32 LEU B O 1
ATOM 2805 N N . PRO B 1 33 ? -1.688 10.445 -6.078 1 94.62 33 PRO B N 1
ATOM 2806 C CA . PRO B 1 33 ? -2.248 10.914 -7.348 1 94.62 33 PRO B CA 1
ATOM 2807 C C . PRO B 1 33 ? -2.398 9.805 -8.383 1 94.62 33 PRO B C 1
ATOM 2809 O O . PRO B 1 33 ? -1.832 9.891 -9.469 1 94.62 33 PRO B O 1
ATOM 2812 N N . ILE B 1 34 ? -3.154 8.773 -8.016 1 95.06 34 ILE B N 1
ATOM 2813 C CA . ILE B 1 34 ? -3.59 7.73 -8.938 1 95.06 34 ILE B CA 1
ATOM 2814 C C . ILE B 1 34 ? -4.918 8.133 -9.578 1 95.06 34 ILE B C 1
ATOM 2816 O O . ILE B 1 34 ? -5.918 8.32 -8.883 1 95.06 34 ILE B O 1
ATOM 2820 N N . ARG B 1 35 ? -5.055 8.242 -10.914 1 92.5 35 ARG B N 1
ATOM 2821 C CA . ARG B 1 35 ? -6.191 8.812 -11.633 1 92.5 35 ARG B CA 1
ATOM 2822 C C . ARG B 1 35 ? -7.406 7.898 -11.547 1 92.5 35 ARG B C 1
ATOM 2824 O O . ARG B 1 35 ? -8.531 8.367 -11.383 1 92.5 35 ARG B O 1
ATOM 2831 N N . ASN B 1 36 ? -7.09 6.578 -11.648 1 93.44 36 ASN B N 1
ATOM 2832 C CA . ASN B 1 36 ? -8.188 5.621 -11.594 1 93.44 36 ASN B CA 1
ATOM 2833 C C . ASN B 1 36 ? -8.703 5.441 -10.164 1 93.44 36 ASN B C 1
ATOM 2835 O O . ASN B 1 36 ? -7.984 4.945 -9.297 1 93.44 36 ASN B O 1
ATOM 2839 N N . ASP B 1 37 ? -9.977 5.812 -9.914 1 94.31 37 ASP B N 1
ATOM 2840 C CA . ASP B 1 37 ? -10.547 5.832 -8.57 1 94.31 37 ASP B CA 1
ATOM 2841 C C . ASP B 1 37 ? -10.586 4.43 -7.965 1 94.31 37 ASP B C 1
ATOM 2843 O O . ASP B 1 37 ? -10.336 4.254 -6.773 1 94.31 37 ASP B O 1
ATOM 2847 N N . LEU B 1 38 ? -10.906 3.527 -8.797 1 92.38 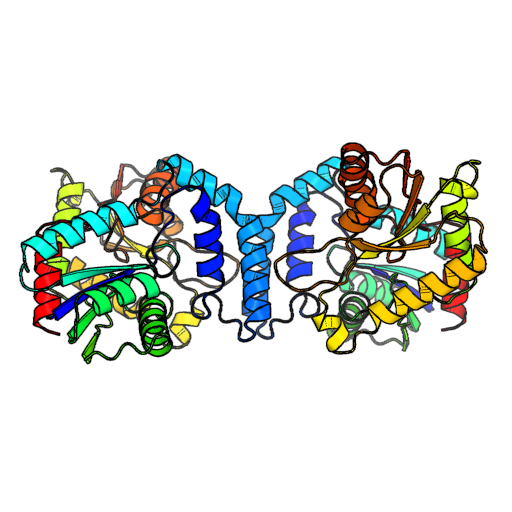38 LEU B N 1
ATOM 2848 C CA . LEU B 1 38 ? -11.008 2.162 -8.297 1 92.38 38 LEU B CA 1
ATOM 2849 C C . LEU B 1 38 ? -9.641 1.614 -7.918 1 92.38 38 LEU B C 1
ATOM 2851 O O . LEU B 1 38 ? -9.5 0.936 -6.895 1 92.38 38 LEU B O 1
ATOM 2855 N N . LEU B 1 39 ? -8.648 1.867 -8.773 1 93.19 39 LEU B N 1
ATOM 2856 C CA . LEU B 1 39 ? -7.285 1.447 -8.469 1 93.19 39 LEU B CA 1
ATOM 2857 C C . LEU B 1 39 ? -6.777 2.131 -7.207 1 93.19 39 LEU B C 1
ATOM 2859 O O . LEU B 1 39 ? -6.121 1.498 -6.375 1 93.19 39 LEU B O 1
ATOM 2863 N N . ARG B 1 40 ? -7.082 3.434 -7.062 1 96 40 ARG B N 1
ATOM 2864 C CA . ARG B 1 40 ? -6.648 4.168 -5.879 1 96 40 ARG B CA 1
ATOM 2865 C C . ARG B 1 40 ? -7.285 3.596 -4.617 1 96 40 ARG B C 1
ATOM 2867 O O . ARG B 1 40 ? -6.621 3.463 -3.586 1 96 40 ARG B O 1
ATOM 2874 N N . LYS B 1 41 ? -8.562 3.244 -4.719 1 95.31 41 LYS B N 1
ATOM 2875 C CA . LYS B 1 41 ? -9.273 2.641 -3.59 1 95.31 41 LYS B CA 1
ATOM 2876 C C . LYS B 1 41 ? -8.641 1.31 -3.195 1 95.31 41 LYS B C 1
ATOM 2878 O O . LYS B 1 41 ? -8.523 0.999 -2.008 1 95.31 41 LYS B O 1
ATOM 2883 N N . PHE B 1 42 ? -8.258 0.558 -4.152 1 94 42 PHE B N 1
ATOM 2884 C CA . PHE B 1 42 ? -7.621 -0.729 -3.91 1 94 42 PHE B CA 1
ATOM 2885 C C . PHE B 1 42 ? -6.266 -0.542 -3.236 1 94 42 PHE B C 1
ATOM 2887 O O . PHE B 1 42 ? -5.961 -1.207 -2.244 1 94 42 PHE B O 1
ATOM 2894 N N . VAL B 1 43 ? -5.5 0.379 -3.807 1 95.44 43 VAL B N 1
ATOM 2895 C CA . VAL B 1 43 ? -4.172 0.665 -3.27 1 95.44 43 VAL B CA 1
ATOM 2896 C C . VAL B 1 43 ? -4.293 1.168 -1.832 1 95.44 43 VAL B C 1
ATOM 2898 O O . VAL B 1 43 ? -3.553 0.73 -0.949 1 95.44 43 VAL B O 1
ATOM 2901 N N . ALA B 1 44 ? -5.207 2.029 -1.602 1 96.44 44 ALA B N 1
ATOM 2902 C CA . ALA B 1 44 ? -5.461 2.553 -0.261 1 96.44 44 ALA B CA 1
ATOM 2903 C C . ALA B 1 44 ? -5.773 1.424 0.717 1 96.44 44 ALA B C 1
ATOM 2905 O O . ALA B 1 44 ? -5.293 1.425 1.852 1 96.44 44 ALA B O 1
ATOM 2906 N N . TYR B 1 45 ? -6.586 0.522 0.267 1 95.31 45 TYR B N 1
ATOM 2907 C CA . TYR B 1 45 ? -6.926 -0.632 1.089 1 95.31 45 TYR B CA 1
ATOM 2908 C C . TYR B 1 45 ? -5.684 -1.444 1.435 1 95.31 45 TYR B C 1
ATOM 2910 O O . TYR B 1 45 ? -5.48 -1.816 2.592 1 95.31 45 TYR B O 1
ATOM 2918 N N . MET B 1 46 ? -4.883 -1.716 0.46 1 93.44 46 MET B N 1
ATOM 2919 C CA . MET B 1 46 ? -3.688 -2.529 0.657 1 93.44 46 MET B CA 1
ATOM 2920 C C . MET B 1 46 ? -2.738 -1.87 1.651 1 93.44 46 MET B C 1
ATOM 2922 O O . MET B 1 46 ? -2.191 -2.537 2.531 1 93.44 46 MET B O 1
ATOM 2926 N N . ILE B 1 47 ? -2.547 -0.579 1.522 1 94.5 47 ILE B N 1
ATOM 2927 C CA . ILE B 1 47 ? -1.671 0.158 2.426 1 94.5 47 ILE B CA 1
ATOM 2928 C C . ILE B 1 47 ? -2.254 0.141 3.838 1 94.5 47 ILE B C 1
ATOM 2930 O O . ILE B 1 47 ? -1.535 -0.107 4.809 1 94.5 47 ILE B O 1
ATOM 2934 N N . THR B 1 48 ? -3.525 0.371 3.93 1 95.56 48 THR B N 1
ATOM 2935 C CA . THR B 1 48 ? -4.211 0.434 5.215 1 95.56 48 THR B CA 1
ATOM 2936 C C . THR B 1 48 ? -4.086 -0.892 5.961 1 95.56 48 THR B C 1
ATOM 2938 O O . THR B 1 48 ? -3.764 -0.916 7.148 1 95.56 48 THR B O 1
ATOM 2941 N N . GLN B 1 49 ? -4.312 -1.998 5.254 1 92.94 49 GLN B N 1
ATOM 2942 C CA . GLN B 1 49 ? -4.254 -3.316 5.875 1 92.94 49 GLN B CA 1
ATOM 2943 C C . GLN B 1 49 ? -2.854 -3.617 6.402 1 92.94 49 GLN B C 1
ATOM 2945 O O . GLN B 1 49 ? -2.699 -4.281 7.426 1 92.94 49 GLN B O 1
ATOM 2950 N N . GLY B 1 50 ? -1.909 -3.137 5.742 1 90.88 50 GLY B N 1
ATOM 2951 C CA . GLY B 1 50 ? -0.534 -3.355 6.16 1 90.88 50 GLY B CA 1
ATOM 2952 C C . GLY B 1 50 ? -0.117 -2.475 7.324 1 90.88 50 GLY B C 1
ATOM 2953 O O . GLY B 1 50 ? 0.72 -2.867 8.141 1 90.88 50 GLY B O 1
ATOM 2954 N N . ARG B 1 51 ? -0.753 -1.33 7.438 1 92 51 ARG B N 1
ATOM 2955 C CA . ARG B 1 51 ? -0.259 -0.332 8.383 1 92 51 ARG B CA 1
ATOM 2956 C C . ARG B 1 51 ? -1.178 -0.221 9.594 1 92 51 ARG B C 1
ATOM 2958 O O . ARG B 1 51 ? -0.803 0.364 10.609 1 92 51 ARG B O 1
ATOM 2965 N N . LYS B 1 52 ? -2.369 -0.715 9.57 1 93.75 52 LYS B N 1
ATOM 2966 C CA . LYS B 1 52 ? -3.393 -0.449 10.57 1 93.75 52 LYS B CA 1
ATOM 2967 C C . LYS B 1 52 ? -2.947 -0.93 11.953 1 93.75 52 LYS B C 1
ATOM 2969 O O . LYS B 1 52 ? -3.221 -0.277 12.961 1 93.75 52 LYS B O 1
ATOM 2974 N N . LYS B 1 53 ? -2.217 -2.033 12.055 1 92.12 53 LYS B N 1
ATOM 2975 C CA . LYS B 1 53 ? -1.813 -2.562 13.352 1 92.12 53 LYS B CA 1
ATOM 2976 C C . LYS B 1 53 ? -0.811 -1.638 14.039 1 92.12 53 LYS B C 1
ATOM 2978 O O . LYS B 1 53 ? -0.956 -1.321 15.219 1 92.12 53 LYS B O 1
ATOM 2983 N N . GLU B 1 54 ? 0.18 -1.273 13.32 1 90.5 54 GLU B N 1
ATOM 2984 C CA . GLU B 1 54 ? 1.179 -0.359 13.867 1 90.5 54 GLU B CA 1
ATOM 2985 C C . GLU B 1 54 ? 0.554 0.984 14.234 1 90.5 54 GLU B C 1
ATOM 2987 O O . GLU B 1 54 ? 0.843 1.539 15.297 1 90.5 54 GLU B O 1
ATOM 2992 N N . ALA B 1 55 ? -0.25 1.54 13.375 1 92.69 55 ALA B N 1
ATOM 2993 C CA . ALA B 1 55 ? -0.918 2.812 13.641 1 92.69 55 ALA B CA 1
ATOM 2994 C C . ALA B 1 55 ? -1.796 2.723 14.883 1 92.69 55 ALA B C 1
ATOM 2996 O O . ALA B 1 55 ? -1.808 3.637 15.711 1 92.69 55 ALA B O 1
ATOM 2997 N N . ARG B 1 56 ? -2.531 1.631 14.953 1 95.19 56 ARG B N 1
ATOM 2998 C CA . ARG B 1 56 ? -3.383 1.426 16.125 1 95.19 56 ARG B CA 1
ATOM 2999 C C . ARG B 1 56 ? -2.557 1.409 17.406 1 95.19 56 ARG B C 1
ATOM 3001 O O . ARG B 1 56 ? -2.945 2.012 18.406 1 95.19 56 ARG B O 1
ATOM 3008 N N . SER B 1 57 ? -1.467 0.71 17.328 1 94.12 57 SER B N 1
ATOM 3009 C CA . SER B 1 57 ? -0.574 0.645 18.484 1 94.12 57 SER B CA 1
ATOM 3010 C C . SER B 1 57 ? -0.094 2.035 18.891 1 94.12 57 SER B C 1
ATOM 3012 O O . SER B 1 57 ? -0.013 2.346 20.078 1 94.12 57 SER B O 1
ATOM 3014 N N . ASN B 1 58 ? 0.262 2.861 17.938 1 91.94 58 ASN B N 1
ATOM 3015 C CA . ASN B 1 58 ? 0.695 4.227 18.219 1 91.94 58 ASN B CA 1
ATOM 3016 C C . ASN B 1 58 ? -0.405 5.035 18.906 1 91.94 58 ASN B C 1
ATOM 3018 O O . ASN B 1 58 ? -0.141 5.77 19.859 1 91.94 58 ASN B O 1
ATOM 3022 N N . TYR B 1 59 ? -1.624 4.891 18.422 1 95.56 59 TYR B N 1
ATOM 3023 C CA . TYR B 1 59 ? -2.732 5.637 19 1 95.56 59 TYR B CA 1
ATOM 3024 C C . TYR B 1 59 ? -3.072 5.113 20.391 1 95.56 59 TYR B C 1
ATOM 3026 O O . TYR B 1 59 ? -3.523 5.871 21.266 1 95.56 59 TYR B O 1
ATOM 3034 N N . GLU B 1 60 ? -2.846 3.805 20.594 1 95.81 60 GLU B N 1
ATOM 3035 C CA . GLU B 1 60 ? -3.025 3.256 21.938 1 95.81 60 GLU B CA 1
ATOM 3036 C C . GLU B 1 60 ? -2.096 3.934 22.938 1 95.81 60 GLU B C 1
ATOM 3038 O O . GLU B 1 60 ? -2.498 4.227 24.078 1 95.81 60 GLU B O 1
ATOM 3043 N N . LYS B 1 61 ? -0.912 4.199 22.516 1 93.38 61 LYS B N 1
ATOM 3044 C CA . LYS B 1 61 ? 0.067 4.867 23.359 1 93.38 61 LYS B CA 1
ATOM 3045 C C . LYS B 1 61 ? -0.349 6.305 23.656 1 93.38 61 LYS B C 1
ATOM 3047 O O . LYS B 1 61 ? 0.108 6.906 24.625 1 93.38 61 LYS B O 1
ATOM 3052 N N . LEU B 1 62 ? -1.229 6.855 22.859 1 94.12 62 LEU B N 1
ATOM 3053 C CA . LEU B 1 62 ? -1.672 8.234 23 1 94.12 62 LEU B CA 1
ATOM 3054 C C . LEU B 1 62 ? -3.02 8.312 23.703 1 94.12 62 LEU B C 1
ATOM 3056 O O . LEU B 1 62 ? -3.66 9.359 23.719 1 94.12 62 LEU B O 1
ATOM 3060 N N . GLY B 1 63 ? -3.518 7.176 24.234 1 94.31 63 GLY B N 1
ATOM 3061 C CA . GLY B 1 63 ? -4.781 7.168 24.953 1 94.31 63 GLY B CA 1
ATOM 3062 C C . GLY B 1 63 ? -5.945 6.699 24.094 1 94.31 63 GLY B C 1
ATOM 3063 O O . GLY B 1 63 ? -7.105 6.805 24.516 1 94.31 63 GLY B O 1
ATOM 3064 N N . GLY B 1 64 ? -5.699 6.25 22.844 1 94.94 64 GLY B N 1
ATOM 3065 C CA . GLY B 1 64 ? -6.699 5.57 22.031 1 94.94 64 GLY B CA 1
ATOM 3066 C C . GLY B 1 64 ? -7.418 6.5 21.078 1 94.94 64 GLY B C 1
ATOM 3067 O O . GLY B 1 64 ? -8.359 6.086 20.391 1 94.94 64 GLY B O 1
ATOM 3068 N N . LYS B 1 65 ? -7.031 7.746 21.062 1 95.44 65 LYS B N 1
ATOM 3069 C CA . LYS B 1 65 ? -7.641 8.711 20.156 1 95.44 65 LYS B CA 1
ATOM 3070 C C . LYS B 1 65 ? -6.652 9.812 19.781 1 95.44 65 LYS B C 1
ATOM 3072 O O . LYS B 1 65 ? -5.625 9.984 20.438 1 95.44 65 LYS B O 1
ATOM 3077 N N . SER B 1 66 ? -6.934 10.523 18.719 1 95.75 66 SER B N 1
ATOM 3078 C CA . SER B 1 66 ? -6.078 11.617 18.266 1 95.75 66 SER B CA 1
ATOM 3079 C C . SER B 1 66 ? -6.223 12.836 19.188 1 95.75 66 SER B C 1
ATOM 3081 O O . SER B 1 66 ? -7.34 13.273 19.469 1 95.75 66 SER B O 1
ATOM 3083 N N . PRO B 1 67 ? -5.148 13.43 19.578 1 96.62 67 PRO B N 1
ATOM 3084 C CA . PRO B 1 67 ? -5.215 14.664 20.375 1 96.62 67 PRO B CA 1
ATOM 3085 C C . PRO B 1 67 ? -5.758 15.844 19.562 1 96.62 67 PRO B C 1
ATOM 3087 O O . PRO B 1 67 ? -6.27 16.812 20.156 1 96.62 67 PRO B O 1
ATOM 3090 N N . LEU B 1 68 ? -5.727 15.758 18.281 1 97.75 68 LEU B N 1
ATOM 3091 C CA . LEU B 1 68 ? -6.109 16.844 17.406 1 97.75 68 LEU B CA 1
ATOM 3092 C C . LEU B 1 68 ? -7.551 17.281 17.656 1 97.75 68 LEU B C 1
ATOM 3094 O O . LEU B 1 68 ? -7.852 18.469 17.703 1 97.75 68 LEU B O 1
ATOM 3098 N N . ASN B 1 69 ? -8.43 16.312 17.781 1 96.56 69 ASN B N 1
ATOM 3099 C CA . ASN B 1 69 ? -9.844 16.625 17.969 1 96.56 69 ASN B CA 1
ATOM 3100 C C . ASN B 1 69 ? -10.094 17.328 19.297 1 96.56 69 ASN B C 1
ATOM 3102 O O . ASN B 1 69 ? -10.938 18.219 19.391 1 96.56 69 ASN B O 1
ATOM 3106 N N . PHE B 1 70 ? -9.391 16.891 20.297 1 96.44 70 PHE B N 1
ATOM 3107 C CA . PHE B 1 70 ? -9.477 17.5 21.625 1 96.44 70 PHE B CA 1
ATOM 3108 C C . PHE B 1 70 ? -9.148 18.984 21.547 1 96.44 70 PHE B C 1
ATOM 3110 O O . PHE B 1 70 ? -9.93 19.812 22.016 1 96.44 70 PHE B O 1
ATOM 3117 N N . TYR B 1 71 ? -8.086 19.312 20.969 1 98.38 71 TYR B N 1
ATOM 3118 C CA . TYR B 1 71 ? -7.637 20.703 20.891 1 98.38 71 TYR B CA 1
ATOM 3119 C C . TYR B 1 71 ? -8.531 21.5 19.953 1 98.38 71 TYR B C 1
ATOM 3121 O O . TYR B 1 71 ? -8.766 22.688 20.188 1 98.38 71 TYR B O 1
ATOM 3129 N N . THR B 1 72 ? -9.016 20.859 18.891 1 98.75 72 THR B N 1
ATOM 3130 C CA . THR B 1 72 ? -9.914 21.547 17.969 1 98.75 72 THR B CA 1
ATOM 3131 C C . THR B 1 72 ? -11.195 21.969 18.688 1 98.75 72 THR B C 1
ATOM 3133 O O . THR B 1 72 ? -11.672 23.094 18.5 1 98.75 72 THR B O 1
ATOM 3136 N N . ASP B 1 73 ? -11.766 21.078 19.469 1 98.56 73 ASP B N 1
ATOM 3137 C CA . ASP B 1 73 ? -13 21.359 20.188 1 98.56 73 ASP B CA 1
ATOM 3138 C C . ASP B 1 73 ? -12.805 22.516 21.172 1 98.56 73 ASP B C 1
ATOM 3140 O O . ASP B 1 73 ? -13.68 23.375 21.312 1 98.56 73 ASP B O 1
ATOM 3144 N N . ARG B 1 74 ? -11.695 22.5 21.812 1 98.69 74 ARG B N 1
ATOM 3145 C CA . ARG B 1 74 ? -11.391 23.578 22.75 1 98.69 74 ARG B CA 1
ATOM 3146 C C . ARG B 1 74 ? -11.203 24.906 22.016 1 98.69 74 ARG B C 1
ATOM 3148 O O . ARG B 1 74 ? -11.617 25.953 22.5 1 98.69 74 ARG B O 1
ATOM 3155 N N . LEU B 1 75 ? -10.539 24.828 20.891 1 98.88 75 LEU B N 1
ATOM 3156 C CA . LEU B 1 75 ? -10.352 26.016 20.062 1 98.88 75 LEU B CA 1
ATOM 3157 C C . LEU B 1 75 ? -11.688 26.578 19.609 1 98.88 75 LEU B C 1
ATOM 3159 O O . LEU B 1 75 ? -11.906 27.797 19.656 1 98.88 75 LEU B O 1
ATOM 3163 N N . ILE B 1 76 ? -12.57 25.719 19.172 1 98.81 76 ILE B N 1
ATOM 3164 C CA . ILE B 1 76 ? -13.891 26.109 18.703 1 98.81 76 ILE B CA 1
ATOM 3165 C C . ILE B 1 76 ? -14.656 26.781 19.844 1 98.81 76 ILE B C 1
ATOM 3167 O O . ILE B 1 76 ? -15.297 27.812 19.656 1 98.81 76 ILE B O 1
ATOM 3171 N N . ALA B 1 77 ? -14.609 26.188 21.031 1 98.75 77 ALA B N 1
ATOM 3172 C CA . ALA B 1 77 ? -15.312 26.75 22.188 1 98.75 77 ALA B CA 1
ATOM 3173 C C . ALA B 1 77 ? -14.836 28.156 22.5 1 98.75 77 ALA B C 1
ATOM 3175 O O . ALA B 1 77 ? -15.648 29.047 22.75 1 98.75 77 ALA B O 1
ATOM 3176 N N . LYS B 1 78 ? -13.586 28.375 22.453 1 98.75 78 LYS B N 1
ATOM 3177 C CA . LYS B 1 78 ? -13.023 29.688 22.75 1 98.75 78 LYS B CA 1
ATOM 3178 C C . LYS B 1 78 ? -13.359 30.688 21.656 1 98.75 78 LYS B C 1
ATOM 3180 O O . LYS B 1 78 ? -13.672 31.859 21.938 1 98.75 78 LYS B O 1
ATOM 3185 N N . LEU B 1 79 ? -13.266 30.25 20.422 1 98.69 79 LEU B N 1
ATOM 3186 C CA . LEU B 1 79 ? -13.602 31.109 19.297 1 98.69 79 LEU B CA 1
ATOM 3187 C C . LEU B 1 79 ? -15.07 31.516 19.344 1 98.69 79 LEU B C 1
ATOM 3189 O O . LEU B 1 79 ? -15.414 32.656 19.031 1 98.69 79 LEU B O 1
ATOM 3193 N N . GLN B 1 80 ? -15.883 30.5 19.703 1 98.56 80 GLN B N 1
ATOM 3194 C CA . GLN B 1 80 ? -17.312 30.781 19.812 1 98.56 80 GLN B CA 1
ATOM 3195 C C . GLN B 1 80 ? -17.594 31.844 20.875 1 98.56 80 GLN B C 1
ATOM 3197 O O . GLN B 1 80 ? -18.438 32.719 20.688 1 98.56 80 GLN B O 1
ATOM 3202 N N . LYS B 1 81 ? -16.922 31.719 21.969 1 98.38 81 LYS B N 1
ATOM 3203 C CA . LYS B 1 81 ? -17.062 32.688 23.047 1 98.38 81 LYS B CA 1
ATOM 3204 C C . LYS B 1 81 ? -16.641 34.094 22.578 1 98.38 81 LYS B C 1
ATOM 3206 O O . LYS B 1 81 ? -17.266 35.094 22.938 1 98.38 81 LYS B O 1
ATOM 3211 N N . ARG B 1 82 ? -15.578 34.156 21.766 1 98.06 82 ARG B N 1
ATOM 3212 C CA . ARG B 1 82 ? -15.031 35.438 21.266 1 98.06 82 ARG B CA 1
ATOM 3213 C C . ARG B 1 82 ? -15.93 36.031 20.188 1 98.06 82 ARG B C 1
ATOM 3215 O O . ARG B 1 82 ? -15.922 37.25 19.969 1 98.06 82 ARG B O 1
ATOM 3222 N N . LEU B 1 83 ? -16.641 35.125 19.469 1 98.19 83 LEU B N 1
ATOM 3223 C CA . LEU B 1 83 ? -17.531 35.531 18.391 1 98.19 83 LEU B CA 1
ATOM 3224 C C . LEU B 1 83 ? -18.938 34.969 18.609 1 98.19 83 LEU B C 1
ATOM 3226 O O . LEU B 1 83 ? -19.375 34.094 17.875 1 98.19 83 LEU B O 1
ATOM 3230 N N . PRO B 1 84 ? -19.703 35.562 19.484 1 97 84 PRO B N 1
ATOM 3231 C CA . PRO B 1 84 ? -21 35 19.859 1 97 84 PRO B CA 1
ATOM 3232 C C . PRO B 1 84 ? -22.016 35.031 18.719 1 97 84 PRO B C 1
ATOM 3234 O O . PRO B 1 84 ? -22.969 34.25 18.719 1 97 84 PRO B O 1
ATOM 3237 N N . ASP B 1 85 ? -21.859 35.875 17.766 1 96.25 85 ASP B N 1
ATOM 3238 C CA . ASP B 1 85 ? -22.859 36.062 16.703 1 96.25 85 ASP B CA 1
ATOM 3239 C C . ASP B 1 85 ? -22.469 35.25 15.469 1 96.25 85 ASP B C 1
ATOM 3241 O O . ASP B 1 85 ? -23.141 35.312 14.438 1 96.25 85 ASP B O 1
ATOM 3245 N N . VAL B 1 86 ? -21.391 34.562 15.516 1 97.94 86 VAL B N 1
ATOM 3246 C CA . VAL B 1 86 ? -20.906 33.719 14.414 1 97.94 86 VAL B CA 1
ATOM 3247 C C . VAL B 1 86 ? -20.906 32.25 14.836 1 97.94 86 VAL B C 1
ATOM 3249 O O . VAL B 1 86 ? -20.359 31.891 15.891 1 97.94 86 VAL B O 1
ATOM 3252 N N . TYR B 1 87 ? -21.516 31.422 14.125 1 98.06 87 TYR B N 1
ATOM 3253 C CA . TYR B 1 87 ? -21.5 29.984 14.43 1 98.06 87 TYR B CA 1
ATOM 3254 C C . TYR B 1 87 ? -20.156 29.375 14.062 1 98.06 87 TYR B C 1
ATOM 3256 O O . TYR B 1 87 ? -19.688 29.531 12.938 1 98.06 87 TYR B O 1
ATOM 3264 N N . VAL B 1 88 ? -19.5 28.672 14.984 1 98.62 88 VAL B N 1
ATOM 3265 C CA . VAL B 1 88 ? -18.188 28.094 14.734 1 98.62 88 VAL B CA 1
ATOM 3266 C C . VAL B 1 88 ? -18.281 26.562 14.781 1 98.62 88 VAL B C 1
ATOM 3268 O O . VAL B 1 88 ? -18.812 26 15.734 1 98.62 88 VAL B O 1
ATOM 3271 N N . THR B 1 89 ? -17.797 25.906 13.766 1 98.56 89 THR B N 1
ATOM 3272 C CA . THR B 1 89 ? -17.781 24.438 13.711 1 98.56 89 THR B CA 1
ATOM 3273 C C . THR B 1 89 ? -16.547 23.938 12.992 1 98.56 89 THR B C 1
ATOM 3275 O O . THR B 1 89 ? -15.602 24.703 12.75 1 98.56 89 THR B O 1
ATOM 3278 N N . LYS B 1 90 ? -16.453 22.609 12.805 1 98.88 90 LYS B N 1
ATOM 3279 C CA . LYS B 1 90 ? -15.289 22.016 12.172 1 98.88 90 LYS B CA 1
ATOM 3280 C C . LYS B 1 90 ? -15.695 20.969 11.133 1 98.88 90 LYS B C 1
ATOM 3282 O O . LYS B 1 90 ? -16.812 20.469 11.172 1 98.88 90 LYS B O 1
ATOM 3287 N N . ALA B 1 91 ? -14.906 20.75 10.203 1 98.75 91 ALA B N 1
ATOM 3288 C CA . ALA B 1 91 ? -14.977 19.641 9.258 1 98.75 91 ALA B CA 1
ATOM 3289 C C . ALA B 1 91 ? -13.617 18.969 9.102 1 98.75 91 ALA B C 1
ATOM 3291 O O . ALA B 1 91 ? -12.617 19.625 8.82 1 98.75 91 ALA B O 1
ATOM 3292 N N . MET B 1 92 ? -13.594 17.672 9.312 1 98.81 92 MET B N 1
ATOM 3293 C CA . MET B 1 92 ? -12.352 16.906 9.219 1 98.81 92 MET B CA 1
ATOM 3294 C C . MET B 1 92 ? -12.312 16.094 7.926 1 98.81 92 MET B C 1
ATOM 3296 O O . MET B 1 92 ? -13.328 15.547 7.5 1 98.81 92 MET B O 1
ATOM 3300 N N . ARG B 1 93 ? -11.125 16 7.34 1 98.69 93 ARG B N 1
ATOM 3301 C CA . ARG B 1 93 ? -10.953 15.461 5.992 1 98.69 93 ARG B CA 1
ATOM 3302 C C . ARG B 1 93 ? -11.039 13.938 5.992 1 98.69 93 ARG B C 1
ATOM 3304 O O . ARG B 1 93 ? -11.57 13.344 5.059 1 98.69 93 ARG B O 1
ATOM 3311 N N . TYR B 1 94 ? -10.531 13.289 7.156 1 98.5 94 TYR B N 1
ATOM 3312 C CA . TYR B 1 94 ? -10.328 11.852 7.004 1 98.5 94 TYR B CA 1
ATOM 3313 C C . TYR B 1 94 ? -11.062 11.086 8.094 1 98.5 94 TYR B C 1
ATOM 3315 O O . TYR B 1 94 ? -11.125 9.852 8.062 1 98.5 94 TYR B O 1
ATOM 3323 N N . THR B 1 95 ? -11.578 11.742 9.102 1 98.31 95 THR B N 1
ATOM 3324 C CA . THR B 1 95 ? -12.414 11.141 10.141 1 98.31 95 THR B CA 1
ATOM 3325 C C . THR B 1 95 ? -13.578 12.062 10.492 1 98.31 95 THR B C 1
ATOM 3327 O O . THR B 1 95 ? -13.57 13.25 10.141 1 98.31 95 THR B O 1
ATOM 3330 N N . PRO B 1 96 ? -14.594 11.539 11.18 1 97.69 96 PRO B N 1
ATOM 3331 C CA . PRO B 1 96 ? -15.68 12.43 11.594 1 97.69 96 PRO B CA 1
ATOM 3332 C C . PRO B 1 96 ? -15.227 13.508 12.57 1 97.69 96 PRO B C 1
ATOM 3334 O O . PRO B 1 96 ? -14.32 13.273 13.375 1 97.69 96 PRO B O 1
ATOM 3337 N N . PRO B 1 97 ? -16.016 14.602 12.531 1 98.06 97 PRO B N 1
ATOM 3338 C CA . PRO B 1 97 ? -17.109 14.961 11.625 1 98.06 97 PRO B CA 1
ATOM 3339 C C . PRO B 1 97 ? -16.625 15.367 10.234 1 98.06 97 PRO B C 1
ATOM 3341 O O . PRO B 1 97 ? -15.75 16.234 10.117 1 98.06 97 PRO B O 1
ATOM 3344 N N . PHE B 1 98 ? -17.172 14.789 9.234 1 98.62 98 PHE B N 1
ATOM 3345 C CA . PHE B 1 98 ? -16.812 15.07 7.848 1 98.62 98 PHE B CA 1
ATOM 3346 C C . PHE B 1 98 ? -17.469 16.359 7.375 1 98.62 98 PHE B C 1
ATOM 3348 O O . PHE B 1 98 ? -18.328 16.922 8.07 1 98.62 98 PHE B O 1
ATOM 3355 N N . ALA B 1 99 ? -17.078 16.828 6.215 1 98.62 99 ALA B N 1
ATOM 3356 C CA . ALA B 1 99 ? -17.656 18.031 5.617 1 98.62 99 ALA B CA 1
ATOM 3357 C C . ALA B 1 99 ? -19.172 17.922 5.504 1 98.62 99 ALA B C 1
ATOM 3359 O O . ALA B 1 99 ? -19.891 18.906 5.719 1 98.62 99 ALA B O 1
ATOM 3360 N N . LYS B 1 100 ? -19.641 16.766 5.211 1 98.06 100 LYS B N 1
ATOM 3361 C CA . LYS B 1 100 ? -21.078 16.547 5.059 1 98.06 100 LYS B CA 1
ATOM 3362 C C . LYS B 1 100 ? -21.828 16.875 6.348 1 98.06 100 LYS B C 1
ATOM 3364 O O . LYS B 1 100 ? -22.859 17.531 6.312 1 98.06 100 LYS B O 1
ATOM 3369 N N . GLU B 1 101 ? -21.328 16.406 7.422 1 97.69 101 GLU B N 1
ATOM 3370 C CA . GLU B 1 101 ? -21.969 16.641 8.711 1 97.69 101 GLU B CA 1
ATOM 3371 C C . GLU B 1 101 ? -21.922 18.125 9.07 1 97.69 101 GLU B C 1
ATOM 3373 O O . GLU B 1 101 ? -22.906 18.672 9.57 1 97.69 101 GLU B O 1
ATOM 3378 N N . ALA B 1 102 ? -20.781 18.766 8.859 1 98 102 ALA B N 1
ATOM 3379 C CA . ALA B 1 102 ? -20.656 20.203 9.117 1 98 102 ALA B CA 1
ATOM 3380 C C . ALA B 1 102 ? -21.656 21 8.281 1 98 102 ALA B C 1
ATOM 3382 O O . ALA B 1 102 ? -22.297 21.922 8.781 1 98 102 ALA B O 1
ATOM 3383 N N . ILE B 1 103 ? -21.797 20.594 7.062 1 98.56 103 ILE B N 1
ATOM 3384 C CA . ILE B 1 103 ? -22.672 21.297 6.129 1 98.56 103 ILE B CA 1
ATOM 3385 C C . ILE B 1 103 ? -24.125 21.125 6.562 1 98.56 103 ILE B C 1
ATOM 3387 O O . ILE B 1 103 ? -24.922 22.078 6.516 1 98.56 103 ILE B O 1
ATOM 3391 N N . LYS B 1 104 ? -24.469 19.922 6.918 1 97.56 104 LYS B N 1
ATOM 3392 C CA . LYS B 1 104 ? -25.812 19.688 7.422 1 97.56 104 LYS B CA 1
ATOM 3393 C C . LYS B 1 104 ? -26.125 20.594 8.609 1 97.56 104 LYS B C 1
ATOM 3395 O O . LYS B 1 104 ? -27.234 21.109 8.734 1 97.56 104 LYS B O 1
ATOM 3400 N N . GLU B 1 105 ? -25.172 20.688 9.445 1 97.25 105 GLU B N 1
ATOM 3401 C CA . GLU B 1 105 ? -25.328 21.594 10.594 1 97.25 105 GLU B CA 1
ATOM 3402 C C . GLU B 1 105 ? -25.531 23.031 10.141 1 97.25 105 GLU B C 1
ATOM 3404 O O . GLU B 1 105 ? -26.375 23.75 10.703 1 97.25 105 GLU B O 1
ATOM 3409 N N . LEU B 1 106 ? -24.766 23.484 9.18 1 98.38 106 LEU B N 1
ATOM 3410 C CA . LEU B 1 106 ? -24.875 24.844 8.664 1 98.38 106 LEU B CA 1
ATOM 3411 C C . LEU B 1 106 ? -26.25 25.078 8.047 1 98.38 106 LEU B C 1
ATOM 3413 O O . LEU B 1 106 ? -26.859 26.141 8.242 1 98.38 106 LEU B O 1
ATOM 3417 N N . MET B 1 107 ? -26.672 24.078 7.34 1 97.44 107 MET B N 1
ATOM 3418 C CA . MET B 1 107 ? -28 24.156 6.738 1 97.44 107 MET B CA 1
ATOM 3419 C C . MET B 1 107 ? -29.078 24.266 7.809 1 97.44 107 MET B C 1
ATOM 3421 O O . MET B 1 107 ? -30.016 25.047 7.676 1 97.44 107 MET B O 1
ATOM 3425 N N . TYR B 1 108 ? -28.938 23.453 8.781 1 96.5 108 TYR B N 1
ATOM 3426 C CA . TYR B 1 108 ? -29.891 23.438 9.891 1 96.5 108 TYR B CA 1
ATOM 3427 C C . TYR B 1 108 ? -29.984 24.828 10.523 1 96.5 108 TYR B C 1
ATOM 3429 O O . TYR B 1 108 ? -31.062 25.266 10.914 1 96.5 108 TYR B O 1
ATOM 3437 N N . HIS B 1 109 ? -28.922 25.562 10.641 1 96.25 109 HIS B N 1
ATOM 3438 C CA . HIS B 1 109 ? -28.875 26.875 11.266 1 96.25 109 HIS B CA 1
ATOM 3439 C C . HIS B 1 109 ? -29.141 27.984 10.25 1 96.25 109 HIS B C 1
ATOM 3441 O O . HIS B 1 109 ? -29 29.156 10.562 1 96.25 109 HIS B O 1
ATOM 3447 N N . ASN B 1 110 ? -29.422 27.594 9.047 1 96.25 110 ASN B N 1
ATOM 3448 C CA . ASN B 1 110 ? -29.75 28.531 7.973 1 96.25 110 ASN B CA 1
ATOM 3449 C C . ASN B 1 110 ? -28.609 29.516 7.73 1 96.25 110 ASN B C 1
ATOM 3451 O O . ASN B 1 110 ? -28.859 30.719 7.582 1 96.25 110 ASN B O 1
ATOM 3455 N N . VAL B 1 111 ? -27.422 29 7.746 1 97.94 111 VAL B N 1
ATOM 3456 C CA . VAL B 1 111 ? -26.25 29.828 7.5 1 97.94 111 VAL B CA 1
ATOM 3457 C C . VAL B 1 111 ? -26.156 30.172 6.012 1 97.94 111 VAL B C 1
ATOM 3459 O O . VAL B 1 111 ? -26.281 29.281 5.156 1 97.94 111 VAL B O 1
ATOM 3462 N N . ARG B 1 112 ? -25.906 31.406 5.738 1 96.62 112 ARG B N 1
ATOM 3463 C CA . ARG B 1 112 ? -25.859 31.828 4.34 1 96.62 112 ARG B CA 1
ATOM 3464 C C . ARG B 1 112 ? -24.484 32.344 3.963 1 96.62 112 ARG B C 1
ATOM 3466 O O . ARG B 1 112 ? -24.188 32.531 2.783 1 96.62 112 ARG B O 1
ATOM 3473 N N . GLU B 1 113 ? -23.625 32.625 4.875 1 98.31 113 GLU B N 1
ATOM 3474 C CA . GLU B 1 113 ? -22.25 33.062 4.652 1 98.31 113 GLU B CA 1
ATOM 3475 C C . GLU B 1 113 ? -21.266 32.25 5.473 1 98.31 113 GLU B C 1
ATOM 3477 O O . GLU B 1 113 ? -21.344 32.219 6.699 1 98.31 113 GLU B O 1
ATOM 3482 N N . VAL B 1 114 ? -20.344 31.547 4.773 1 98.75 114 VAL B N 1
ATOM 3483 C CA . VAL B 1 114 ? -19.469 30.562 5.422 1 98.75 114 VAL B CA 1
ATOM 3484 C C . VAL B 1 114 ? -18.016 30.953 5.203 1 98.75 114 VAL B C 1
ATOM 3486 O O . VAL B 1 114 ? -17.594 31.188 4.07 1 98.75 114 VAL B O 1
ATOM 3489 N N . PHE B 1 115 ? -17.25 31.062 6.242 1 98.88 115 PHE B N 1
ATOM 3490 C CA . PHE B 1 115 ? -15.812 31.328 6.211 1 98.88 115 PHE B CA 1
ATOM 3491 C C . PHE B 1 115 ? -15.023 30.062 6.512 1 98.88 115 PHE B C 1
ATOM 3493 O O . PHE B 1 115 ? -15.062 29.562 7.633 1 98.88 115 PHE B O 1
ATOM 3500 N N . LEU B 1 116 ? -14.328 29.531 5.484 1 98.88 116 LEU B N 1
ATOM 3501 C CA . LEU B 1 116 ? -13.539 28.312 5.605 1 98.88 116 LEU B CA 1
ATOM 3502 C C . LEU B 1 116 ? -12.094 28.641 5.961 1 98.88 116 LEU B C 1
ATOM 3504 O O . LEU B 1 116 ? -11.398 29.312 5.191 1 98.88 116 LEU B O 1
ATOM 3508 N N . ILE B 1 117 ? -11.648 28.141 7.086 1 98.88 117 ILE B N 1
ATOM 3509 C CA . ILE B 1 117 ? -10.281 28.391 7.543 1 98.88 117 ILE B CA 1
ATOM 3510 C C . ILE B 1 117 ? -9.562 27.062 7.766 1 98.88 117 ILE B C 1
ATOM 3512 O O . ILE B 1 117 ? -9.672 26.453 8.836 1 98.88 117 ILE B O 1
ATOM 3516 N N . PRO B 1 118 ? -8.797 26.609 6.766 1 98.81 118 PRO B N 1
ATOM 3517 C CA . PRO B 1 118 ? -7.93 25.453 7.02 1 98.81 118 PRO B CA 1
ATOM 3518 C C . PRO B 1 118 ? -6.902 25.719 8.117 1 98.81 118 PRO B C 1
ATOM 3520 O O . PRO B 1 118 ? -6.234 26.75 8.117 1 98.81 118 PRO B O 1
ATOM 3523 N N . LEU B 1 119 ? -6.797 24.812 8.992 1 98.81 119 LEU B N 1
ATOM 3524 C CA . LEU B 1 119 ? -5.871 24.984 10.109 1 98.81 119 LEU B CA 1
ATOM 3525 C C . LEU B 1 119 ? -4.48 24.484 9.742 1 98.81 119 LEU B C 1
ATOM 3527 O O . LEU B 1 119 ? -3.822 23.812 10.539 1 98.81 119 LEU B O 1
ATOM 3531 N N . TYR B 1 120 ? -4.086 24.734 8.555 1 98.38 120 TYR B N 1
ATOM 3532 C CA . TYR B 1 120 ? -2.732 24.625 8.016 1 98.38 120 TYR B CA 1
ATOM 3533 C C . TYR B 1 120 ? -2.137 26 7.754 1 98.38 120 TYR B C 1
ATOM 3535 O O . TYR B 1 120 ? -2.639 26.75 6.914 1 98.38 120 TYR B O 1
ATOM 3543 N N . PRO B 1 121 ? -1.048 26.297 8.461 1 98.75 121 PRO B N 1
ATOM 3544 C CA . PRO B 1 121 ? -0.522 27.641 8.25 1 98.75 121 PRO B CA 1
ATOM 3545 C C . PRO B 1 121 ? -0.051 27.875 6.816 1 98.75 121 PRO B C 1
ATOM 3547 O O . PRO B 1 121 ? -0.092 29 6.32 1 98.75 121 PRO B O 1
ATOM 3550 N N . HIS B 1 122 ? 0.406 26.781 6.207 1 98.88 122 HIS B N 1
ATOM 3551 C CA . HIS B 1 122 ? 0.947 26.828 4.852 1 98.88 122 HIS B CA 1
ATOM 3552 C C . HIS B 1 122 ? 0.047 26.078 3.871 1 98.88 122 HIS B C 1
ATOM 3554 O O . HIS B 1 122 ? -0.503 25.031 4.199 1 98.88 122 HIS B O 1
ATOM 3560 N N . TYR B 1 123 ? -0.031 26.641 2.68 1 98.81 123 TYR B N 1
ATOM 3561 C CA . TYR B 1 123 ? -0.829 25.984 1.648 1 98.81 123 TYR B CA 1
ATOM 3562 C C . TYR B 1 123 ? -0.105 24.766 1.093 1 98.81 123 TYR B C 1
ATOM 3564 O O . TYR B 1 123 ? 1.106 24.797 0.861 1 98.81 123 TYR B O 1
ATOM 3572 N N . SER B 1 124 ? -0.827 23.75 0.894 1 98.75 124 SER B N 1
ATOM 3573 C CA . SER B 1 124 ? -0.39 22.609 0.089 1 98.75 124 SER B CA 1
ATOM 3574 C C . SER B 1 124 ? -1.569 21.938 -0.611 1 98.75 124 SER B C 1
ATOM 3576 O O . SER B 1 124 ? -2.693 21.969 -0.107 1 98.75 124 SER B O 1
ATOM 3578 N N . THR B 1 125 ? -1.308 21.375 -1.726 1 98.5 125 THR B N 1
ATOM 3579 C CA . THR B 1 125 ? -2.324 20.594 -2.412 1 98.5 125 THR B CA 1
ATOM 3580 C C . THR B 1 125 ? -2.764 19.406 -1.554 1 98.5 125 THR B C 1
ATOM 3582 O O . THR B 1 125 ? -3.922 18.984 -1.609 1 98.5 125 THR B O 1
ATOM 3585 N N . THR B 1 126 ? -1.895 18.938 -0.655 1 97.81 126 THR B N 1
ATOM 3586 C CA . THR B 1 126 ? -2.15 17.719 0.108 1 97.81 126 THR B CA 1
ATOM 3587 C C . THR B 1 126 ? -2.92 18.031 1.389 1 97.81 126 THR B C 1
ATOM 3589 O O . THR B 1 126 ? -3.357 17.125 2.098 1 97.81 126 THR B O 1
ATOM 3592 N N . THR B 1 127 ? -3.045 19.266 1.745 1 98.5 127 THR B N 1
ATOM 3593 C CA . THR B 1 127 ? -3.727 19.625 2.984 1 98.5 127 THR B CA 1
ATOM 3594 C C . THR B 1 127 ? -4.859 20.609 2.715 1 98.5 127 THR B C 1
ATOM 3596 O O . THR B 1 127 ? -6.012 20.219 2.553 1 98.5 127 THR B O 1
ATOM 3599 N N . THR B 1 128 ? -4.508 21.891 2.441 1 98.81 128 THR B N 1
ATOM 3600 C CA . THR B 1 128 ? -5.473 22.969 2.248 1 98.81 128 THR B CA 1
ATOM 3601 C C . THR B 1 128 ? -6.387 22.672 1.063 1 98.81 128 THR B C 1
ATOM 3603 O O . THR B 1 128 ? -7.613 22.688 1.195 1 98.81 128 THR B O 1
ATOM 3606 N N . LYS B 1 129 ? -5.777 22.391 -0.043 1 98.75 129 LYS B N 1
ATOM 3607 C CA . LYS B 1 129 ? -6.57 22.125 -1.239 1 98.75 129 LYS B CA 1
ATOM 3608 C C . LYS B 1 129 ? -7.508 20.938 -1.027 1 98.75 129 LYS B C 1
ATOM 3610 O O . LYS B 1 129 ? -8.688 21.016 -1.37 1 98.75 129 LYS B O 1
ATOM 3615 N N . SER B 1 130 ? -6.957 19.859 -0.504 1 98.69 130 SER B N 1
ATOM 3616 C CA . SER B 1 130 ? -7.75 18.656 -0.272 1 98.69 130 SER B CA 1
ATOM 3617 C C . SER B 1 130 ? -8.969 18.953 0.599 1 98.69 130 SER B C 1
ATOM 3619 O O . SER B 1 130 ? -10.078 18.547 0.28 1 98.69 130 SER B O 1
ATOM 3621 N N . SER B 1 131 ? -8.789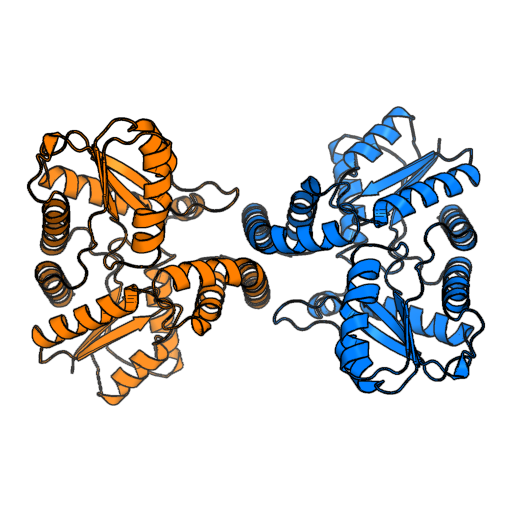 19.672 1.675 1 98.75 131 SER B N 1
ATOM 3622 C CA . SER B 1 131 ? -9.859 19.969 2.613 1 98.75 131 SER B CA 1
ATOM 3623 C C . SER B 1 131 ? -10.906 20.891 1.979 1 98.75 131 SER B C 1
ATOM 3625 O O . SER B 1 131 ? -12.109 20.672 2.135 1 98.75 131 SER B O 1
ATOM 3627 N N . LEU B 1 132 ? -10.438 21.906 1.303 1 98.81 132 LEU B N 1
ATOM 3628 C CA . LEU B 1 132 ? -11.352 22.859 0.666 1 98.81 132 LEU B CA 1
ATOM 3629 C C . LEU B 1 132 ? -12.164 22.172 -0.434 1 98.81 132 LEU B C 1
ATOM 3631 O O . LEU B 1 132 ? -13.383 22.328 -0.508 1 98.81 132 LEU B O 1
ATOM 3635 N N . GLU B 1 133 ? -11.453 21.359 -1.264 1 98.56 133 GLU B N 1
ATOM 3636 C CA . GLU B 1 133 ? -12.133 20.641 -2.336 1 98.56 133 GLU B CA 1
ATOM 3637 C C . GLU B 1 133 ? -13.219 19.719 -1.782 1 98.56 133 GLU B C 1
ATOM 3639 O O . GLU B 1 133 ? -14.312 19.625 -2.34 1 98.56 133 GLU B O 1
ATOM 3644 N N . ASP B 1 134 ? -12.852 19.047 -0.749 1 98.62 134 ASP B N 1
ATOM 3645 C CA . ASP B 1 134 ? -13.805 18.141 -0.127 1 98.62 134 ASP B CA 1
ATOM 3646 C C . ASP B 1 134 ? -15.055 18.875 0.343 1 98.62 134 ASP B C 1
ATOM 3648 O O . ASP B 1 134 ? -16.172 18.422 0.093 1 98.62 134 ASP B O 1
ATOM 3652 N N . PHE B 1 135 ? -14.867 20 1.001 1 98.75 135 PHE B N 1
ATOM 3653 C CA . PHE B 1 135 ? -15.977 20.781 1.517 1 98.75 135 PHE B CA 1
ATOM 3654 C C . PHE B 1 135 ? -16.859 21.297 0.378 1 98.75 135 PHE B C 1
ATOM 3656 O O . PHE B 1 135 ? -18.078 21.156 0.423 1 98.75 135 PHE B O 1
ATOM 3663 N N . TYR B 1 136 ? -16.25 21.875 -0.645 1 98.56 136 TYR B N 1
ATOM 3664 C CA . TYR B 1 136 ? -17 22.438 -1.771 1 98.56 136 TYR B CA 1
ATOM 3665 C C . TYR B 1 136 ? -17.75 21.344 -2.52 1 98.56 136 TYR B C 1
ATOM 3667 O O . TYR B 1 136 ? -18.906 21.547 -2.9 1 98.56 136 TYR B O 1
ATOM 3675 N N . ASN B 1 137 ? -17.047 20.234 -2.727 1 98.12 137 ASN B N 1
ATOM 3676 C CA . ASN B 1 137 ? -17.703 19.125 -3.42 1 98.12 137 ASN B CA 1
ATOM 3677 C C . ASN B 1 137 ? -18.906 18.625 -2.645 1 98.12 137 ASN B C 1
ATOM 3679 O O . ASN B 1 137 ? -19.953 18.312 -3.234 1 98.12 137 ASN B O 1
ATOM 3683 N N . MET B 1 138 ? -18.734 18.516 -1.354 1 98.19 138 MET B N 1
ATOM 3684 C CA . MET B 1 138 ? -19.844 18.047 -0.522 1 98.19 138 MET B CA 1
ATOM 3685 C C . MET B 1 138 ? -20.984 19.031 -0.527 1 98.19 138 MET B C 1
ATOM 3687 O O . MET B 1 138 ? -22.156 18.641 -0.589 1 98.19 138 MET B O 1
ATOM 3691 N N . ALA B 1 139 ? -20.672 20.312 -0.399 1 98.31 139 ALA B N 1
ATOM 3692 C CA . ALA B 1 139 ? -21.688 21.359 -0.444 1 98.31 139 ALA B CA 1
ATOM 3693 C C . ALA B 1 139 ? -22.484 21.281 -1.74 1 98.31 139 ALA B C 1
ATOM 3695 O O . ALA B 1 139 ? -23.719 21.328 -1.72 1 98.31 139 ALA B O 1
ATOM 3696 N N . LYS B 1 140 ? -21.703 21.172 -2.807 1 97.31 140 LYS B N 1
ATOM 3697 C CA . LYS B 1 140 ? -22.344 21.047 -4.113 1 97.31 140 LYS B CA 1
ATOM 3698 C C . LYS B 1 140 ? -23.234 19.812 -4.18 1 97.31 140 LYS B C 1
ATOM 3700 O O . LYS B 1 140 ? -24.359 19.875 -4.684 1 97.31 140 LYS B O 1
ATOM 3705 N N . GLY B 1 141 ? -22.766 18.766 -3.65 1 97 141 GLY B N 1
ATOM 3706 C CA . GLY B 1 141 ? -23.453 17.484 -3.713 1 97 141 GLY B CA 1
ATOM 3707 C C . GLY B 1 141 ? -24.781 17.5 -2.973 1 97 141 GLY B C 1
ATOM 3708 O O . GLY B 1 141 ? -25.734 16.828 -3.379 1 97 141 GLY B O 1
ATOM 3709 N N . VAL B 1 142 ? -24.859 18.281 -1.919 1 96.5 142 VAL B N 1
ATOM 3710 C CA . VAL B 1 142 ? -26.078 18.266 -1.116 1 96.5 142 VAL B CA 1
ATOM 3711 C C . VAL B 1 142 ? -26.922 19.484 -1.43 1 96.5 142 VAL B C 1
ATOM 3713 O O . VAL B 1 142 ? -27.969 19.719 -0.8 1 96.5 142 VAL B O 1
ATOM 3716 N N . GLY B 1 143 ? -26.469 20.344 -2.332 1 96.31 143 GLY B N 1
ATOM 3717 C CA . GLY B 1 143 ? -27.219 21.5 -2.771 1 96.31 143 GLY B CA 1
ATOM 3718 C C . GLY B 1 143 ? -27.172 22.656 -1.779 1 96.31 143 GLY B C 1
ATOM 3719 O O . GLY B 1 143 ? -28.141 23.391 -1.624 1 96.31 143 GLY B O 1
ATOM 3720 N N . TYR B 1 144 ? -26.109 22.688 -1.021 1 97.25 144 TYR B N 1
ATOM 3721 C CA . TYR B 1 144 ? -25.938 23.781 -0.085 1 97.25 144 TYR B CA 1
ATOM 3722 C C . TYR B 1 144 ? -25.344 25 -0.787 1 97.25 144 TYR B C 1
ATOM 3724 O O . TYR B 1 144 ? -24.219 24.938 -1.319 1 97.25 144 TYR B O 1
ATOM 3732 N N . HIS B 1 145 ? -26.172 26.047 -0.821 1 93.44 145 HIS B N 1
ATOM 3733 C CA . HIS B 1 145 ? -25.75 27.281 -1.475 1 93.44 145 HIS B CA 1
ATOM 3734 C C . HIS B 1 145 ? -25.531 28.391 -0.459 1 93.44 145 HIS B C 1
ATOM 3736 O O . HIS B 1 145 ? -26.469 28.781 0.247 1 93.44 145 HIS B O 1
ATOM 3742 N N . ALA B 1 146 ? -24.391 28.719 -0.243 1 96.44 146 ALA B N 1
ATOM 3743 C CA . ALA B 1 146 ? -24 29.828 0.625 1 96.44 146 ALA B CA 1
ATOM 3744 C C . ALA B 1 146 ? -22.875 30.656 -0.007 1 96.44 146 ALA B C 1
ATOM 3746 O O . ALA B 1 146 ? -22.281 30.234 -1.004 1 96.44 146 ALA B O 1
ATOM 3747 N N . ARG B 1 147 ? -22.828 31.891 0.419 1 97.06 147 ARG B N 1
ATOM 3748 C CA . ARG B 1 147 ? -21.656 32.656 0.053 1 97.06 147 ARG B CA 1
ATOM 3749 C C . ARG B 1 147 ? -20.422 32.156 0.791 1 97.06 147 ARG B C 1
ATOM 3751 O O . ARG B 1 147 ? -20.344 32.25 2.018 1 97.06 147 ARG B O 1
ATOM 3758 N N . PHE B 1 148 ? -19.344 31.609 0.109 1 98.44 148 PHE B N 1
ATOM 3759 C CA . PHE B 1 148 ? -18.188 30.969 0.712 1 98.44 148 PHE B CA 1
ATOM 3760 C C . PHE B 1 148 ? -16.969 31.891 0.625 1 98.44 148 PHE B C 1
ATOM 3762 O O . PHE B 1 148 ? -16.734 32.531 -0.405 1 98.44 148 PHE B O 1
ATOM 3769 N N . HIS B 1 149 ? -16.312 32.031 1.674 1 98.5 149 HIS B N 1
ATOM 3770 C CA . HIS B 1 149 ? -15 32.656 1.773 1 98.5 149 HIS B CA 1
ATOM 3771 C C . HIS B 1 149 ? -13.961 31.656 2.293 1 98.5 149 HIS B C 1
ATOM 3773 O O . HIS B 1 149 ? -14.242 30.875 3.213 1 98.5 149 HIS B O 1
ATOM 3779 N N . ASP B 1 150 ? -12.828 31.547 1.609 1 98.56 150 ASP B N 1
ATOM 3780 C CA . ASP B 1 150 ? -11.773 30.672 2.123 1 98.56 150 ASP B CA 1
ATOM 3781 C C . ASP B 1 150 ? -10.422 31.375 2.1 1 98.56 150 ASP B C 1
ATOM 3783 O O . ASP B 1 150 ? -10.281 32.469 1.524 1 98.56 150 ASP B O 1
ATOM 3787 N N . ILE B 1 151 ? -9.492 30.859 2.795 1 98.31 151 ILE B N 1
ATOM 3788 C CA . ILE B 1 151 ? -8.125 31.391 2.805 1 98.31 151 ILE B CA 1
ATOM 3789 C C . ILE B 1 151 ? -7.145 30.25 2.539 1 98.31 151 ILE B C 1
ATOM 3791 O O . ILE B 1 151 ? -7.363 29.109 2.975 1 98.31 151 ILE B O 1
ATOM 3795 N N . ALA B 1 152 ? -6.066 30.516 1.88 1 97.75 152 ALA B N 1
ATOM 3796 C CA . ALA B 1 152 ? -5.102 29.516 1.456 1 97.75 152 ALA B CA 1
ATOM 3797 C C . ALA B 1 152 ? -4.051 29.266 2.537 1 97.75 152 ALA B C 1
ATOM 3799 O O . ALA B 1 152 ? -3.525 28.156 2.66 1 97.75 152 ALA B O 1
ATOM 3800 N N . ASN B 1 153 ? -3.654 30.281 3.152 1 98.56 153 ASN B N 1
ATOM 3801 C CA . ASN B 1 153 ? -2.604 30.266 4.164 1 98.56 153 ASN B CA 1
ATOM 3802 C C . ASN B 1 153 ? -2.695 31.469 5.094 1 98.56 153 ASN B C 1
ATOM 3804 O O . ASN B 1 153 ? -3.484 32.375 4.855 1 98.56 153 ASN B O 1
ATOM 3808 N N . PHE B 1 154 ? -2.01 31.406 6.211 1 98.81 154 PHE B N 1
ATOM 3809 C CA . PHE B 1 154 ? -2.057 32.531 7.117 1 98.81 154 PHE B CA 1
ATOM 3810 C C . PHE B 1 154 ? -0.775 32.625 7.938 1 98.81 154 PHE B C 1
ATOM 3812 O O . PHE B 1 154 ? -0.762 33.25 9.008 1 98.81 154 PHE B O 1
ATOM 3819 N N . TYR B 1 155 ? 0.346 31.984 7.465 1 98.75 155 TYR B N 1
ATOM 3820 C CA . TYR B 1 155 ? 1.587 31.859 8.219 1 98.75 155 TYR B CA 1
ATOM 3821 C C . TYR B 1 155 ? 2.207 33.25 8.477 1 98.75 155 TYR B C 1
ATOM 3823 O O . TYR B 1 155 ? 3.02 33.406 9.391 1 98.75 155 TYR B O 1
ATOM 3831 N N . GLU B 1 156 ? 1.771 34.25 7.742 1 98.56 156 GLU B N 1
ATOM 3832 C CA . GLU B 1 156 ? 2.363 35.594 7.883 1 98.56 156 GLU B CA 1
ATOM 3833 C C . GLU B 1 156 ? 1.621 36.406 8.93 1 98.56 156 GLU B C 1
ATOM 3835 O O . GLU B 1 156 ? 2.057 37.5 9.281 1 98.56 156 GLU B O 1
ATOM 3840 N N . ASN B 1 157 ? 0.507 35.969 9.375 1 98.69 157 ASN B N 1
ATOM 3841 C CA . ASN B 1 157 ? -0.3 36.719 10.328 1 98.69 157 ASN B CA 1
ATOM 3842 C C . ASN B 1 157 ? 0.487 37.031 11.594 1 98.69 157 ASN B C 1
ATOM 3844 O O . ASN B 1 157 ? 1.037 36.156 12.242 1 98.69 157 ASN B O 1
ATOM 3848 N N . ARG B 1 158 ? 0.482 38.25 11.953 1 98.25 158 ARG B N 1
ATOM 3849 C CA . ARG B 1 158 ? 1.293 38.75 13.062 1 98.25 158 ARG B CA 1
ATOM 3850 C C . ARG B 1 158 ? 0.861 38.125 14.383 1 98.25 158 ARG B C 1
ATOM 3852 O O . ARG B 1 158 ? 1.701 37.719 15.188 1 98.25 158 ARG B O 1
ATOM 3859 N N . LEU B 1 159 ? -0.421 38.094 14.617 1 98.69 159 LEU B N 1
ATOM 3860 C CA . LEU B 1 159 ? -0.934 37.531 15.867 1 98.69 159 LEU B CA 1
ATOM 3861 C C . LEU B 1 159 ? -0.654 36.031 15.961 1 98.69 159 LEU B C 1
ATOM 3863 O O . LEU B 1 159 ? -0.375 35.5 17.047 1 98.69 159 LEU B O 1
ATOM 3867 N N . TYR B 1 160 ? -0.706 35.344 14.828 1 98.81 160 TYR B N 1
ATOM 3868 C CA . TYR B 1 160 ? -0.372 33.938 14.797 1 98.81 160 TYR B CA 1
ATOM 3869 C C . TYR B 1 160 ? 1.083 33.719 15.188 1 98.81 160 TYR B C 1
ATOM 3871 O O . TYR B 1 160 ? 1.387 32.812 15.984 1 98.81 160 TYR B O 1
ATOM 3879 N N . ASN B 1 161 ? 1.975 34.5 14.625 1 98.81 161 ASN B N 1
ATOM 3880 C CA . ASN B 1 161 ? 3.396 34.375 14.922 1 98.81 161 ASN B CA 1
ATOM 3881 C C . ASN B 1 161 ? 3.691 34.719 16.391 1 98.81 161 ASN B C 1
ATOM 3883 O O . ASN B 1 161 ? 4.594 34.125 16.984 1 98.81 161 ASN B O 1
ATOM 3887 N N . GLN B 1 162 ? 2.893 35.594 16.984 1 98.44 162 GLN B N 1
ATOM 3888 C CA . GLN B 1 162 ? 3.031 35.875 18.406 1 98.44 162 GLN B CA 1
ATOM 3889 C C . GLN B 1 162 ? 2.635 34.656 19.234 1 98.44 162 GLN B C 1
ATOM 3891 O O . GLN B 1 162 ? 3.248 34.375 20.266 1 98.44 162 GLN B O 1
ATOM 3896 N N . ALA B 1 163 ? 1.564 34 18.797 1 98.81 163 ALA B N 1
ATOM 3897 C CA . ALA B 1 163 ? 1.148 32.781 19.484 1 98.81 163 ALA B CA 1
ATOM 3898 C C . ALA B 1 163 ? 2.262 31.734 19.469 1 98.81 163 ALA B C 1
ATOM 3900 O O . ALA B 1 163 ? 2.486 31.047 20.453 1 98.81 163 ALA B O 1
ATOM 3901 N N . ILE B 1 164 ? 2.963 31.625 18.328 1 98.81 164 ILE B N 1
ATOM 3902 C CA . ILE B 1 164 ? 4.059 30.672 18.172 1 98.81 164 ILE B CA 1
ATOM 3903 C C . ILE B 1 164 ? 5.195 31.047 19.125 1 98.81 164 ILE B C 1
ATOM 3905 O O . ILE B 1 164 ? 5.719 30.188 19.828 1 98.81 164 ILE B O 1
ATOM 3909 N N . ILE B 1 165 ? 5.559 32.344 19.172 1 97.94 165 ILE B N 1
ATOM 3910 C CA . ILE B 1 165 ? 6.66 32.812 20 1 97.94 165 ILE B CA 1
ATOM 3911 C C . ILE B 1 165 ? 6.363 32.5 21.469 1 97.94 165 ILE B C 1
ATOM 3913 O O . ILE B 1 165 ? 7.25 32.094 22.219 1 97.94 165 ILE B O 1
ATOM 3917 N N . GLU B 1 166 ? 5.148 32.688 21.844 1 97.69 166 GLU B N 1
ATOM 3918 C CA . GLU B 1 166 ? 4.746 32.406 23.219 1 97.69 166 GLU B CA 1
ATOM 3919 C C . GLU B 1 166 ? 4.969 30.938 23.562 1 97.69 166 GLU B C 1
ATOM 3921 O O . GLU B 1 166 ? 5.426 30.609 24.656 1 97.69 166 GLU B O 1
ATOM 3926 N N . ARG B 1 167 ? 4.637 30.047 22.672 1 98.38 167 ARG B N 1
ATOM 3927 C CA . ARG B 1 167 ? 4.805 28.609 22.906 1 98.38 167 ARG B CA 1
ATOM 3928 C C . ARG B 1 167 ? 6.277 28.25 23.016 1 98.38 167 ARG B C 1
ATOM 3930 O O . ARG B 1 167 ? 6.652 27.406 23.828 1 98.38 167 ARG B O 1
ATOM 3937 N N . ILE B 1 168 ? 7.078 28.844 22.156 1 98 168 ILE B N 1
ATOM 3938 C CA . ILE B 1 168 ? 8.516 28.609 22.188 1 98 168 ILE B CA 1
ATOM 3939 C C . ILE B 1 168 ? 9.086 29.047 23.531 1 98 168 ILE B C 1
ATOM 3941 O O . ILE B 1 168 ? 9.859 28.312 24.156 1 98 168 ILE B O 1
ATOM 3945 N N . GLU B 1 169 ? 8.672 30.172 23.969 1 95.88 169 GLU B N 1
ATOM 3946 C CA . GLU B 1 169 ? 9.133 30.688 25.25 1 95.88 169 GLU B CA 1
ATOM 3947 C C . GLU B 1 169 ? 8.672 29.812 26.406 1 95.88 169 GLU B C 1
ATOM 3949 O O . GLU B 1 169 ? 9.438 29.547 27.344 1 95.88 169 GLU B O 1
ATOM 3954 N N . GLU B 1 170 ? 7.461 29.422 26.344 1 97.44 170 GLU B N 1
ATOM 3955 C CA . GLU B 1 170 ? 6.918 28.547 27.375 1 97.44 170 GLU B CA 1
ATOM 3956 C C . GLU B 1 170 ? 7.723 27.25 27.484 1 97.44 170 GLU B C 1
ATOM 3958 O O . GLU B 1 170 ? 7.945 26.75 28.594 1 97.44 170 GLU B O 1
ATOM 3963 N N . ALA B 1 171 ? 8.133 26.734 26.359 1 97.44 171 ALA B N 1
ATOM 3964 C CA . ALA B 1 171 ? 8.859 25.469 26.328 1 97.44 171 ALA B CA 1
ATOM 3965 C C . ALA B 1 171 ? 10.234 25.594 26.969 1 97.44 171 ALA B C 1
ATOM 3967 O O . ALA B 1 171 ? 10.773 24.625 27.516 1 97.44 171 ALA B O 1
ATOM 3968 N N . LEU B 1 172 ? 10.82 26.719 26.953 1 95.75 172 LEU B N 1
ATOM 3969 C CA . LEU B 1 172 ? 12.141 26.969 27.516 1 95.75 172 LEU B CA 1
ATOM 3970 C C . LEU B 1 172 ? 12.078 26.953 29.047 1 95.75 172 LEU B C 1
ATOM 3972 O O . LEU B 1 172 ? 13.07 26.656 29.703 1 95.75 172 LEU B O 1
ATOM 3976 N N . ASP B 1 173 ? 10.875 27.328 29.547 1 94.06 173 ASP B N 1
ATOM 3977 C CA . ASP B 1 173 ? 10.617 27.266 30.984 1 94.06 173 ASP B CA 1
ATOM 3978 C C . ASP B 1 173 ? 11.695 28.016 31.766 1 94.06 173 ASP B C 1
ATOM 3980 O O . ASP B 1 173 ? 12.289 27.453 32.688 1 94.06 173 ASP B O 1
ATOM 3984 N N . GLY B 1 174 ? 12.078 29.109 31.312 1 93 174 GLY B N 1
ATOM 3985 C CA . GLY B 1 174 ? 12.984 29.969 32.062 1 93 174 GLY B CA 1
ATOM 3986 C C . GLY B 1 174 ? 14.445 29.703 31.734 1 93 174 GLY B C 1
ATOM 3987 O O . GLY B 1 174 ? 15.32 30.453 32.188 1 93 174 GLY B O 1
ATOM 3988 N N . GLU B 1 175 ? 14.719 28.703 31.016 1 95.62 175 GLU B N 1
ATOM 3989 C CA . GLU B 1 175 ? 16.094 28.422 30.656 1 95.62 175 GLU B CA 1
ATOM 3990 C C . GLU B 1 175 ? 16.625 29.453 29.656 1 95.62 175 GLU B C 1
ATOM 3992 O O . GLU B 1 175 ? 15.836 30.094 28.953 1 95.62 175 GLU B O 1
ATOM 3997 N N . ASP B 1 176 ? 17.938 29.5 29.609 1 94.62 176 ASP B N 1
ATOM 3998 C CA . ASP B 1 176 ? 18.578 30.469 28.734 1 94.62 176 ASP B CA 1
ATOM 3999 C C . ASP B 1 176 ? 18.453 30.031 27.266 1 94.62 176 ASP B C 1
ATOM 4001 O O . ASP B 1 176 ? 19 29 26.875 1 94.62 176 ASP B O 1
ATOM 4005 N N . THR B 1 177 ? 17.844 30.844 26.5 1 93.38 177 THR B N 1
ATOM 4006 C CA . THR B 1 177 ? 17.625 30.562 25.078 1 93.38 177 THR B CA 1
ATOM 4007 C C . THR B 1 177 ? 18.953 30.391 24.359 1 93.38 177 THR B C 1
ATOM 4009 O O . THR B 1 177 ? 19.047 29.625 23.391 1 93.38 177 THR B O 1
ATOM 4012 N N . LYS B 1 178 ? 19.938 31.062 24.828 1 94.69 178 LYS B N 1
ATOM 4013 C CA . LYS B 1 178 ? 21.234 31.047 24.156 1 94.69 178 LYS B CA 1
ATOM 4014 C C . LYS B 1 178 ? 21.906 29.688 24.266 1 94.69 178 LYS B C 1
ATOM 4016 O O . LYS B 1 178 ? 22.844 29.391 23.531 1 94.69 178 LYS B O 1
ATOM 4021 N N . GLU B 1 179 ? 21.359 28.906 25.047 1 96.19 179 GLU B N 1
ATOM 4022 C CA . GLU B 1 179 ? 21.922 27.562 25.234 1 96.19 179 GLU B CA 1
ATOM 4023 C C . GLU B 1 179 ? 21.297 26.562 24.266 1 96.19 179 GLU B C 1
ATOM 4025 O O . GLU B 1 179 ? 21.766 25.438 24.141 1 96.19 179 GLU B O 1
ATOM 4030 N N . TYR B 1 180 ? 20.266 26.984 23.578 1 97.75 180 TYR B N 1
ATOM 4031 C CA . TYR B 1 180 ? 19.5 26.047 22.766 1 97.75 180 TYR B CA 1
ATOM 4032 C C . TYR B 1 180 ? 19.656 26.344 21.281 1 97.75 180 TYR B C 1
ATOM 4034 O O . TYR B 1 180 ? 19.703 27.516 20.891 1 97.75 180 TYR B O 1
ATOM 4042 N N . GLU B 1 181 ? 19.734 25.281 20.516 1 98.06 181 GLU B N 1
ATOM 4043 C CA . GLU B 1 181 ? 19.406 25.344 19.078 1 98.06 181 GLU B CA 1
ATOM 4044 C C . GLU B 1 181 ? 17.906 25.188 18.859 1 98.06 181 GLU B C 1
ATOM 4046 O O . GLU B 1 181 ? 17.266 24.297 19.422 1 98.06 181 GLU B O 1
ATOM 4051 N N . LEU B 1 182 ? 17.344 26.109 18.078 1 98.56 182 LEU B N 1
ATOM 4052 C CA . LEU B 1 182 ? 15.938 26.016 17.734 1 98.56 182 LEU B CA 1
ATOM 4053 C C . LEU B 1 182 ? 15.75 25.359 16.375 1 98.56 182 LEU B C 1
ATOM 4055 O O . LEU B 1 182 ? 16.25 25.859 15.359 1 98.56 182 LEU B O 1
ATOM 4059 N N . VAL B 1 183 ? 15.062 24.219 16.359 1 98.75 183 VAL B N 1
ATOM 4060 C CA . VAL B 1 183 ? 14.797 23.5 15.117 1 98.75 183 VAL B CA 1
ATOM 4061 C C . VAL B 1 183 ? 13.312 23.594 14.773 1 98.75 183 VAL B C 1
ATOM 4063 O O . VAL B 1 183 ? 12.469 23.062 15.5 1 98.75 183 VAL B O 1
ATOM 4066 N N . PHE B 1 184 ? 13.008 24.312 13.703 1 98.88 184 PHE B N 1
ATOM 4067 C CA . PHE B 1 184 ? 11.656 24.266 13.148 1 98.88 184 PHE B CA 1
ATOM 4068 C C . PHE B 1 184 ? 11.43 22.969 12.375 1 98.88 184 PHE B C 1
ATOM 4070 O O . PHE B 1 184 ? 12.062 22.734 11.344 1 98.88 184 PHE B O 1
ATOM 4077 N N . SER B 1 185 ? 10.562 22.141 12.898 1 98.81 185 SER B N 1
ATOM 4078 C CA . SER B 1 185 ? 10.25 20.875 12.242 1 98.81 185 SER B CA 1
ATOM 4079 C C . SER B 1 185 ? 8.969 20.984 11.422 1 98.81 185 SER B C 1
ATOM 4081 O O . SER B 1 185 ? 7.926 21.391 11.938 1 98.81 185 SER B O 1
ATOM 4083 N N . ALA B 1 186 ? 9.016 20.672 10.172 1 98.75 186 ALA B N 1
ATOM 4084 C CA . ALA B 1 186 ? 7.863 20.688 9.273 1 98.75 186 ALA B CA 1
ATOM 4085 C C . ALA B 1 186 ? 7.59 19.297 8.711 1 98.75 186 ALA B C 1
ATOM 4087 O O . ALA B 1 186 ? 8.516 18.516 8.5 1 98.75 186 ALA B O 1
ATOM 4088 N N . HIS B 1 187 ? 6.316 18.953 8.547 1 98.19 187 HIS B N 1
ATOM 4089 C CA . HIS B 1 187 ? 5.992 17.734 7.824 1 98.19 187 HIS B CA 1
ATOM 4090 C C . HIS B 1 187 ? 6.57 17.766 6.414 1 98.19 187 HIS B C 1
ATOM 4092 O O . HIS B 1 187 ? 6.434 18.766 5.703 1 98.19 187 HIS B O 1
ATOM 4098 N N . SER B 1 188 ? 7.176 16.719 6.012 1 97.81 188 SER B N 1
ATOM 4099 C CA . SER B 1 188 ? 7.801 16.672 4.695 1 97.81 188 SER B CA 1
ATOM 4100 C C . SER B 1 188 ? 6.773 16.391 3.605 1 97.81 188 SER B C 1
ATOM 4102 O O . SER B 1 188 ? 5.629 16.031 3.898 1 97.81 188 SER B O 1
ATOM 4104 N N . LEU B 1 189 ? 7.141 16.688 2.35 1 96.88 189 LEU B N 1
ATOM 4105 C CA . LEU B 1 189 ? 6.41 16.328 1.138 1 96.88 189 LEU B CA 1
ATOM 4106 C C . LEU B 1 189 ? 7.352 15.75 0.086 1 96.88 189 LEU B C 1
ATOM 4108 O O . LEU B 1 189 ? 8.531 16.109 0.042 1 96.88 189 LEU B O 1
ATOM 4112 N N . PRO B 1 190 ? 6.785 14.867 -0.716 1 93.81 190 PRO B N 1
ATOM 4113 C CA . PRO B 1 190 ? 7.602 14.469 -1.865 1 93.81 190 PRO B CA 1
ATOM 4114 C C . PRO B 1 190 ? 8.062 15.664 -2.701 1 93.81 190 PRO B C 1
ATOM 4116 O O . PRO B 1 190 ? 7.262 16.547 -3.002 1 93.81 190 PRO B O 1
ATOM 4119 N N . GLN B 1 191 ? 9.305 15.68 -3.062 1 96.25 191 GLN B N 1
ATOM 4120 C CA . GLN B 1 191 ? 9.883 16.766 -3.842 1 96.25 191 GLN B CA 1
ATOM 4121 C C . GLN B 1 191 ? 9.086 17.031 -5.117 1 96.25 191 GLN B C 1
ATOM 4123 O O . GLN B 1 191 ? 8.977 18.172 -5.566 1 96.25 191 GLN B O 1
ATOM 4128 N N . LYS B 1 192 ? 8.516 16.016 -5.648 1 93.5 192 LYS B N 1
ATOM 4129 C CA . LYS B 1 192 ? 7.773 16.109 -6.898 1 93.5 192 LYS B CA 1
ATOM 4130 C C . LYS B 1 192 ? 6.559 17.016 -6.742 1 93.5 192 LYS B C 1
ATOM 4132 O O . LYS B 1 192 ? 6.16 17.703 -7.691 1 93.5 192 LYS B O 1
ATOM 4137 N N . ILE B 1 193 ? 5.973 17.047 -5.59 1 95.31 193 ILE B N 1
ATOM 4138 C CA . ILE B 1 193 ? 4.824 17.906 -5.32 1 95.31 193 ILE B CA 1
ATOM 4139 C C . ILE B 1 193 ? 5.242 19.375 -5.414 1 95.31 193 ILE B C 1
ATOM 4141 O O . ILE B 1 193 ? 4.531 20.203 -5.996 1 95.31 193 ILE B O 1
ATOM 4145 N N . ILE B 1 194 ? 6.406 19.688 -4.918 1 97.88 194 ILE B N 1
ATOM 4146 C CA . ILE B 1 194 ? 6.957 21.031 -4.973 1 97.88 194 ILE B CA 1
ATOM 4147 C C . ILE B 1 194 ? 7.277 21.406 -6.422 1 97.88 194 ILE B C 1
ATOM 4149 O O . ILE B 1 194 ? 6.961 22.5 -6.871 1 97.88 194 ILE B O 1
ATOM 4153 N N . GLU B 1 195 ? 7.797 20.469 -7.125 1 96.81 195 GLU B N 1
ATOM 4154 C CA . GLU B 1 195 ? 8.188 20.688 -8.516 1 96.81 195 GLU B CA 1
ATOM 4155 C C . GLU B 1 195 ? 6.965 20.969 -9.391 1 96.81 195 GLU B C 1
ATOM 4157 O O . GLU B 1 195 ? 7.066 21.672 -10.398 1 96.81 195 GLU B O 1
ATOM 4162 N N . LYS B 1 196 ? 5.875 20.484 -8.977 1 96.06 196 LYS B N 1
ATOM 4163 C CA . LYS B 1 196 ? 4.637 20.672 -9.727 1 96.06 196 LYS B CA 1
ATOM 4164 C C . LYS B 1 196 ? 3.98 22 -9.383 1 96.06 196 LYS B C 1
ATOM 4166 O O . LYS B 1 196 ? 2.908 22.328 -9.898 1 96.06 196 LYS B O 1
ATOM 4171 N N . GLY B 1 197 ? 4.602 22.734 -8.422 1 97.88 197 GLY B N 1
ATOM 4172 C CA . GLY B 1 197 ? 4.137 24.094 -8.211 1 97.88 197 GLY B CA 1
ATOM 4173 C C . GLY B 1 197 ? 3.551 24.312 -6.832 1 97.88 197 GLY B C 1
ATOM 4174 O O . GLY B 1 197 ? 3.078 25.422 -6.52 1 97.88 197 GLY B O 1
ATOM 4175 N N . ASP B 1 198 ? 3.557 23.312 -6.023 1 98.5 198 ASP B N 1
ATOM 4176 C CA . ASP B 1 198 ? 3.078 23.484 -4.656 1 98.5 198 ASP B CA 1
ATOM 4177 C C . ASP B 1 198 ? 3.939 24.484 -3.895 1 98.5 198 ASP B C 1
ATOM 4179 O O . ASP B 1 198 ? 5.16 24.344 -3.826 1 98.5 198 ASP B O 1
ATOM 4183 N N . PRO B 1 199 ? 3.332 25.453 -3.299 1 98.75 199 PRO B N 1
ATOM 4184 C CA . PRO B 1 199 ? 4.125 26.516 -2.688 1 98.75 199 PRO B CA 1
ATOM 4185 C C . PRO B 1 199 ? 4.578 26.188 -1.271 1 98.75 199 PRO B C 1
ATOM 4187 O O . PRO B 1 199 ? 5.246 27 -0.622 1 98.75 199 PRO B O 1
ATOM 4190 N N . TYR B 1 200 ? 4.371 25.031 -0.8 1 98.81 200 TYR B N 1
ATOM 4191 C CA . TYR B 1 200 ? 4.527 24.625 0.593 1 98.81 200 TYR B CA 1
ATOM 4192 C C . TYR B 1 200 ? 5.941 24.906 1.086 1 98.81 200 TYR B C 1
ATOM 4194 O O . TYR B 1 200 ? 6.133 25.547 2.121 1 98.81 200 TYR B O 1
ATOM 4202 N N . LEU B 1 201 ? 6.898 24.438 0.391 1 98.75 201 LEU B N 1
ATOM 4203 C CA . LEU B 1 201 ? 8.281 24.594 0.821 1 98.75 201 LEU B CA 1
ATOM 4204 C C . LEU B 1 201 ? 8.656 26.062 0.936 1 98.75 201 LEU B C 1
ATOM 4206 O O . LEU B 1 201 ? 9.266 26.484 1.926 1 98.75 201 LEU B O 1
ATOM 4210 N N . GLN B 1 202 ? 8.289 26.812 -0.045 1 98.69 202 GLN B N 1
ATOM 4211 C CA . GLN B 1 202 ? 8.578 28.234 -0.04 1 98.69 202 GLN B CA 1
ATOM 4212 C C . GLN B 1 202 ? 7.922 28.938 1.152 1 98.69 202 GLN B C 1
ATOM 4214 O O . GLN B 1 202 ? 8.547 29.75 1.82 1 98.69 202 GLN B O 1
ATOM 4219 N N . GLU B 1 203 ? 6.711 28.594 1.405 1 98.88 203 GLU B N 1
ATOM 4220 C CA . GLU B 1 203 ? 5.977 29.219 2.498 1 98.88 203 GLU B CA 1
ATOM 4221 C C . GLU B 1 203 ? 6.57 28.844 3.852 1 98.88 203 GLU B C 1
ATOM 4223 O O . GLU B 1 203 ? 6.66 29.688 4.75 1 98.88 203 GLU B O 1
ATOM 4228 N N . VAL B 1 204 ? 6.973 27.578 3.982 1 98.88 204 VAL B N 1
ATOM 4229 C CA . VAL B 1 204 ? 7.594 27.141 5.227 1 98.88 204 VAL B CA 1
ATOM 4230 C C . VAL B 1 204 ? 8.898 27.906 5.453 1 98.88 204 VAL B C 1
ATOM 4232 O O . VAL B 1 204 ? 9.156 28.375 6.562 1 98.88 204 VAL B O 1
ATOM 4235 N N . GLN B 1 205 ? 9.688 28.031 4.438 1 98.81 205 GLN B N 1
ATOM 4236 C CA . GLN B 1 205 ? 10.961 28.734 4.539 1 98.81 205 GLN B CA 1
ATOM 4237 C C . GLN B 1 205 ? 10.75 30.203 4.871 1 98.81 205 GLN B C 1
ATOM 4239 O O . GLN B 1 205 ? 11.477 30.766 5.695 1 98.81 205 GLN B O 1
ATOM 4244 N N . GLU B 1 206 ? 9.789 30.797 4.211 1 98.81 206 GLU B N 1
ATOM 4245 C CA . GLU B 1 206 ? 9.461 32.188 4.512 1 98.81 206 GLU B CA 1
ATOM 4246 C C . GLU B 1 206 ? 9 32.344 5.957 1 98.81 206 GLU B C 1
ATOM 4248 O O . GLU B 1 206 ? 9.352 33.312 6.625 1 98.81 206 GLU B O 1
ATOM 4253 N N . HIS B 1 207 ? 8.219 31.391 6.395 1 98.88 207 HIS B N 1
ATOM 4254 C CA . HIS B 1 207 ? 7.727 31.422 7.766 1 98.88 207 HIS B CA 1
ATOM 4255 C C . HIS B 1 207 ? 8.875 31.328 8.766 1 98.88 207 HIS B C 1
ATOM 4257 O O . HIS B 1 207 ? 8.891 32.062 9.766 1 98.88 207 HIS B O 1
ATOM 4263 N N . VAL B 1 208 ? 9.805 30.422 8.5 1 98.69 208 VAL B N 1
ATOM 4264 C CA . VAL B 1 208 ? 10.984 30.297 9.344 1 98.69 208 VAL B CA 1
ATOM 4265 C C . VAL B 1 208 ? 11.742 31.609 9.398 1 98.69 208 VAL B C 1
ATOM 4267 O O . VAL B 1 208 ? 12.188 32.031 10.469 1 98.69 208 VAL B O 1
ATOM 4270 N N . LYS B 1 209 ? 11.883 32.25 8.273 1 98.31 209 LYS B N 1
ATOM 4271 C CA . LYS B 1 209 ? 12.562 33.562 8.219 1 98.31 209 LYS B CA 1
ATOM 4272 C C . LYS B 1 209 ? 11.852 34.594 9.07 1 98.31 209 LYS B C 1
ATOM 4274 O O . LYS B 1 209 ? 12.5 35.375 9.789 1 98.31 209 LYS B O 1
ATOM 4279 N N . ILE B 1 210 ? 10.562 34.625 8.977 1 98.62 210 ILE B N 1
ATOM 4280 C CA . ILE B 1 210 ? 9.766 35.562 9.75 1 98.62 210 ILE B CA 1
ATOM 4281 C C . ILE B 1 210 ? 9.992 35.312 11.242 1 98.62 210 ILE B C 1
ATOM 4283 O O . ILE B 1 210 ? 10.297 36.25 11.984 1 98.62 210 ILE B O 1
ATOM 4287 N N . LEU B 1 211 ? 9.898 34.062 11.672 1 98.56 211 LEU B N 1
ATOM 4288 C CA . LEU B 1 211 ? 10.008 33.719 13.086 1 98.56 211 LEU B CA 1
ATOM 4289 C C . LEU B 1 211 ? 11.422 33.969 13.594 1 98.56 211 LEU B C 1
ATOM 4291 O O . LEU B 1 211 ? 11.609 34.469 14.711 1 98.56 211 LEU B O 1
ATOM 4295 N N . THR B 1 212 ? 12.398 33.625 12.766 1 97.5 212 THR B N 1
ATOM 4296 C CA . THR B 1 212 ? 13.789 33.844 13.156 1 97.5 212 THR B CA 1
ATOM 4297 C C . THR B 1 212 ? 14.07 35.344 13.305 1 97.5 212 THR B C 1
ATOM 4299 O O . THR B 1 212 ? 14.836 35.75 14.18 1 97.5 212 THR B O 1
ATOM 4302 N N . SER B 1 213 ? 13.484 36.125 12.445 1 96.94 213 SER B N 1
ATOM 4303 C CA . SER B 1 213 ? 13.648 37.562 12.531 1 96.94 213 SER B CA 1
ATOM 4304 C C . SER B 1 213 ? 13.055 38.125 13.82 1 96.94 213 SER B C 1
ATOM 4306 O O . SER B 1 213 ? 13.602 39.031 14.422 1 96.94 213 SER B O 1
ATOM 4308 N N . ILE B 1 214 ? 11.914 37.594 14.219 1 96.44 214 ILE B N 1
ATOM 4309 C CA . ILE B 1 214 ? 11.258 38.031 15.445 1 96.44 214 ILE B CA 1
ATOM 4310 C C . ILE B 1 214 ? 12.094 37.594 16.656 1 96.44 214 ILE B C 1
ATOM 4312 O O . ILE B 1 214 ? 12.25 38.375 17.609 1 96.44 214 ILE B O 1
ATOM 4316 N N . LEU B 1 215 ? 12.594 36.375 16.578 1 95 215 LEU B N 1
ATOM 4317 C CA . LEU B 1 215 ? 13.336 35.781 17.688 1 95 215 LEU B CA 1
ATOM 4318 C C . LEU B 1 215 ? 14.742 36.375 17.766 1 95 215 LEU B C 1
ATOM 4320 O O . LEU B 1 215 ? 15.391 36.312 18.812 1 95 215 LEU B O 1
ATOM 4324 N N . GLU B 1 216 ? 15.102 37.031 16.75 1 83.75 216 GLU B N 1
ATOM 4325 C CA . GLU B 1 216 ? 16.406 37.688 16.656 1 83.75 216 GLU B CA 1
ATOM 4326 C C . GLU B 1 216 ? 17.516 36.719 17.078 1 83.75 216 GLU B C 1
ATOM 4328 O O . GLU B 1 216 ? 17.531 35.562 16.672 1 83.75 216 GLU B O 1
ATOM 4333 N N . GLU B 1 217 ? 18.594 37.094 17.844 1 81.94 217 GLU B N 1
ATOM 4334 C CA . GLU B 1 217 ? 19.766 36.344 18.234 1 81.94 217 GLU B CA 1
ATOM 4335 C C . GLU B 1 217 ? 19.594 35.719 19.625 1 81.94 217 GLU B C 1
ATOM 4337 O O . GLU B 1 217 ? 20.562 35.625 20.391 1 81.94 217 GLU B O 1
ATOM 4342 N N . LYS B 1 218 ? 18.297 35.281 19.766 1 90.88 218 LYS B N 1
ATOM 4343 C CA . LYS B 1 218 ? 18 34.719 21.078 1 90.88 218 LYS B CA 1
ATOM 4344 C C . LYS B 1 218 ? 18.516 33.281 21.203 1 90.88 218 LYS B C 1
ATOM 4346 O O . LYS B 1 218 ? 18.828 32.844 22.312 1 90.88 218 LYS B O 1
ATOM 4351 N N . PHE B 1 219 ? 18.547 32.562 20.172 1 96.19 219 PHE B N 1
ATOM 4352 C CA . PHE B 1 219 ? 18.984 31.172 20.203 1 96.19 219 PHE B CA 1
ATOM 4353 C C . PHE B 1 219 ? 20.406 31.047 19.641 1 96.19 219 PHE B C 1
ATOM 4355 O O . PHE B 1 219 ? 20.891 31.969 18.984 1 96.19 219 PHE B O 1
ATOM 4362 N N . SER B 1 220 ? 21.031 29.922 19.969 1 96 220 SER B N 1
ATOM 4363 C CA . SER B 1 220 ? 22.375 29.672 19.453 1 96 220 SER B CA 1
ATOM 4364 C C . SER B 1 220 ? 22.344 29.469 17.938 1 96 220 SER B C 1
ATOM 4366 O O . SER B 1 220 ? 23.344 29.719 17.266 1 96 220 SER B O 1
ATOM 4368 N N . GLY B 1 221 ? 21.266 28.984 17.484 1 96.88 221 GLY B N 1
ATOM 4369 C CA . GLY B 1 221 ? 21.078 28.766 16.047 1 96.88 221 GLY B CA 1
ATOM 4370 C C . GLY B 1 221 ? 19.641 28.422 15.688 1 96.88 221 GLY B C 1
ATOM 4371 O O . GLY B 1 221 ? 18.844 28.062 16.562 1 96.88 221 GLY B O 1
ATOM 4372 N N . TYR B 1 222 ? 19.328 28.688 14.453 1 98.06 222 TYR B N 1
ATOM 4373 C CA . TYR B 1 222 ? 18.016 28.391 13.891 1 98.06 222 TYR B CA 1
ATOM 4374 C C . TYR B 1 222 ? 18.125 27.406 12.727 1 98.06 222 TYR B C 1
ATOM 4376 O O . TYR B 1 222 ? 19.016 27.547 11.875 1 98.06 222 TYR B O 1
ATOM 4384 N N . HIS B 1 223 ? 17.25 26.375 12.773 1 98.38 223 HIS B N 1
ATOM 4385 C CA . HIS B 1 223 ? 17.312 25.328 11.758 1 98.38 223 HIS B CA 1
ATOM 4386 C C . HIS B 1 223 ? 15.93 24.938 11.273 1 98.38 223 HIS B C 1
ATOM 4388 O O . HIS B 1 223 ? 14.938 25.125 11.984 1 98.38 223 HIS B O 1
ATOM 4394 N N . LEU B 1 224 ? 15.875 24.531 10.039 1 98.75 224 LEU B N 1
ATOM 4395 C CA . LEU B 1 224 ? 14.688 23.906 9.461 1 98.75 224 LEU B CA 1
ATOM 4396 C C . LEU B 1 224 ? 14.953 22.438 9.125 1 98.75 224 LEU B C 1
ATOM 4398 O O . LEU B 1 224 ? 16 22.094 8.578 1 98.75 224 LEU B O 1
ATOM 4402 N N . ALA B 1 225 ? 14.109 21.562 9.555 1 98.69 225 ALA B N 1
ATOM 4403 C CA . ALA B 1 225 ? 14.188 20.141 9.203 1 98.69 225 ALA B CA 1
ATOM 4404 C C . ALA B 1 225 ? 12.805 19.562 8.906 1 98.69 225 ALA B C 1
ATOM 4406 O O . ALA B 1 225 ? 11.789 20.156 9.273 1 98.69 225 ALA B O 1
ATOM 4407 N N . PHE B 1 226 ? 12.828 18.5 8.227 1 98.56 226 PHE B N 1
ATOM 4408 C CA . PHE B 1 226 ? 11.578 17.891 7.773 1 98.56 226 PHE B CA 1
ATOM 4409 C C . PHE B 1 226 ? 11.406 16.5 8.359 1 98.56 226 PHE B C 1
ATOM 4411 O O . PHE B 1 226 ? 12.375 15.734 8.453 1 98.56 226 PHE B O 1
ATOM 4418 N N . GLN B 1 227 ? 10.195 16.219 8.805 1 96.88 227 GLN B N 1
ATOM 4419 C CA . GLN B 1 227 ? 9.898 14.906 9.383 1 96.88 227 GLN B CA 1
ATOM 4420 C C . GLN B 1 227 ? 8.891 14.141 8.523 1 96.88 227 GLN B C 1
ATOM 4422 O O . GLN B 1 227 ? 8.383 14.672 7.527 1 96.88 227 GLN B O 1
ATOM 4427 N N . SER B 1 228 ? 8.617 12.867 8.844 1 93.31 228 SER B N 1
ATOM 4428 C CA . SER B 1 228 ? 7.578 12.016 8.273 1 93.31 228 SER B CA 1
ATOM 4429 C C . SER B 1 228 ? 7.883 11.664 6.824 1 93.31 228 SER B C 1
ATOM 4431 O O . SER B 1 228 ? 7.016 11.781 5.957 1 93.31 228 SER B O 1
ATOM 4433 N N . LYS B 1 229 ? 9.023 11.25 6.52 1 88.88 229 LYS B N 1
ATOM 4434 C CA . LYS B 1 229 ? 9.438 10.773 5.203 1 88.88 229 LYS B CA 1
ATOM 4435 C C . LYS B 1 229 ? 9.203 9.273 5.062 1 88.88 229 LYS B C 1
ATOM 4437 O O . LYS B 1 229 ? 9.398 8.516 6.012 1 88.88 229 LYS B O 1
ATOM 4442 N N . LEU B 1 230 ? 8.656 8.93 3.867 1 82.88 230 LEU B N 1
ATOM 4443 C CA . LEU B 1 230 ? 8.383 7.52 3.635 1 82.88 230 LEU B CA 1
ATOM 4444 C C . LEU B 1 230 ? 8.875 7.09 2.256 1 82.88 230 LEU B C 1
ATOM 4446 O O . LEU B 1 230 ? 8.758 7.848 1.288 1 82.88 230 LEU B O 1
ATOM 4450 N N . GLY B 1 231 ? 9.445 5.863 2.217 1 80.81 231 GLY B N 1
ATOM 4451 C CA . GLY B 1 231 ? 9.672 5.211 0.937 1 80.81 231 GLY B CA 1
ATOM 4452 C C . GLY B 1 231 ? 10.906 5.73 0.214 1 80.81 231 GLY B C 1
ATOM 4453 O O . GLY B 1 231 ? 11.695 6.477 0.788 1 80.81 231 GLY B O 1
ATOM 4454 N N . PRO B 1 232 ? 10.953 5.285 -1.026 1 82.94 232 PRO B N 1
ATOM 4455 C CA . PRO B 1 232 ? 12.188 5.52 -1.776 1 82.94 232 PRO B CA 1
ATOM 4456 C C . PRO B 1 232 ? 12.148 6.82 -2.576 1 82.94 232 PRO B C 1
ATOM 4458 O O . PRO B 1 232 ? 13.141 7.172 -3.229 1 82.94 232 PRO B O 1
ATOM 4461 N N . VAL B 1 233 ? 11.133 7.551 -2.459 1 87.12 233 VAL B N 1
ATOM 4462 C CA . VAL B 1 233 ? 11.031 8.773 -3.24 1 87.12 233 VAL B CA 1
ATOM 4463 C C . VAL B 1 233 ? 11.805 9.898 -2.551 1 87.12 233 VAL B C 1
ATOM 4465 O O . VAL B 1 233 ? 12.141 9.789 -1.368 1 87.12 233 VAL B O 1
ATOM 4468 N N . LYS B 1 234 ? 12.133 10.875 -3.375 1 91.69 234 LYS B N 1
ATOM 4469 C CA . LYS B 1 234 ? 12.836 12.023 -2.809 1 91.69 234 LYS B CA 1
ATOM 4470 C C . LYS B 1 234 ? 11.875 12.922 -2.033 1 91.69 234 LYS B C 1
ATOM 4472 O O . LYS B 1 234 ? 10.836 13.328 -2.557 1 91.69 234 LYS B O 1
ATOM 4477 N N . TRP B 1 235 ? 12.18 13.164 -0.792 1 94.69 235 TRP B N 1
ATOM 4478 C CA . TRP B 1 235 ? 11.398 14.039 0.08 1 94.69 235 TRP B CA 1
ATOM 4479 C C . TRP B 1 235 ? 12.133 15.344 0.35 1 94.69 235 TRP B C 1
ATOM 4481 O O . TRP B 1 235 ? 13.312 15.477 0.019 1 94.69 235 TRP B O 1
ATOM 4491 N N . LEU B 1 236 ? 11.406 16.25 0.939 1 96.56 236 LEU B N 1
ATOM 4492 C CA . LEU B 1 236 ? 12.055 17.5 1.358 1 96.56 236 LEU B CA 1
ATOM 4493 C C . LEU B 1 236 ? 13.109 17.219 2.422 1 96.56 236 LEU B C 1
ATOM 4495 O O . LEU B 1 236 ? 12.914 16.391 3.303 1 96.56 236 LEU B O 1
ATOM 4499 N N . GLU B 1 237 ? 14.258 17.859 2.348 1 94.81 237 GLU B N 1
ATOM 4500 C CA . GLU B 1 237 ? 15.414 17.703 3.223 1 94.81 237 GLU B CA 1
ATOM 4501 C C . GLU B 1 237 ? 15.797 19.031 3.875 1 94.81 237 GLU B C 1
ATOM 4503 O O . GLU B 1 237 ? 15.398 20.094 3.408 1 94.81 237 GLU B O 1
ATOM 4508 N N . PRO B 1 238 ? 16.516 19 4.969 1 97.38 238 PRO B N 1
ATOM 4509 C CA . PRO B 1 238 ? 17.094 17.844 5.66 1 97.38 238 PRO B CA 1
ATOM 4510 C C . PRO B 1 238 ? 16.094 17.125 6.566 1 97.38 238 PRO B C 1
ATOM 4512 O O . PRO B 1 238 ? 15.195 17.766 7.113 1 97.38 238 PRO B O 1
ATOM 4515 N N . GLY B 1 239 ? 16.266 15.859 6.734 1 97.56 239 GLY B N 1
ATOM 4516 C CA . GLY B 1 239 ? 15.469 15.117 7.703 1 97.56 239 GLY B CA 1
ATOM 4517 C C . GLY B 1 239 ? 15.75 15.523 9.141 1 97.56 239 GLY B C 1
ATOM 4518 O O . GLY B 1 239 ? 16.875 15.875 9.484 1 97.56 239 GLY B O 1
ATOM 4519 N N . LEU B 1 240 ? 14.758 15.43 9.938 1 98.06 240 LEU B N 1
ATOM 4520 C CA . LEU B 1 240 ? 14.922 15.805 11.336 1 98.06 240 LEU B CA 1
ATOM 4521 C C . LEU B 1 240 ? 15.961 14.922 12.023 1 98.06 240 LEU B C 1
ATOM 4523 O O . LEU B 1 240 ? 16.719 15.391 12.875 1 98.06 240 LEU B O 1
ATOM 4527 N N . ASP B 1 241 ? 15.977 13.664 11.688 1 96.5 241 ASP B N 1
ATOM 4528 C CA . ASP B 1 241 ? 16.969 12.758 12.25 1 96.5 241 ASP B CA 1
ATOM 4529 C C . ASP B 1 241 ? 18.391 13.211 11.883 1 96.5 241 ASP B C 1
ATOM 4531 O O . ASP B 1 241 ? 19.281 13.227 12.734 1 96.5 241 ASP B O 1
ATOM 4535 N N . GLU B 1 242 ? 18.547 13.539 10.656 1 97 242 GLU B N 1
ATOM 4536 C CA . GLU B 1 242 ? 19.844 14.023 10.188 1 97 242 GLU B CA 1
ATOM 4537 C C . GLU B 1 242 ? 20.25 15.312 10.906 1 97 242 GLU B C 1
ATOM 4539 O O . GLU B 1 242 ? 21.406 15.492 11.273 1 97 242 GLU B O 1
ATOM 4544 N N . LYS B 1 243 ? 19.312 16.172 11.031 1 98.19 243 LYS B N 1
ATOM 4545 C CA . LYS B 1 243 ? 19.578 17.453 11.695 1 98.19 243 LYS B CA 1
ATOM 4546 C C . LYS B 1 243 ? 19.938 17.25 13.156 1 98.19 243 LYS B C 1
ATOM 4548 O O . LYS B 1 243 ? 20.828 17.906 13.68 1 98.19 243 LYS B O 1
ATOM 4553 N N . LEU B 1 244 ? 19.234 16.359 13.836 1 98.19 244 LEU B N 1
ATOM 4554 C CA . LEU B 1 244 ? 19.547 16.047 15.219 1 98.19 244 LEU B CA 1
ATOM 4555 C C . LEU B 1 244 ? 20.969 15.508 15.344 1 98.19 244 LEU B C 1
ATOM 4557 O O . LEU B 1 244 ? 21.688 15.836 16.297 1 98.19 244 LEU B O 1
ATOM 4561 N N . GLU B 1 245 ? 21.328 14.688 14.422 1 97.94 245 GLU B N 1
ATOM 4562 C CA . GLU B 1 245 ? 22.688 14.141 14.422 1 97.94 245 GLU B CA 1
ATOM 4563 C C . GLU B 1 245 ? 23.734 15.242 14.281 1 97.94 245 GLU B C 1
ATOM 4565 O O . GLU B 1 245 ? 24.781 15.203 14.93 1 97.94 245 GLU B O 1
ATOM 4570 N N . GLU B 1 246 ? 23.422 16.156 13.406 1 98 246 GLU B N 1
ATOM 4571 C CA . GLU B 1 246 ? 24.312 17.297 13.203 1 98 246 GLU B CA 1
ATOM 4572 C C . GLU B 1 246 ? 24.484 18.109 14.484 1 98 246 GLU B C 1
ATOM 4574 O O . GLU B 1 246 ? 25.531 18.719 14.711 1 98 246 GLU B O 1
ATOM 4579 N N . LEU B 1 247 ? 23.453 18.125 15.297 1 98.06 247 LEU B N 1
ATOM 4580 C CA . LEU B 1 247 ? 23.438 18.969 16.484 1 98.06 247 LEU B CA 1
ATOM 4581 C C . LEU B 1 247 ? 23.672 18.156 17.75 1 98.06 247 LEU B C 1
ATOM 4583 O O . LEU B 1 247 ? 23.266 18.547 18.844 1 98.06 247 LEU B O 1
ATOM 4587 N N . LYS B 1 248 ? 24.141 16.953 17.562 1 96.19 248 LYS B N 1
ATOM 4588 C CA . LYS B 1 248 ? 24.422 16.125 18.719 1 96.19 248 LYS B CA 1
ATOM 4589 C C . LYS B 1 248 ? 25.281 16.859 19.734 1 96.19 248 LYS B C 1
ATOM 4591 O O . LYS B 1 248 ? 26.156 17.641 19.359 1 96.19 248 LYS B O 1
ATOM 4596 N N . GLY B 1 249 ? 25.094 16.672 21.031 1 97 249 GLY B N 1
ATOM 4597 C CA . GLY B 1 249 ? 25.844 17.312 22.094 1 97 249 GLY B CA 1
ATOM 4598 C C . GLY B 1 249 ? 25.297 18.672 22.469 1 97 249 GLY B C 1
ATOM 4599 O O . GLY B 1 249 ? 25.797 19.328 23.391 1 97 249 GLY B O 1
ATOM 4600 N N . LYS B 1 250 ? 24.312 19.141 21.766 1 98 250 LYS B N 1
ATOM 4601 C CA . LYS B 1 250 ? 23.703 20.438 22.031 1 98 250 LYS B CA 1
ATOM 4602 C C . LYS B 1 250 ? 22.344 20.281 22.703 1 98 250 LYS B C 1
ATOM 4604 O O . LYS B 1 250 ? 21.828 19.172 22.828 1 98 250 LYS B O 1
ATOM 4609 N N . LYS B 1 251 ? 21.891 21.438 23.312 1 98.38 251 LYS B N 1
ATOM 4610 C CA . LYS B 1 251 ? 20.484 21.531 23.719 1 98.38 251 LYS B CA 1
ATOM 4611 C C . LYS B 1 251 ? 19.594 21.953 22.562 1 98.38 251 LYS B C 1
ATOM 4613 O O . LYS B 1 251 ? 19.906 22.938 21.875 1 98.38 251 LYS B O 1
ATOM 4618 N N . ILE B 1 252 ? 18.547 21.172 22.312 1 98.62 252 ILE B N 1
ATOM 4619 C CA . ILE B 1 252 ? 17.719 21.406 21.125 1 98.62 252 ILE B CA 1
ATOM 4620 C C . ILE B 1 252 ? 16.266 21.625 21.547 1 98.62 252 ILE B C 1
ATOM 4622 O O . ILE B 1 252 ? 15.727 20.859 22.328 1 98.62 252 ILE B O 1
ATOM 4626 N N . LEU B 1 253 ? 15.703 22.703 21.109 1 98.69 253 LEU B N 1
ATOM 4627 C CA . LEU B 1 253 ? 14.258 22.906 21.172 1 98.69 253 LEU B CA 1
ATOM 4628 C C . LEU B 1 253 ? 13.625 22.766 19.781 1 98.69 253 LEU B C 1
ATOM 4630 O O . LEU B 1 253 ? 14.039 23.453 18.844 1 98.69 253 LEU B O 1
ATOM 4634 N N . VAL B 1 254 ? 12.672 21.844 19.672 1 98.81 254 VAL B N 1
ATOM 4635 C CA . VAL B 1 254 ? 11.969 21.625 18.406 1 98.81 254 VAL B CA 1
ATOM 4636 C C . VAL B 1 254 ? 10.609 22.312 18.438 1 98.81 254 VAL B C 1
ATOM 4638 O O . VAL B 1 254 ? 9.891 22.234 19.438 1 98.81 254 VAL B O 1
ATOM 4641 N N . TYR B 1 255 ? 10.281 23.016 17.422 1 98.88 255 TYR B N 1
ATOM 4642 C CA . TYR B 1 255 ? 8.945 23.562 17.25 1 98.88 255 TYR B CA 1
ATOM 4643 C C . TYR B 1 255 ? 8.297 23.031 15.977 1 98.88 255 TYR B C 1
ATOM 4645 O O . TYR B 1 255 ? 8.859 23.141 14.891 1 98.88 255 TYR B O 1
ATOM 4653 N N . PRO B 1 256 ? 7.109 22.453 16.062 1 98.81 256 PRO B N 1
ATOM 4654 C CA . PRO B 1 256 ? 6.422 21.875 14.906 1 98.81 256 PRO B CA 1
ATOM 4655 C C . PRO B 1 256 ? 5.73 22.922 14.039 1 98.81 256 PRO B C 1
ATOM 4657 O O . PRO B 1 256 ? 4.5 23.016 14.039 1 98.81 256 PRO B O 1
ATOM 4660 N N . ILE B 1 257 ? 6.367 23.531 13.133 1 98.88 257 ILE B N 1
ATOM 4661 C CA . ILE B 1 257 ? 6 24.797 12.484 1 98.88 257 ILE B CA 1
ATOM 4662 C C . ILE B 1 257 ? 4.844 24.547 11.523 1 98.88 257 ILE B C 1
ATOM 4664 O O . ILE B 1 257 ? 4.098 25.484 11.188 1 98.88 257 ILE B O 1
ATOM 4668 N N . SER B 1 258 ? 4.688 23.281 11.055 1 98.5 258 SER B N 1
ATOM 4669 C CA . SER B 1 258 ? 3.664 23.062 10.039 1 98.5 258 SER B CA 1
ATOM 4670 C C . SER B 1 258 ? 2.326 22.688 10.672 1 98.5 258 SER B C 1
ATOM 4672 O O . SER B 1 258 ? 1.35 22.438 9.969 1 98.5 258 SER B O 1
ATOM 4674 N N . PHE B 1 259 ? 2.254 22.672 12.031 1 98.69 259 PHE B N 1
ATOM 4675 C CA . PHE B 1 259 ? 1.035 22.281 12.727 1 98.69 259 PHE B CA 1
ATOM 4676 C C . PHE B 1 259 ? 0.533 23.422 13.609 1 98.69 259 PHE B C 1
ATOM 4678 O O . PHE B 1 259 ? 1.327 24.109 14.25 1 98.69 259 PHE B O 1
ATOM 4685 N N . THR B 1 260 ? -0.773 23.594 13.648 1 98.75 260 THR B N 1
ATOM 4686 C CA . THR B 1 260 ? -1.38 24.594 14.508 1 98.75 260 THR B CA 1
ATOM 4687 C C . THR B 1 260 ? -1.897 23.969 15.797 1 98.75 260 THR B C 1
ATOM 4689 O O . THR B 1 260 ? -2.02 24.641 16.828 1 98.75 260 THR B O 1
ATOM 4692 N N . LEU B 1 261 ? -2.229 22.719 15.711 1 98.75 261 LEU B N 1
ATOM 4693 C CA . LEU B 1 261 ? -2.738 21.938 16.828 1 98.75 261 LEU B CA 1
ATOM 4694 C C . LEU B 1 261 ? -1.917 20.672 17.031 1 98.75 261 LEU B C 1
ATOM 4696 O O . LEU B 1 261 ? -1.53 20.016 16.047 1 98.75 261 LEU B O 1
ATOM 4700 N N . ASP B 1 262 ? -1.622 20.391 18.281 1 98.31 262 ASP B N 1
ATOM 4701 C CA . ASP B 1 262 ? -0.931 19.141 18.547 1 98.31 262 ASP B CA 1
ATOM 4702 C C . ASP B 1 262 ? -1.751 17.938 18.062 1 98.31 262 ASP B C 1
ATOM 4704 O O . ASP B 1 262 ? -2.979 17.938 18.188 1 98.31 262 ASP B O 1
ATOM 4708 N N . ASN B 1 263 ? -1.074 17 17.531 1 97.5 263 ASN B N 1
ATOM 4709 C CA . ASN B 1 263 ? -1.647 15.82 16.906 1 97.5 263 ASN B CA 1
ATOM 4710 C C . ASN B 1 263 ? -0.766 14.586 17.109 1 97.5 263 ASN B C 1
ATOM 4712 O O . ASN B 1 263 ? 0.17 14.617 17.906 1 97.5 263 ASN B O 1
ATOM 4716 N N . SER B 1 264 ? -1.095 13.508 16.453 1 95.12 264 SER B N 1
ATOM 4717 C CA . SER B 1 264 ? -0.34 12.273 16.641 1 95.12 264 SER B CA 1
ATOM 4718 C C . SER B 1 264 ? 1.112 12.438 16.203 1 95.12 264 SER B C 1
ATOM 4720 O O . SER B 1 264 ? 2.016 11.836 16.797 1 95.12 264 SER B O 1
ATOM 4722 N N . GLU B 1 265 ? 1.382 13.273 15.219 1 94.38 265 GLU B N 1
ATOM 4723 C CA . GLU B 1 265 ? 2.738 13.477 14.719 1 94.38 265 GLU B CA 1
ATOM 4724 C C . GLU B 1 265 ? 3.582 14.266 15.719 1 94.38 265 GLU B C 1
ATOM 4726 O O . GLU B 1 265 ? 4.766 13.969 15.906 1 94.38 265 GLU B O 1
ATOM 4731 N N . THR B 1 266 ? 2.965 15.227 16.297 1 97.5 266 THR B N 1
ATOM 4732 C CA . THR B 1 266 ? 3.723 16 17.266 1 97.5 266 THR B CA 1
ATOM 4733 C C . THR B 1 266 ? 3.9 15.211 18.562 1 97.5 266 THR B C 1
ATOM 4735 O O . THR B 1 266 ? 5.012 15.109 19.094 1 97.5 266 THR B O 1
ATOM 4738 N N . GLU B 1 267 ? 2.857 14.609 19.031 1 96.44 267 GLU B N 1
ATOM 4739 C CA . GLU B 1 267 ? 2.883 13.969 20.344 1 96.44 267 GLU B CA 1
ATOM 4740 C C . GLU B 1 267 ? 3.629 12.633 20.297 1 96.44 267 GLU B C 1
ATOM 4742 O O . GLU B 1 267 ? 4.305 12.266 21.266 1 96.44 267 GLU B O 1
ATOM 4747 N N . PHE B 1 268 ? 3.459 11.953 19.266 1 94.81 268 PHE B N 1
ATOM 4748 C CA . PHE B 1 268 ? 4.113 10.656 19.172 1 94.81 268 PHE B CA 1
ATOM 4749 C C . PHE B 1 268 ? 5.453 10.766 18.469 1 94.81 268 PHE B C 1
ATOM 4751 O O . PHE B 1 268 ? 6.492 10.398 19.016 1 94.81 268 PHE B O 1
ATOM 4758 N N . GLU B 1 269 ? 5.473 11.289 17.312 1 94.81 269 GLU B N 1
ATOM 4759 C CA . GLU B 1 269 ? 6.688 11.32 16.5 1 94.81 269 GLU B CA 1
ATOM 4760 C C . GLU B 1 269 ? 7.734 12.242 17.109 1 94.81 269 GLU B C 1
ATOM 4762 O O . GLU B 1 269 ? 8.875 11.836 17.344 1 94.81 269 GLU B O 1
ATOM 4767 N N . LEU B 1 270 ? 7.383 13.445 17.438 1 97.81 270 LEU B N 1
ATOM 4768 C CA . LEU B 1 270 ? 8.359 14.414 17.922 1 97.81 270 LEU B CA 1
ATOM 4769 C C . LEU B 1 270 ? 8.664 14.188 19.406 1 97.81 270 LEU B C 1
ATOM 4771 O O . LEU B 1 270 ? 9.836 14.156 19.797 1 97.81 270 LEU B O 1
ATOM 4775 N N . HIS B 1 271 ? 7.645 13.93 20.188 1 96.88 271 HIS B N 1
ATOM 4776 C CA . HIS B 1 271 ? 7.836 13.891 21.625 1 96.88 271 HIS B CA 1
ATOM 4777 C C . HIS B 1 271 ? 8.359 12.531 22.078 1 96.88 271 HIS B C 1
ATOM 4779 O O . HIS B 1 271 ? 9.016 12.422 23.109 1 96.88 271 HIS B O 1
ATOM 4785 N N . ILE B 1 272 ? 8.078 11.508 21.297 1 95.25 272 ILE B N 1
ATOM 4786 C CA . ILE B 1 272 ? 8.453 10.172 21.766 1 95.25 272 ILE B CA 1
ATOM 4787 C C . ILE B 1 272 ? 9.547 9.602 20.859 1 95.25 272 ILE B C 1
ATOM 4789 O O . ILE B 1 272 ? 10.672 9.375 21.297 1 95.25 272 ILE B O 1
ATOM 4793 N N . GLU B 1 273 ? 9.219 9.453 19.578 1 95.06 273 GLU B N 1
ATOM 4794 C CA . GLU B 1 273 ? 10.141 8.781 18.672 1 95.06 273 GLU B CA 1
ATOM 4795 C C . GLU B 1 273 ? 11.445 9.562 18.531 1 95.06 273 GLU B C 1
ATOM 4797 O O . GLU B 1 273 ? 12.531 9.008 18.688 1 95.06 273 GLU B O 1
ATOM 4802 N N . TYR B 1 274 ? 11.367 10.812 18.25 1 97.5 274 TYR B N 1
ATOM 4803 C CA . TYR B 1 274 ? 1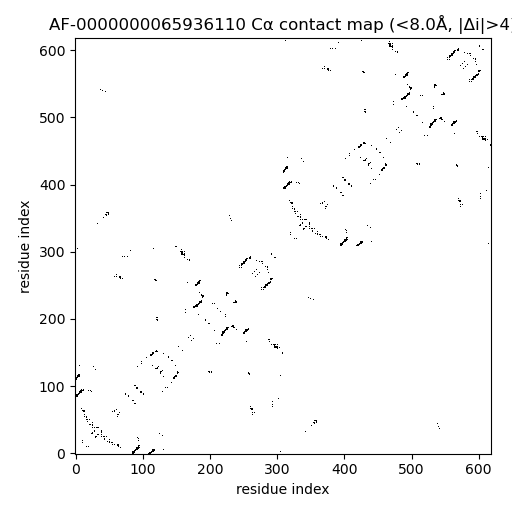2.57 11.609 18.031 1 97.5 274 TYR B CA 1
ATOM 4804 C C . TYR B 1 274 ? 13.281 11.906 19.344 1 97.5 274 TYR B C 1
ATOM 4806 O O . TYR B 1 274 ? 14.492 12.148 19.359 1 97.5 274 TYR B O 1
ATOM 4814 N N . ALA B 1 275 ? 12.508 11.906 20.438 1 97.44 275 ALA B N 1
ATOM 4815 C CA . ALA B 1 275 ? 13.156 12.016 21.734 1 97.44 275 ALA B CA 1
ATOM 4816 C C . ALA B 1 275 ? 14.094 10.828 21.984 1 97.44 275 ALA B C 1
ATOM 4818 O O . ALA B 1 275 ? 15.203 11.008 22.5 1 97.44 275 ALA B O 1
ATOM 4819 N N . GLN B 1 276 ? 13.609 9.672 21.641 1 96.94 276 GLN B N 1
ATOM 4820 C CA . GLN B 1 276 ? 14.43 8.477 21.781 1 96.94 276 GLN B CA 1
ATOM 4821 C C . GLN B 1 276 ? 15.664 8.539 20.875 1 96.94 276 GLN B C 1
ATOM 4823 O O . GLN B 1 276 ? 16.766 8.164 21.297 1 96.94 276 GLN B O 1
ATOM 4828 N N . ILE B 1 277 ? 15.469 8.992 19.688 1 96.81 277 ILE B N 1
ATOM 4829 C CA . ILE B 1 277 ? 16.578 9.133 18.734 1 96.81 277 ILE B CA 1
ATOM 4830 C C . ILE B 1 277 ? 17.594 10.125 19.281 1 96.81 277 ILE B C 1
ATOM 4832 O O . ILE B 1 277 ? 18.797 9.852 19.266 1 96.81 277 ILE B O 1
ATOM 4836 N N . ALA B 1 278 ? 17.141 11.25 19.781 1 97.88 278 ALA B N 1
ATOM 4837 C CA . ALA B 1 278 ? 18 12.297 20.328 1 97.88 278 ALA B CA 1
ATOM 4838 C C . ALA B 1 278 ? 18.812 11.766 21.5 1 97.88 278 ALA B C 1
ATOM 4840 O O . ALA B 1 278 ? 20.016 12.055 21.625 1 97.88 278 ALA B O 1
ATOM 4841 N N . GLN B 1 279 ? 18.188 10.977 22.328 1 97.06 279 GLN B N 1
ATOM 4842 C CA . GLN B 1 279 ? 18.859 10.375 23.469 1 97.06 279 GLN B CA 1
ATOM 4843 C C . GLN B 1 279 ? 19.969 9.43 23.016 1 97.06 279 GLN B C 1
ATOM 4845 O O . GLN B 1 279 ? 21.078 9.484 23.531 1 97.06 279 GLN B O 1
ATOM 4850 N N . LYS B 1 280 ? 19.672 8.641 22.078 1 97.44 280 LYS B N 1
ATOM 4851 C CA . LYS B 1 280 ? 20.594 7.621 21.609 1 97.44 280 LYS B CA 1
ATOM 4852 C C . LYS B 1 280 ? 21.844 8.258 20.984 1 97.44 280 LYS B C 1
ATOM 4854 O O . LYS B 1 280 ? 22.938 7.711 21.109 1 97.44 280 LYS B O 1
ATOM 4859 N N . ILE B 1 281 ? 21.672 9.367 20.344 1 97 281 ILE B N 1
ATOM 4860 C CA . ILE B 1 281 ? 22.797 9.938 19.609 1 97 281 ILE B CA 1
ATOM 4861 C C . ILE B 1 281 ? 23.547 10.922 20.484 1 97 281 ILE B C 1
ATOM 4863 O O . ILE B 1 281 ? 24.594 11.461 20.078 1 97 281 ILE B O 1
ATOM 4867 N N . GLY B 1 282 ? 23.016 11.305 21.641 1 96.88 282 GLY B N 1
ATOM 4868 C CA . GLY B 1 282 ? 23.75 12.094 22.609 1 96.88 282 GLY B CA 1
ATOM 4869 C C . GLY B 1 282 ? 23.375 13.562 22.594 1 96.88 282 GLY B C 1
ATOM 4870 O O . GLY B 1 282 ? 24.219 14.422 22.891 1 96.88 282 GLY B O 1
ATOM 4871 N N . VAL B 1 283 ? 22.203 13.891 22.188 1 96.88 283 VAL B N 1
ATOM 4872 C CA . VAL B 1 283 ? 21.672 15.242 22.375 1 96.88 283 VAL B CA 1
ATOM 4873 C C . VAL B 1 283 ? 21.609 15.57 23.859 1 96.88 283 VAL B C 1
ATOM 4875 O O . VAL B 1 283 ? 21.125 14.758 24.656 1 96.88 283 VAL B O 1
ATOM 4878 N N . LYS B 1 284 ? 22.203 16.688 24.234 1 97.25 284 LYS B N 1
ATOM 4879 C CA . LYS B 1 284 ? 22.312 17.031 25.656 1 97.25 284 LYS B CA 1
ATOM 4880 C C . LYS B 1 284 ? 20.938 17.203 26.281 1 97.25 284 LYS B C 1
ATOM 4882 O O . LYS B 1 284 ? 20.703 16.75 27.406 1 97.25 284 LYS B O 1
ATOM 4887 N N . LYS B 1 285 ? 20.094 17.938 25.641 1 97.69 285 LYS B N 1
ATOM 4888 C CA . LYS B 1 285 ? 18.719 18.156 26.062 1 97.69 285 LYS B CA 1
ATOM 4889 C C . LYS B 1 285 ? 17.797 18.312 24.844 1 97.69 285 LYS B C 1
ATOM 4891 O O . LYS B 1 285 ? 18.141 19.016 23.891 1 97.69 285 LYS B O 1
ATOM 4896 N N . TYR B 1 286 ? 16.688 17.609 24.906 1 98.31 286 TYR B N 1
ATOM 4897 C CA . TYR B 1 286 ? 15.703 17.625 23.828 1 98.31 286 TYR B CA 1
ATOM 4898 C C . TYR B 1 286 ? 14.336 18.062 24.328 1 98.31 286 TYR B C 1
ATOM 4900 O O . TYR B 1 286 ? 13.773 17.422 25.234 1 98.31 286 TYR B O 1
ATOM 4908 N N . LYS B 1 287 ? 13.844 19.156 23.828 1 98.25 287 LYS B N 1
ATOM 4909 C CA . LYS B 1 287 ? 12.516 19.656 24.156 1 98.25 287 LYS B CA 1
ATOM 4910 C C . LYS B 1 287 ? 11.68 19.875 22.906 1 98.25 287 LYS B C 1
ATOM 4912 O O . LYS B 1 287 ? 12.21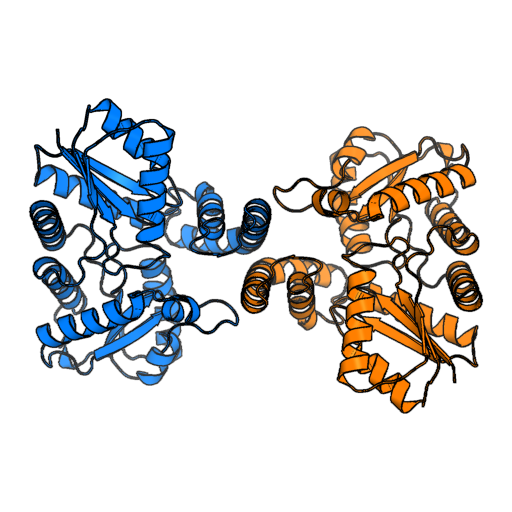9 20.156 21.828 1 98.25 287 LYS B O 1
ATOM 4917 N N . VAL B 1 288 ? 10.43 19.703 23 1 98.69 288 VAL B N 1
ATOM 4918 C CA . VAL B 1 288 ? 9.484 20.016 21.938 1 98.69 288 VAL B CA 1
ATOM 4919 C C . VAL B 1 288 ? 8.453 21.016 22.453 1 98.69 288 VAL B C 1
ATOM 4921 O O . VAL B 1 288 ? 7.809 20.797 23.469 1 98.69 288 VAL B O 1
ATOM 4924 N N . ALA B 1 289 ? 8.383 22.156 21.75 1 98.69 289 ALA B N 1
ATOM 4925 C CA . ALA B 1 289 ? 7.348 23.125 22.094 1 98.69 289 ALA B CA 1
ATOM 4926 C C . ALA B 1 289 ? 5.973 22.656 21.625 1 98.69 289 ALA B C 1
ATOM 4928 O O . ALA B 1 289 ? 5.855 22.016 20.578 1 98.69 289 ALA B O 1
ATOM 4929 N N . ARG B 1 290 ? 4.949 23.016 22.344 1 98.25 290 ARG B N 1
ATOM 4930 C CA . ARG B 1 290 ? 3.58 22.719 21.938 1 98.25 290 ARG B CA 1
ATOM 4931 C C . ARG B 1 290 ? 3.141 23.641 20.781 1 98.25 290 ARG B C 1
ATOM 4933 O O . ARG B 1 290 ? 3.674 24.734 20.625 1 98.25 290 ARG B O 1
ATOM 4940 N N . CYS B 1 291 ? 2.227 23.125 20.031 1 98.75 291 CYS B N 1
ATOM 4941 C CA . CYS B 1 291 ? 1.562 23.984 19.062 1 98.75 291 CYS B CA 1
ATOM 4942 C C . CYS B 1 291 ? 0.75 25.078 19.766 1 98.75 291 CYS B C 1
ATOM 4944 O O . CYS B 1 291 ? 0.524 25 20.984 1 98.75 291 CYS B O 1
ATOM 4946 N N . PRO B 1 292 ? 0.284 26.062 19.016 1 98.75 292 PRO B N 1
ATOM 4947 C CA . PRO B 1 292 ? -0.547 27.094 19.625 1 98.75 292 PRO B CA 1
ATOM 4948 C C . PRO B 1 292 ? -1.801 26.531 20.297 1 98.75 292 PRO B C 1
ATOM 4950 O O . PRO B 1 292 ? -2.232 27.016 21.328 1 98.75 292 PRO B O 1
ATOM 4953 N N . ASN B 1 293 ? -2.383 25.484 19.688 1 98.62 293 ASN B N 1
ATOM 4954 C CA . ASN B 1 293 ? -3.586 24.859 20.234 1 98.62 293 ASN B CA 1
ATOM 4955 C C . ASN B 1 293 ? -4.672 25.891 20.516 1 98.62 293 ASN B C 1
ATOM 4957 O O . ASN B 1 293 ? -5.012 26.703 19.656 1 98.62 293 ASN B O 1
ATOM 4961 N N . GLU B 1 294 ? -5.246 25.859 21.656 1 98.44 294 GLU B N 1
ATOM 4962 C CA . GLU B 1 294 ? -6.352 26.766 21.953 1 98.44 294 GLU B CA 1
ATOM 4963 C C . GLU B 1 294 ? -5.875 27.984 22.719 1 98.44 294 GLU B C 1
ATOM 4965 O O . GLU B 1 294 ? -6.641 28.578 23.484 1 98.44 294 GLU B O 1
ATOM 4970 N N . SER B 1 295 ? -4.645 28.375 22.578 1 98.38 295 SER B N 1
ATOM 4971 C CA . SER B 1 295 ? -4.121 29.547 23.266 1 98.38 295 SER B CA 1
ATOM 4972 C C . SER B 1 295 ? -4.918 30.797 22.906 1 98.38 295 SER B C 1
ATOM 4974 O O . SER B 1 295 ? -5.469 30.891 21.812 1 98.38 295 SER B O 1
ATOM 4976 N N . ASP B 1 296 ? -4.914 31.766 23.797 1 98.25 296 ASP B N 1
ATOM 4977 C CA . ASP B 1 296 ? -5.648 33 23.578 1 98.25 296 ASP B CA 1
ATOM 4978 C C . ASP B 1 296 ? -5.109 33.75 22.359 1 98.25 296 ASP B C 1
ATOM 4980 O O . ASP B 1 296 ? -5.879 34.344 21.578 1 98.25 296 ASP B O 1
ATOM 4984 N N . ARG B 1 297 ? -3.842 33.719 22.219 1 98.19 297 ARG B N 1
ATOM 4985 C CA . ARG B 1 297 ? -3.229 34.438 21.109 1 98.19 297 ARG B CA 1
ATOM 4986 C C . ARG B 1 297 ? -3.617 33.781 19.781 1 98.19 297 ARG B C 1
ATOM 4988 O O . ARG B 1 297 ? -3.781 34.5 18.766 1 98.19 297 ARG B O 1
ATOM 4995 N N . PHE B 1 298 ? -3.693 32.469 19.766 1 98.81 298 PHE B N 1
ATOM 4996 C CA . PHE B 1 298 ? -4.113 31.828 18.516 1 98.81 298 PHE B CA 1
ATOM 4997 C C . PHE B 1 298 ? -5.574 32.156 18.219 1 98.81 298 PHE B C 1
ATOM 4999 O O . PHE B 1 298 ? -5.938 32.344 17.062 1 98.81 298 PHE B O 1
ATOM 5006 N N . VAL B 1 299 ? -6.434 32.188 19.266 1 98.81 299 VAL B N 1
ATOM 5007 C CA . VAL B 1 299 ? -7.832 32.562 19.094 1 98.81 299 VAL B CA 1
ATOM 5008 C C . VAL B 1 299 ? -7.902 34 18.516 1 98.81 299 VAL B C 1
ATOM 5010 O O . VAL B 1 299 ? -8.656 34.25 17.578 1 98.81 299 VAL B O 1
ATOM 5013 N N . ASP B 1 300 ? -7.074 34.906 19.078 1 98.75 300 ASP B N 1
ATOM 5014 C CA . ASP B 1 300 ? -7.012 36.25 18.562 1 98.75 300 ASP B CA 1
ATOM 5015 C C . ASP B 1 300 ? -6.605 36.281 17.078 1 98.75 300 ASP B C 1
ATOM 5017 O O . ASP B 1 300 ? -7.137 37.062 16.297 1 98.75 300 ASP B O 1
ATOM 5021 N N . ALA B 1 301 ? -5.664 35.438 16.781 1 98.88 301 ALA B N 1
ATOM 5022 C CA . ALA B 1 301 ? -5.195 35.344 15.398 1 98.88 301 ALA B CA 1
ATOM 5023 C C . ALA B 1 301 ? -6.316 34.906 14.469 1 98.88 301 ALA B C 1
ATOM 5025 O O . ALA B 1 301 ? -6.492 35.469 13.383 1 98.88 301 ALA B O 1
ATOM 5026 N N . LEU B 1 302 ? -7.066 33.906 14.875 1 98.88 302 LEU B N 1
ATOM 5027 C CA . LEU B 1 302 ? -8.148 33.375 14.047 1 98.88 302 LEU B CA 1
ATOM 5028 C C . LEU B 1 302 ? -9.25 34.406 13.875 1 98.88 302 LEU B C 1
ATOM 5030 O O . LEU B 1 302 ? -9.859 34.5 12.805 1 98.88 302 LEU B O 1
ATOM 5034 N N . VAL B 1 303 ? -9.531 35.156 14.938 1 98.81 303 VAL B N 1
ATOM 5035 C CA . VAL B 1 303 ? -10.5 36.25 14.836 1 98.81 303 VAL B CA 1
ATOM 5036 C C . VAL B 1 303 ? -10.023 37.281 13.82 1 98.81 303 VAL B C 1
ATOM 5038 O O . VAL B 1 303 ? -10.797 37.75 12.984 1 98.81 303 VAL B O 1
ATOM 5041 N N . ASP B 1 304 ? -8.766 37.625 13.93 1 98.81 304 ASP B N 1
ATOM 5042 C CA . ASP B 1 304 ? -8.188 38.594 13.008 1 98.81 304 ASP B CA 1
ATOM 5043 C C . ASP B 1 304 ? -8.258 38.094 11.562 1 98.81 304 ASP B C 1
ATOM 5045 O O . ASP B 1 304 ? -8.609 38.844 10.656 1 98.81 304 ASP B O 1
ATOM 5049 N N . ILE B 1 305 ? -7.914 36.844 11.344 1 98.69 305 ILE B N 1
ATOM 5050 C CA . ILE B 1 305 ? -7.953 36.219 10.031 1 98.69 305 ILE B CA 1
ATOM 5051 C C . ILE B 1 305 ? -9.383 36.25 9.484 1 98.69 305 ILE B C 1
ATOM 5053 O O . ILE B 1 305 ? -9.609 36.656 8.352 1 98.69 305 ILE B O 1
ATOM 5057 N N . TYR B 1 306 ? -10.32 35.875 10.305 1 98.56 306 TYR B N 1
ATOM 5058 C CA . TYR B 1 306 ? -11.734 35.875 9.938 1 98.56 306 TYR B CA 1
ATOM 5059 C C . TYR B 1 306 ? -12.195 37.25 9.523 1 98.56 306 TYR B C 1
ATOM 5061 O O . TYR B 1 306 ? -12.836 37.438 8.477 1 98.56 306 TYR B O 1
ATOM 5069 N N . GLN B 1 307 ? -11.812 38.25 10.227 1 98 307 GLN B N 1
ATOM 5070 C CA . GLN B 1 307 ? -12.281 39.625 10 1 98 307 GLN B CA 1
ATOM 5071 C C . GLN B 1 307 ? -11.688 40.188 8.719 1 98 307 GLN B C 1
ATOM 5073 O O . GLN B 1 307 ? -12.289 41.062 8.094 1 98 307 GLN B O 1
ATOM 5078 N N . ARG B 1 308 ? -10.617 39.656 8.312 1 97.25 308 ARG B N 1
ATOM 5079 C CA . ARG B 1 308 ? -9.938 40.188 7.129 1 97.25 308 ARG B CA 1
ATOM 5080 C C . ARG B 1 308 ? -10.391 39.438 5.871 1 97.25 308 ARG B C 1
ATOM 5082 O O . ARG B 1 308 ? -10.055 39.844 4.754 1 97.25 308 ARG B O 1
ATOM 5089 N N . MET B 1 309 ? -11.055 38.344 6.047 1 97.12 309 MET B N 1
ATOM 5090 C CA . MET B 1 309 ? -11.57 37.562 4.926 1 97.12 309 MET B CA 1
ATOM 5091 C C . MET B 1 309 ? -12.812 38.219 4.336 1 97.12 309 MET B C 1
ATOM 5093 O O . MET B 1 309 ? -13.047 38.156 3.127 1 97.12 309 MET B O 1
#

Radius of gyration: 30.19 Å; Cα contacts (8 Å, |Δi|>4): 1172; chains: 2; bounding box: 58×85×64 Å

Foldseek 3Di:
DEAEAEEWQFKFAFLVCLLQLQQQLQLQCLNPVDPDSVVSSVVSNVVSVVCSVVSSVLCVVVVGIKCQVVLVVLQQVVLCVVPVPYHYYYAHRRDPPHLLVVLVVCVVVVHAEYEYEYQWQAAASSIQVSRVVRNVVSCVVVVNHHHYHYDRHNLPQPLQLVLQVVLLVVQCVPPQQQQEEEEEEEAKDFVVRVVVPTCRVVVLVVSQVVNCVVCDSSHVYYYYAYEDDDDDTHMDDDHPLVVLLVQAPGAYEYEHSRGQADTSCCVRVQVPVVVVSSVVSHHPHYIYGGHSRNPPSVSVSVVVVVVVD/DEAEAEEWQFKFAFLVCLLQLQQQLQLQCLNPVDPDSVVSSVVSNVVSVVCSVVSSVLCVVVVGIKCQVVLVVLQQVVLCVVPVPYHYYYAHRRGPPHLLVVLVVCVVVVHAEYEYEYQWQAAASSIQVSRVVRNVVNCVVVVNHHHYHYDRHNLPQPLQLVLQVVLLVVQCVPPQQQQEEEEEEEAKDFVVRVVVPTCRVVVLVVSQVVNCVVCDNRHVYYYYAYEDDDDDTHMDDDHPLVVLLVQAPGHYEYEHSRGQADTSCCVRVQVPVVVVSSVVSHHPHYIYGGHSRNPPSVSVSVVVVVVVD

Sequence (618 aa):
MKAIVLLNMGGPNNLEEVELFLRNMFNDKNILPIRNDLLRKFVAYMITQGRKKEARSNYEKLGGKSPLNFYTDRLIAKLQKRLPDVYVTKAMRYTPPFAKEAIKELMYHNVREVFLIPLYPHYSTTTTKSSLEDFYNMAKGVGYHARFHDIANFYENRLYNQAIIERIEEALDGEDTKEYELVFSAHSLPQKIIEKGDPYLQEVQEHVKILTSILEEKFSGYHLAFQSKLGPVKWLEPGLDEKLEELKGKKILVYPISFTLDNSETEFELHIEYAQIAQKIGVKKYKVARCPNESDRFVDALVDIYQRMMKAIVLLNMGGPNNLEEVELFLRNMFNDKNILPIRNDLLRKFVAYMITQGRKKEARSNYEKLGGKSPLNFYTDRLIAKLQKRLPDVYVTKAMRYTPPFAKEAIKELMYHNVREVFLIPLYPHYSTTTTKSSLEDFYNMAKGVGYHARFHDIANFYENRLYNQAIIERIEEALDGEDTKEYELVFSAHSLPQKIIEKGDPYLQEVQEHVKILTSILEEKFSGYHLAFQSKLGPVKWLEPGLDEKLEELKGKKILVYPISFTLDNSETEFELHIEYAQIAQKIGVKKYKVARCPNESDRFVDALVDIYQRM

Organism: Nitratiruptor sp. (strain SB155-2) (NCBI:txid387092)